Protein AF-A0A7S3P8P6-F1 (afdb_monomer_lite)

Sequence (634 aa):
MILGRGELHWRYAKAGVTRMATVAAAVAKTALTPPAPPPSLSSVPKMMMVPTPLFTRVQTGLGHLVAQASKDTSKITRLVNVSHQAPFRWIPLRSSAAAKAGAAVVYGSNYGGGLLPGDSYETTIHVKPHARLGLLTQGSNRVYKQMRRTDYNYDSVTSSSPDRPSCITANYTVDADGLLVVAPDPMTPFGDSALKQKQSITLHPDGNLCFIDWVAAGRLAQAERWQQKSLSSRTEFKFTDQEQPILIDAIQLRDHQSTGMNWSNTQFNAYATLVLHGERLEQVKENCLALQTILASQFTSTRSMLDKDTHTLSADLDEIPSRMAGPVVMGVTPDAGREGTMVVRLAATANEDLYRVFHTCLAPLTGVFGHQFYHERIRAVHSAAVPFATVKASEGENNIEKPSVSPDCAPMRTTTSPTAHWLAHVLTDSSLPTGGFAHSAGLEAAAQLKIVQNVDDIEAYVHATVQSTLQLVTPTLASVHEAVKCNQLDVRWKDIHEELQAMLVANGPACRASLDQGTSLLRLARQWPDISLDRSIFATTPQAHYAPVFGVVTATSGLSLDETRHLLAYTTARDVVSTAVRLNLLGPLASVPLLARAHNAILHNDTTSASSCAPVLEALHPLHDVLAVRLFRT

InterPro domains:
  IPR002639 Urease accessory protein UreF [PF01730] (452-599)
  IPR002669 Urease accessory protein UreD [MF_01384] (59-366)
  IPR002669 Urease accessory protein UreD [PF01774] (109-352)
  IPR002669 Urease accessory protein UreD [PTHR33643] (60-376)
  IPR038277 UreF domain superfamily [G3DSA:1.10.4190.10] (416-611)

pLDDT: mean 82.26, std 21.87, range [23.19, 98.75]

Secondary structure (DSSP, 8-state):
----------------------SS---------PPPPPP--------------TT----EEEEEEEEEE-SS-TT-EEEEEEEEETTEEEEE---HHHHHHT-EEEEEEETTSSBPTT-EEEEEEEE-TT-EEEEEESS-EEEPBPPPGGGS--------PPP--EEEEEEEEE-TT-EEEEEPPPEEEPTTBEEEEEEEEEE-TT-EEEEEEEEE-S-GGGT--S--SEEEEEEEEEETT-SS-SEEEEEEEETT--TTTEETTEE--EEEEEEEESGGGHHHHHHHHHHHHHHHHTTS-B---S-TTS----HHHHHTGGG-SS-EEEEEETTSSSTTEEEEEEEESSHHHHHHHHHHHTGGGHHHHTS-TTGGG--SSSPPPPPP------------------S----------HHHHHHHHHHH-TTSTT-GGG--TTHHHHHHTTS--SHHHHHHHHHHHHHHHHHHHHHHHHHHHHHHHTT-HHHHHHHHHHHHHHHHTTSHHHHHHHHHHHHHHHHHHTT-TT----GGGGTT-SS--HHHHHHHHHHHTT--HHHHHHHHHHHHHHHHHHHHHHTTSS-TTTHHHHHHHGGGGGTT---SS--BS-HHHHHHGGGGGGBSS-SS--

Radius of gyration: 29.58 Å; chains: 1; bounding box: 112×62×82 Å

Organism: NCBI:txid265554

Structure (mmCIF, N/CA/C/O backbone):
data_AF-A0A7S3P8P6-F1
#
_entry.id   AF-A0A7S3P8P6-F1
#
loop_
_atom_site.group_PDB
_atom_site.id
_atom_site.type_symbol
_atom_site.label_atom_id
_atom_site.label_alt_id
_atom_site.label_comp_id
_atom_site.label_asym_id
_atom_site.label_entity_id
_atom_site.label_seq_id
_atom_site.pdbx_PDB_ins_code
_atom_site.Cartn_x
_atom_site.Cartn_y
_atom_site.Cartn_z
_atom_site.occupancy
_atom_site.B_iso_or_equiv
_atom_site.auth_seq_id
_atom_site.auth_comp_id
_atom_site.auth_asym_id
_atom_site.auth_atom_id
_atom_site.pdbx_PDB_model_num
ATOM 1 N N . MET A 1 1 ? -38.451 -17.794 48.484 1.00 29.23 1 MET A N 1
ATOM 2 C CA . MET A 1 1 ? -39.701 -17.929 49.260 1.00 29.23 1 MET A CA 1
ATOM 3 C C . MET A 1 1 ? -40.381 -16.560 49.243 1.00 29.23 1 MET A C 1
ATOM 5 O O . MET A 1 1 ? -39.735 -15.619 49.671 1.00 29.23 1 MET A O 1
ATOM 9 N N . ILE A 1 2 ? -41.605 -16.485 48.683 1.00 28.03 2 ILE A N 1
ATOM 10 C CA . ILE A 1 2 ? -42.535 -15.324 48.544 1.00 28.03 2 ILE A CA 1
ATOM 11 C C . ILE A 1 2 ? -42.023 -14.184 47.617 1.00 28.03 2 ILE A C 1
ATOM 13 O O . ILE A 1 2 ? -41.061 -13.519 47.963 1.00 28.03 2 ILE A O 1
ATOM 17 N N . LEU A 1 3 ? -42.426 -14.023 46.340 1.00 28.52 3 LEU A N 1
ATOM 18 C CA . LEU A 1 3 ? -43.716 -13.753 45.641 1.00 28.52 3 LEU A CA 1
ATOM 19 C C . LEU A 1 3 ? -44.189 -12.282 45.618 1.00 28.52 3 LEU A C 1
ATOM 21 O O . LEU A 1 3 ? -44.380 -11.674 46.662 1.00 28.52 3 LEU A O 1
ATOM 25 N N . GLY A 1 4 ? -44.498 -11.800 44.398 1.00 25.56 4 GLY A N 1
ATOM 26 C CA . GLY A 1 4 ? -45.293 -10.593 44.091 1.00 25.56 4 GLY A CA 1
ATOM 27 C C . GLY A 1 4 ? -44.887 -9.912 42.767 1.00 25.56 4 GLY A C 1
ATOM 28 O O . GLY A 1 4 ? -44.166 -8.928 42.799 1.00 25.56 4 GLY A O 1
ATOM 29 N N . ARG A 1 5 ? -45.050 -10.558 41.600 1.00 27.55 5 ARG A N 1
ATOM 30 C CA . ARG A 1 5 ? -46.149 -10.418 40.603 1.00 27.55 5 ARG A CA 1
ATOM 31 C C . ARG A 1 5 ? -46.311 -9.035 39.941 1.00 27.55 5 ARG A C 1
ATOM 33 O O . ARG A 1 5 ? -46.762 -8.086 40.567 1.00 27.55 5 ARG A O 1
ATOM 40 N N . GLY A 1 6 ? -46.093 -9.025 38.623 1.00 25.38 6 GLY A N 1
ATOM 41 C CA . GLY A 1 6 ? -46.495 -7.989 37.670 1.00 25.38 6 GLY A CA 1
ATOM 42 C C . GLY A 1 6 ? -46.232 -8.451 36.230 1.00 25.38 6 GLY A C 1
ATOM 43 O O . GLY A 1 6 ? -45.296 -7.978 35.600 1.00 25.38 6 GLY A O 1
ATOM 44 N N . GLU A 1 7 ? -47.012 -9.421 35.740 1.00 25.11 7 GLU A N 1
ATOM 45 C CA . GLU A 1 7 ? -47.064 -9.806 34.320 1.00 25.11 7 GLU A CA 1
ATOM 46 C C . GLU A 1 7 ? -48.124 -8.976 33.587 1.00 25.11 7 GLU A C 1
ATOM 48 O O . GLU A 1 7 ? -49.238 -8.824 34.086 1.00 25.11 7 GLU A O 1
ATOM 53 N N . LEU A 1 8 ? -47.822 -8.552 32.358 1.00 24.53 8 LEU A N 1
ATOM 54 C CA . LEU A 1 8 ? -48.825 -8.355 31.311 1.00 24.53 8 LEU A CA 1
ATOM 55 C C . LEU A 1 8 ? -48.260 -8.891 29.991 1.00 24.53 8 LEU A C 1
ATOM 57 O O . LEU A 1 8 ? -47.434 -8.267 29.328 1.00 24.53 8 LEU A O 1
ATOM 61 N N . HIS A 1 9 ? -48.708 -10.101 29.664 1.00 23.73 9 HIS A N 1
ATOM 62 C CA . HIS A 1 9 ? -48.506 -10.787 28.397 1.00 23.73 9 HIS A CA 1
ATOM 63 C C . HIS A 1 9 ? -49.595 -10.409 27.378 1.00 23.73 9 HIS A C 1
ATOM 65 O O . HIS A 1 9 ? -50.767 -10.226 27.701 1.00 23.73 9 HIS A O 1
ATOM 71 N N . TRP A 1 10 ? -49.156 -10.364 26.125 1.00 25.05 10 TRP A N 1
ATOM 72 C CA . TRP A 1 10 ? -49.884 -10.331 24.857 1.00 25.05 10 TRP A CA 1
ATOM 73 C C . TRP A 1 10 ? -50.991 -11.396 24.731 1.00 25.05 10 TRP A C 1
ATOM 75 O O . TRP A 1 10 ? -50.796 -12.540 25.135 1.00 25.05 10 TRP A O 1
ATOM 85 N N . ARG A 1 11 ? -52.104 -11.072 24.049 1.00 23.19 11 ARG A N 1
ATOM 86 C CA . ARG A 1 11 ? -52.987 -12.062 23.397 1.00 23.19 11 ARG A CA 1
ATOM 87 C C . ARG A 1 11 ? -53.630 -11.528 22.110 1.00 23.19 11 ARG A C 1
ATOM 89 O O . ARG A 1 11 ? -54.301 -10.504 22.108 1.00 23.19 11 ARG A O 1
ATOM 96 N N . TYR A 1 12 ? -53.432 -12.300 21.043 1.00 26.73 12 TYR A N 1
ATOM 97 C CA . TYR A 1 12 ? -54.159 -12.318 19.769 1.00 26.73 12 TYR A CA 1
ATOM 98 C C . TYR A 1 12 ? -55.471 -13.122 19.894 1.00 26.73 12 TYR A C 1
ATOM 100 O O . TYR A 1 12 ? -55.462 -14.157 20.557 1.00 26.73 12 TYR A O 1
ATOM 108 N N . ALA A 1 13 ? -56.528 -12.735 19.162 1.00 26.39 13 ALA A N 1
ATOM 109 C CA . ALA A 1 13 ? -57.508 -13.624 18.492 1.00 26.39 13 ALA A CA 1
ATOM 110 C C . ALA A 1 13 ? -58.435 -12.770 17.580 1.00 26.39 13 ALA A C 1
ATOM 112 O O . ALA A 1 13 ? -58.968 -11.776 18.054 1.00 26.39 13 ALA A O 1
ATOM 113 N N . LYS A 1 14 ? -58.483 -12.915 16.243 1.00 25.83 14 LYS A N 1
ATOM 114 C CA . LYS A 1 14 ? -59.075 -13.947 15.343 1.00 25.83 14 LYS A CA 1
ATOM 115 C C . LYS A 1 14 ? -60.602 -13.826 15.119 1.00 25.83 14 LYS A C 1
ATOM 117 O O . LYS A 1 14 ? -61.368 -14.233 15.979 1.00 25.83 14 LYS A O 1
ATOM 122 N N . ALA A 1 15 ? -60.987 -13.358 13.922 1.00 25.62 15 ALA A N 1
ATOM 123 C CA . ALA A 1 15 ? -62.159 -13.699 13.076 1.00 25.62 15 ALA A CA 1
ATOM 124 C C . ALA A 1 15 ? -62.352 -12.531 12.079 1.00 25.62 15 ALA A C 1
ATOM 126 O O . ALA A 1 15 ? -62.219 -11.386 12.478 1.00 25.62 15 ALA A O 1
ATOM 127 N N . GLY A 1 16 ? -62.633 -12.647 10.787 1.00 25.44 16 GLY A N 1
ATOM 128 C CA . GLY A 1 16 ? -62.992 -13.741 9.900 1.00 25.44 16 GLY A CA 1
ATOM 129 C C . GLY A 1 16 ? -63.501 -13.078 8.609 1.00 25.44 16 GLY A C 1
ATOM 130 O O . GLY A 1 16 ? -64.349 -12.197 8.651 1.00 25.44 16 GLY A O 1
ATOM 131 N N . VAL A 1 17 ? -62.891 -13.460 7.491 1.00 27.45 17 VAL A N 1
ATOM 132 C CA . VAL A 1 17 ? -63.249 -13.261 6.076 1.00 27.45 17 VAL A CA 1
ATOM 133 C C . VAL A 1 17 ? -64.705 -12.847 5.798 1.00 27.45 17 VAL A C 1
ATOM 135 O O . VAL A 1 17 ? -65.590 -13.660 6.029 1.00 27.45 17 VAL A O 1
ATOM 138 N N . THR A 1 18 ? -64.956 -11.682 5.175 1.00 25.56 18 THR A N 1
ATOM 139 C CA . THR A 1 18 ? -65.706 -11.549 3.895 1.00 25.56 18 THR A CA 1
ATOM 140 C C . THR A 1 18 ? -65.745 -10.099 3.373 1.00 25.56 18 THR A C 1
ATOM 142 O O . THR A 1 18 ? -65.933 -9.164 4.139 1.00 25.56 18 THR A O 1
ATOM 145 N N . ARG A 1 19 ? -65.696 -9.969 2.036 1.00 28.31 19 ARG A N 1
ATOM 146 C CA . ARG A 1 19 ? -66.125 -8.830 1.187 1.00 28.31 19 ARG A CA 1
ATOM 147 C C . ARG A 1 19 ? -65.140 -7.680 0.927 1.00 28.31 19 ARG A C 1
ATOM 149 O O . ARG A 1 19 ? -65.273 -6.560 1.404 1.00 28.31 19 ARG A O 1
ATOM 156 N N . MET A 1 20 ? -64.231 -7.979 -0.005 1.00 26.09 20 MET A N 1
ATOM 157 C CA . MET A 1 20 ? -63.843 -7.076 -1.097 1.00 26.09 20 MET A CA 1
ATOM 158 C C . MET A 1 20 ? -65.069 -6.515 -1.852 1.00 26.09 20 MET A C 1
ATOM 160 O O . MET A 1 20 ? -66.093 -7.190 -1.941 1.00 26.09 20 MET A O 1
ATOM 164 N N . ALA A 1 21 ? -64.852 -5.359 -2.497 1.00 28.73 21 ALA A N 1
ATOM 165 C CA . ALA A 1 21 ? -65.618 -4.764 -3.606 1.00 28.73 21 ALA A CA 1
ATOM 166 C C . ALA A 1 21 ? -66.763 -3.790 -3.263 1.00 28.73 21 ALA A C 1
ATOM 168 O O . ALA A 1 21 ? -67.924 -4.132 -3.446 1.00 28.73 21 ALA A O 1
ATOM 169 N N . THR A 1 22 ? -66.439 -2.533 -2.903 1.00 28.94 22 THR A N 1
ATOM 170 C CA . THR A 1 22 ? -67.393 -1.409 -3.080 1.00 28.94 22 THR A CA 1
ATOM 171 C C . THR A 1 22 ? -66.754 -0.004 -3.156 1.00 28.94 22 THR A C 1
ATOM 173 O O . THR A 1 22 ? -67.099 0.853 -2.361 1.00 28.94 22 THR A O 1
ATOM 176 N N . VAL A 1 23 ? -65.839 0.293 -4.096 1.00 28.61 23 VAL A N 1
ATOM 177 C CA . VAL A 1 23 ? -65.552 1.711 -4.484 1.00 28.61 23 VAL A CA 1
ATOM 178 C C . VAL A 1 23 ? -65.167 1.849 -5.972 1.00 28.61 23 VAL A C 1
ATOM 180 O O . VAL A 1 23 ? -64.343 2.672 -6.352 1.00 28.61 23 VAL A O 1
ATOM 183 N N . ALA A 1 24 ? -65.742 1.029 -6.852 1.00 30.28 24 ALA A N 1
ATOM 184 C CA . ALA A 1 24 ? -65.487 1.121 -8.292 1.00 30.28 24 ALA A CA 1
ATOM 185 C C . ALA A 1 24 ? -66.766 0.851 -9.094 1.00 30.28 24 ALA A C 1
ATOM 187 O O . ALA A 1 24 ? -66.856 -0.181 -9.742 1.00 30.28 24 ALA A O 1
ATOM 188 N N . ALA A 1 25 ? -67.773 1.733 -8.986 1.00 29.19 25 ALA A N 1
ATOM 189 C CA . ALA A 1 25 ? -68.887 1.867 -9.948 1.00 29.19 25 ALA A CA 1
ATOM 190 C C . ALA A 1 25 ? -69.925 2.917 -9.488 1.00 29.19 25 ALA A C 1
ATOM 192 O O . ALA A 1 25 ? -71.080 2.587 -9.238 1.00 29.19 25 ALA A O 1
ATOM 193 N N . ALA A 1 26 ? -69.538 4.189 -9.362 1.00 29.78 26 ALA A N 1
ATOM 194 C CA . ALA A 1 26 ? -70.507 5.268 -9.117 1.00 29.78 26 ALA A CA 1
ATOM 195 C C . ALA A 1 26 ? -70.196 6.543 -9.915 1.00 29.78 26 ALA A C 1
ATOM 197 O O . ALA A 1 26 ? -70.413 7.648 -9.435 1.00 29.78 26 ALA A O 1
ATOM 198 N N . VAL A 1 27 ? -69.688 6.390 -11.143 1.00 29.67 27 VAL A N 1
ATOM 199 C CA . VAL A 1 27 ? -69.633 7.475 -12.134 1.00 29.67 27 VAL A CA 1
ATOM 200 C C . VAL A 1 27 ? -69.920 6.890 -13.518 1.00 29.67 27 VAL A C 1
ATOM 202 O O . VAL A 1 27 ? -69.014 6.605 -14.293 1.00 29.67 27 VAL A O 1
ATOM 205 N N . ALA A 1 28 ? -71.197 6.663 -13.819 1.00 28.55 28 ALA A N 1
ATOM 206 C CA . ALA A 1 28 ? -71.674 6.527 -15.192 1.00 28.55 28 ALA A CA 1
ATOM 207 C C . ALA A 1 28 ? -73.173 6.853 -15.249 1.00 28.55 28 ALA A C 1
ATOM 209 O O . ALA A 1 28 ? -73.967 6.205 -14.576 1.00 28.55 28 ALA A O 1
ATOM 210 N N . LYS A 1 29 ? -73.523 7.797 -16.133 1.00 29.30 29 LYS A N 1
ATOM 211 C CA . LYS A 1 29 ? -74.868 8.260 -16.537 1.00 29.30 29 LYS A CA 1
ATOM 212 C C . LYS A 1 29 ? -75.465 9.439 -15.762 1.00 29.30 29 LYS A C 1
ATOM 214 O O . LYS A 1 29 ? -76.408 9.275 -15.003 1.00 29.30 29 LYS A O 1
ATOM 219 N N . THR A 1 30 ? -75.042 10.634 -16.163 1.00 30.62 30 THR A N 1
ATOM 220 C CA . THR A 1 30 ? -75.963 11.741 -16.481 1.00 30.62 30 THR A CA 1
ATOM 221 C C . THR A 1 30 ? -75.254 12.696 -17.442 1.00 30.62 30 THR A C 1
ATOM 223 O O . THR A 1 30 ? -74.356 13.434 -17.058 1.00 30.62 30 THR A O 1
ATOM 226 N N . ALA A 1 31 ? -75.629 12.641 -18.720 1.00 30.08 31 ALA A N 1
ATOM 227 C CA . ALA A 1 31 ? -75.226 13.597 -19.744 1.00 30.08 31 ALA A CA 1
ATOM 228 C C . ALA A 1 31 ? -76.488 14.313 -20.226 1.00 30.08 31 ALA A C 1
ATOM 230 O O . ALA A 1 31 ? -77.401 13.633 -20.683 1.00 30.08 31 ALA A O 1
ATOM 231 N N . LEU A 1 32 ? -76.529 15.646 -20.118 1.00 32.84 32 LEU A N 1
ATOM 232 C CA . LEU A 1 32 ? -77.449 16.538 -20.835 1.00 32.84 32 LEU A CA 1
ATOM 233 C C . LEU A 1 32 ? -76.840 17.961 -20.895 1.00 32.84 32 LEU A C 1
ATOM 235 O O . LEU A 1 32 ? -76.884 18.705 -19.923 1.00 32.84 32 LEU A O 1
ATOM 239 N N . THR A 1 33 ? -76.283 18.275 -22.075 1.00 34.22 33 THR A N 1
ATOM 240 C CA . THR A 1 33 ? -76.040 19.583 -22.747 1.00 34.22 33 THR A CA 1
ATOM 241 C C . THR A 1 33 ? -75.147 20.688 -22.126 1.00 34.22 33 THR A C 1
ATOM 243 O O . THR A 1 33 ? -75.176 20.902 -20.919 1.00 34.22 33 THR A O 1
ATOM 246 N N . PRO A 1 34 ? -74.358 21.428 -22.951 1.00 37.53 34 PRO A N 1
ATOM 247 C CA . PRO A 1 34 ? -73.227 22.244 -22.489 1.00 37.53 34 PRO A CA 1
ATOM 248 C C . PRO A 1 34 ? -73.535 23.754 -22.391 1.00 37.53 34 PRO A C 1
ATOM 250 O O . PRO A 1 34 ? -74.293 24.270 -23.214 1.00 37.53 34 PRO A O 1
ATOM 253 N N . PRO A 1 35 ? -72.872 24.503 -21.487 1.00 33.00 35 PRO A N 1
ATOM 254 C CA . PRO A 1 35 ? -72.735 25.950 -21.606 1.00 33.00 35 PRO A CA 1
ATOM 255 C C . PRO A 1 35 ? -71.336 26.378 -22.105 1.00 33.00 35 PRO A C 1
ATOM 257 O O . PRO A 1 35 ? -70.363 25.631 -22.035 1.00 33.00 35 PRO A O 1
ATOM 260 N N . ALA A 1 36 ? -71.296 27.595 -22.653 1.00 33.84 36 ALA A N 1
ATOM 261 C CA . ALA A 1 36 ? -70.277 28.221 -23.506 1.00 33.84 36 ALA A CA 1
ATOM 262 C C . ALA A 1 36 ? -68.824 28.287 -22.963 1.00 33.84 36 ALA A C 1
ATOM 264 O O . ALA A 1 36 ? -68.616 28.265 -21.748 1.00 33.84 36 ALA A O 1
ATOM 265 N N . PRO A 1 37 ? -67.808 28.426 -23.848 1.00 38.50 37 PRO A N 1
ATOM 266 C CA . PRO A 1 37 ? -66.404 28.440 -23.441 1.00 38.50 37 PRO A CA 1
ATOM 267 C C . PRO A 1 37 ? -65.998 29.776 -22.788 1.00 38.50 37 PRO A C 1
ATOM 269 O O . PRO A 1 37 ? -66.318 30.839 -23.327 1.00 38.50 37 PRO A O 1
ATOM 272 N N . PRO A 1 38 ? -65.248 29.757 -21.670 1.00 35.88 38 PRO A N 1
ATOM 273 C CA . PRO A 1 38 ? -64.565 30.938 -21.151 1.00 35.88 38 PRO A CA 1
ATOM 274 C C . PRO A 1 38 ? -63.239 31.209 -21.902 1.00 35.88 38 PRO A C 1
ATOM 276 O O . PRO A 1 38 ? -62.690 30.311 -22.545 1.00 35.88 38 PRO A O 1
ATOM 279 N N . PRO A 1 39 ? -62.735 32.457 -21.859 1.00 32.72 39 PRO A N 1
ATOM 280 C CA . PRO A 1 39 ? -61.776 32.990 -22.825 1.00 32.72 39 PRO A CA 1
ATOM 281 C C . PRO A 1 39 ? -60.337 32.503 -22.607 1.00 32.72 39 PRO A C 1
ATOM 283 O O . PRO A 1 39 ? -59.933 32.116 -21.511 1.00 32.72 39 PRO A O 1
ATOM 286 N N . SER A 1 40 ? -59.543 32.578 -23.676 1.00 36.00 40 SER A N 1
ATOM 287 C CA . SER A 1 40 ? -58.114 32.264 -23.703 1.00 36.00 40 SER A CA 1
ATOM 288 C C . SER A 1 40 ? -57.311 33.154 -22.746 1.00 36.00 40 SER A C 1
ATOM 290 O O . SER A 1 40 ? -57.074 34.329 -23.025 1.00 36.00 40 SER A O 1
ATOM 292 N N . LEU A 1 41 ? -56.833 32.575 -21.644 1.00 33.91 41 LEU A N 1
ATOM 293 C CA . LEU A 1 41 ? -55.838 33.179 -20.754 1.00 33.91 41 LEU A CA 1
ATOM 294 C C . LEU A 1 41 ? -54.430 33.001 -21.339 1.00 33.91 41 LEU A C 1
ATOM 296 O O . LEU A 1 41 ? -53.626 32.192 -20.882 1.00 33.91 41 LEU A O 1
ATOM 300 N N . SER A 1 42 ? -54.129 33.782 -22.373 1.00 39.31 42 SER A N 1
ATOM 301 C CA . SER A 1 42 ? -52.770 34.047 -22.838 1.00 39.31 42 SER A CA 1
ATOM 302 C C . SER A 1 42 ? -52.222 35.291 -22.132 1.00 39.31 42 SER A C 1
ATOM 304 O O . SER A 1 42 ? -52.194 36.353 -22.744 1.00 39.31 42 SER A O 1
ATOM 306 N N . SER A 1 43 ? -51.837 35.178 -20.854 1.00 36.75 43 SER A N 1
ATOM 307 C CA . SER A 1 43 ? -50.947 36.131 -20.145 1.00 36.75 43 SER A CA 1
ATOM 308 C C . SER A 1 43 ? -50.937 35.904 -18.626 1.00 36.75 43 SER A C 1
ATOM 310 O O . SER A 1 43 ? -51.312 36.770 -17.841 1.00 36.75 43 SER A O 1
ATOM 312 N N . VAL A 1 44 ? -50.446 34.750 -18.171 1.00 31.62 44 VAL A N 1
ATOM 313 C CA . VAL A 1 44 ? -49.893 34.672 -16.809 1.00 31.62 44 VAL A CA 1
ATOM 314 C C . VAL A 1 44 ? -48.375 34.684 -16.969 1.00 31.62 44 VAL A C 1
ATOM 316 O O . VAL A 1 44 ? -47.850 33.775 -17.620 1.00 31.62 44 VAL A O 1
ATOM 319 N N . PRO A 1 45 ? -47.644 35.694 -16.460 1.00 31.02 45 PRO A N 1
ATOM 320 C CA . PRO A 1 45 ? -46.193 35.632 -16.474 1.00 31.02 45 PRO A CA 1
ATOM 321 C C . PRO A 1 45 ? -45.799 34.383 -15.688 1.00 31.02 45 PRO A C 1
ATOM 323 O O . PRO A 1 45 ? -46.200 34.227 -14.534 1.00 31.02 45 PRO A O 1
ATOM 326 N N . LYS A 1 46 ? -45.051 33.470 -16.325 1.00 31.47 46 LYS A N 1
ATOM 327 C CA . LYS A 1 46 ? -44.333 32.411 -15.611 1.00 31.47 46 LYS A CA 1
ATOM 328 C C . LYS A 1 46 ? -43.565 33.120 -14.507 1.00 31.47 46 LYS A C 1
ATOM 330 O O . LYS A 1 46 ? -42.591 33.813 -14.789 1.00 31.47 46 LYS A O 1
ATOM 335 N N . MET A 1 47 ? -44.030 32.979 -13.272 1.00 25.78 47 MET A N 1
ATOM 336 C CA . MET A 1 47 ? -43.237 33.304 -12.106 1.00 25.78 47 MET A CA 1
ATOM 337 C C . MET A 1 47 ? -41.977 32.463 -12.282 1.00 25.78 47 MET A C 1
ATOM 339 O O . MET A 1 47 ? -42.042 31.234 -12.229 1.00 25.78 47 MET A O 1
ATOM 343 N N . MET A 1 48 ? -40.873 33.114 -12.659 1.00 27.67 48 MET A N 1
ATOM 344 C CA . MET A 1 48 ? -39.563 32.491 -12.681 1.00 27.67 48 MET A CA 1
ATOM 345 C C . MET A 1 48 ? -39.380 31.945 -11.271 1.00 27.67 48 MET A C 1
ATOM 347 O O . MET A 1 48 ? -39.091 32.692 -10.338 1.00 27.67 48 MET A O 1
ATOM 351 N N . MET A 1 49 ? -39.585 30.639 -11.102 1.00 27.59 49 MET A N 1
ATOM 352 C CA . MET A 1 49 ? -38.856 29.916 -10.085 1.00 27.59 49 MET A CA 1
ATOM 353 C C . MET A 1 49 ? -37.402 30.149 -10.453 1.00 27.59 49 MET A C 1
ATOM 355 O O . MET A 1 49 ? -36.866 29.485 -11.335 1.00 27.59 49 MET A O 1
ATOM 359 N N . VAL A 1 50 ? -36.788 31.149 -9.825 1.00 29.86 50 VAL A N 1
ATOM 360 C CA . VAL A 1 50 ? -35.346 31.152 -9.652 1.00 29.86 50 VAL A CA 1
ATOM 361 C C . VAL A 1 50 ? -35.073 29.797 -9.006 1.00 29.86 50 VAL A C 1
ATOM 363 O O . VAL A 1 50 ? -35.592 29.558 -7.911 1.00 29.86 50 VAL A O 1
ATOM 366 N N . PRO A 1 51 ? -34.391 28.856 -9.680 1.00 34.66 51 PRO A N 1
ATOM 367 C CA . PRO A 1 51 ? -34.022 27.625 -9.022 1.00 34.66 51 PRO A CA 1
ATOM 368 C C . PRO A 1 51 ? -33.076 28.055 -7.910 1.00 34.66 51 PRO A C 1
ATOM 370 O O . PRO A 1 51 ? -31.941 28.452 -8.166 1.00 34.66 51 PRO A O 1
ATOM 373 N N . THR A 1 52 ? -33.555 28.062 -6.668 1.00 33.84 52 THR A N 1
ATOM 374 C CA . THR A 1 52 ? -32.667 28.159 -5.519 1.00 33.84 52 THR A CA 1
ATOM 375 C C . THR A 1 52 ? -31.676 27.015 -5.702 1.00 33.84 52 THR A C 1
ATOM 377 O O . THR A 1 52 ? -32.126 25.870 -5.815 1.00 33.84 52 THR A O 1
ATOM 380 N N . PRO A 1 53 ? -30.364 27.269 -5.824 1.00 39.88 53 PRO A N 1
ATOM 381 C CA . PRO A 1 53 ? -29.419 26.211 -6.124 1.00 39.88 53 PRO A CA 1
ATOM 382 C C . PRO A 1 53 ? -29.344 25.308 -4.891 1.00 39.88 53 PRO A C 1
ATOM 384 O O . PRO A 1 53 ? -28.633 25.586 -3.932 1.00 39.88 53 PRO A O 1
ATOM 387 N N . LEU A 1 54 ? -30.138 24.238 -4.885 1.00 40.88 54 LEU A N 1
ATOM 388 C CA . LEU A 1 54 ? -30.338 23.357 -3.732 1.00 40.88 54 LEU A CA 1
ATOM 389 C C . LEU A 1 54 ? -29.094 22.518 -3.379 1.00 40.88 54 LEU A C 1
ATOM 391 O O . LEU A 1 54 ? -29.130 21.774 -2.407 1.00 40.88 54 LEU A O 1
ATOM 395 N N . PHE A 1 55 ? -27.983 22.659 -4.112 1.00 47.41 55 PHE A N 1
ATOM 396 C CA . PHE A 1 55 ? -26.780 21.833 -3.943 1.00 47.41 55 PHE A CA 1
ATOM 397 C C . PHE A 1 55 ? -25.444 22.594 -4.025 1.00 47.41 55 PHE A C 1
ATOM 399 O O . PHE A 1 55 ? -24.393 21.976 -4.143 1.00 47.41 55 PHE A O 1
ATOM 406 N N . THR A 1 56 ? -25.428 23.928 -3.927 1.00 46.47 56 THR A N 1
ATOM 407 C CA . THR A 1 56 ? -24.174 24.719 -3.969 1.00 46.47 56 THR A CA 1
ATOM 408 C C . THR A 1 56 ? -23.465 24.869 -2.625 1.00 46.47 56 THR A C 1
ATOM 410 O O . THR A 1 56 ? -22.391 25.476 -2.563 1.00 46.47 56 THR A O 1
ATOM 413 N N . ARG A 1 57 ? -24.026 24.342 -1.532 1.00 57.00 57 ARG A N 1
ATOM 414 C CA . ARG A 1 57 ? -23.432 24.506 -0.205 1.00 57.00 57 ARG A CA 1
ATOM 415 C C . ARG A 1 57 ? -22.351 23.452 0.012 1.00 57.00 57 ARG A C 1
ATOM 417 O O . ARG A 1 57 ? -22.651 22.380 0.518 1.00 57.00 57 ARG A O 1
ATOM 424 N N . VAL A 1 58 ? -21.114 23.791 -0.353 1.00 64.44 58 VAL A N 1
ATOM 425 C CA . VAL A 1 58 ? -19.922 23.096 0.154 1.00 64.44 58 VAL A CA 1
ATOM 426 C C . VAL A 1 58 ? -20.000 23.064 1.669 1.00 64.44 58 VAL A C 1
ATOM 428 O O . VAL A 1 58 ? -20.196 24.110 2.298 1.00 64.44 58 VAL A O 1
ATOM 431 N N . GLN A 1 59 ? -19.888 21.872 2.244 1.00 74.62 59 GLN A N 1
ATOM 432 C CA . GLN A 1 59 ? -19.948 21.708 3.685 1.00 74.62 59 GLN A CA 1
ATOM 433 C C . GLN A 1 59 ? -18.598 21.282 4.242 1.00 74.62 59 GLN A C 1
ATOM 435 O O . GLN A 1 59 ? -17.956 20.365 3.731 1.00 74.62 59 GLN A O 1
ATOM 440 N N . THR A 1 60 ? -18.209 21.928 5.338 1.00 81.56 60 THR A N 1
ATOM 441 C CA . THR A 1 60 ? -17.056 21.517 6.131 1.00 81.56 60 THR A CA 1
ATOM 442 C C . THR A 1 60 ? -17.554 20.819 7.385 1.00 81.56 60 THR A C 1
ATOM 444 O O . THR A 1 60 ? -18.144 21.452 8.263 1.00 81.56 60 THR A O 1
ATOM 447 N N . GLY A 1 61 ? -17.348 19.507 7.445 1.00 85.19 61 GLY A N 1
ATOM 448 C CA . GLY A 1 61 ? -17.605 18.705 8.633 1.00 85.19 61 GLY A CA 1
ATOM 449 C C . GLY A 1 61 ? -16.359 18.657 9.505 1.00 85.19 61 GLY A C 1
ATOM 450 O O . GLY A 1 61 ? -15.272 18.392 9.002 1.00 85.19 61 GLY A O 1
ATOM 451 N N . LEU A 1 62 ? -16.518 18.885 10.805 1.00 90.88 62 LEU A N 1
ATOM 452 C CA . LEU A 1 62 ? -15.441 18.732 11.783 1.00 90.88 62 LEU A CA 1
ATOM 453 C C . LEU A 1 62 ? -15.804 17.617 12.758 1.00 90.88 62 LEU A C 1
ATOM 455 O O . LEU A 1 62 ? -16.968 17.471 13.126 1.00 90.88 62 LEU A O 1
ATOM 459 N N . GLY A 1 63 ? -14.824 16.844 13.204 1.00 93.25 63 GLY A N 1
ATOM 460 C CA . GLY A 1 63 ? -14.998 15.821 14.226 1.00 93.25 63 GLY A CA 1
ATOM 461 C C . GLY A 1 63 ? -13.813 15.797 15.174 1.00 93.25 63 GLY A C 1
ATOM 462 O O . GLY A 1 63 ? -12.672 15.730 14.745 1.00 93.25 63 GLY A O 1
ATOM 463 N N . HIS A 1 64 ? -14.064 15.798 16.475 1.00 96.19 64 HIS A N 1
ATOM 464 C CA . HIS A 1 64 ? -13.021 15.641 17.478 1.00 96.19 64 HIS A CA 1
ATOM 465 C C . HIS A 1 64 ? -13.455 14.623 18.526 1.00 96.19 64 HIS A C 1
ATOM 467 O O . HIS A 1 64 ? -14.572 14.683 19.051 1.00 96.19 64 HIS A O 1
ATOM 473 N N . LEU A 1 65 ? -12.581 13.657 18.793 1.00 96.94 65 LEU A N 1
ATOM 474 C CA . LEU A 1 65 ? -12.869 12.521 19.654 1.00 96.94 65 LEU A CA 1
ATOM 475 C C . LEU A 1 65 ? -11.663 12.197 20.532 1.00 96.94 65 LEU A C 1
ATOM 477 O O . LEU A 1 65 ? -10.588 11.897 20.025 1.00 96.94 65 LEU A O 1
ATOM 481 N N . VAL A 1 66 ? -11.850 12.203 21.851 1.00 97.88 66 VAL A N 1
ATOM 482 C CA . VAL A 1 66 ? -10.815 11.821 22.819 1.00 97.88 66 VAL A CA 1
ATOM 483 C C . VAL A 1 66 ? -11.328 10.693 23.701 1.00 97.88 66 VAL A C 1
ATOM 485 O O . VAL A 1 66 ? -12.326 10.852 24.414 1.00 97.88 66 VAL A O 1
ATOM 488 N N . ALA A 1 67 ? -10.626 9.565 23.670 1.00 97.25 67 ALA A N 1
ATOM 489 C CA . ALA A 1 67 ? -10.869 8.412 24.526 1.00 97.25 67 ALA A CA 1
ATOM 490 C C . ALA A 1 67 ? -9.812 8.353 25.633 1.00 97.25 67 ALA A C 1
ATOM 492 O O . ALA A 1 67 ? -8.617 8.449 25.362 1.00 97.25 67 ALA A O 1
ATOM 493 N N . GLN A 1 68 ? -10.249 8.185 26.881 1.00 96.62 68 GLN A N 1
ATOM 494 C CA . GLN A 1 68 ? -9.378 8.150 28.052 1.00 96.62 68 GLN A CA 1
ATOM 495 C C . GLN A 1 68 ? -9.759 7.012 28.997 1.00 96.62 68 GLN A C 1
ATOM 497 O O . GLN A 1 68 ? -10.937 6.820 29.304 1.00 96.62 68 GLN A O 1
ATOM 502 N N . ALA A 1 69 ? -8.763 6.273 29.487 1.00 93.06 69 ALA A N 1
ATOM 503 C CA . ALA A 1 69 ? -8.962 5.299 30.551 1.00 93.06 69 ALA A CA 1
ATOM 504 C C . ALA A 1 69 ? -9.377 5.997 31.861 1.00 93.06 69 ALA A C 1
ATOM 506 O O . ALA A 1 69 ? -8.914 7.090 32.195 1.00 93.06 69 ALA A O 1
ATOM 507 N N . SER A 1 70 ? -10.289 5.385 32.609 1.00 87.81 70 SER A N 1
ATOM 508 C CA . SER A 1 70 ? -10.773 5.904 33.882 1.00 87.81 70 SER A CA 1
ATOM 509 C C . SER A 1 70 ? -9.634 5.928 34.900 1.00 87.81 70 SER A C 1
ATOM 511 O O . SER A 1 70 ? -8.905 4.951 35.044 1.00 87.81 70 SER A O 1
ATOM 513 N N . LYS A 1 71 ? -9.512 7.045 35.628 1.00 75.75 71 LYS A N 1
ATOM 514 C CA . LYS A 1 71 ? -8.486 7.228 36.666 1.00 75.75 71 LYS A CA 1
ATOM 515 C C . LYS A 1 71 ? -8.585 6.187 37.789 1.00 75.75 71 LYS A C 1
ATOM 517 O O . LYS A 1 71 ? -7.560 5.798 38.331 1.00 75.75 71 LYS A O 1
ATOM 522 N N . ASP A 1 72 ? -9.799 5.724 38.092 1.00 70.50 72 ASP A N 1
ATOM 523 C CA . ASP A 1 72 ? -10.067 4.822 39.222 1.00 70.50 72 ASP A CA 1
ATOM 524 C C . ASP A 1 72 ? -9.852 3.348 38.854 1.00 70.50 72 ASP A C 1
ATOM 526 O O . ASP A 1 72 ? -9.461 2.530 39.680 1.00 70.50 72 ASP A O 1
ATOM 530 N N . THR A 1 73 ? -10.109 2.997 37.592 1.00 65.75 73 THR A N 1
ATOM 531 C CA . THR A 1 73 ? -9.859 1.666 37.037 1.00 65.75 73 THR A CA 1
ATOM 532 C C . THR A 1 73 ? -9.407 1.842 35.592 1.00 65.75 73 THR A C 1
ATOM 534 O O . THR A 1 73 ? -10.231 2.051 34.700 1.00 65.75 73 THR A O 1
ATOM 537 N N . SER A 1 74 ? -8.102 1.708 35.328 1.00 66.75 74 SER A N 1
ATOM 538 C CA . SER A 1 74 ? -7.517 1.743 33.968 1.00 66.75 74 SER A CA 1
ATOM 539 C C . SER A 1 74 ? -8.188 0.767 32.984 1.00 66.75 74 SER A C 1
ATOM 541 O O . SER A 1 74 ? -8.019 0.858 31.774 1.00 66.75 74 SER A O 1
ATOM 543 N N . LYS A 1 75 ? -9.018 -0.141 33.508 1.00 79.81 75 LYS A N 1
ATOM 544 C CA . LYS A 1 75 ? -9.864 -1.093 32.796 1.00 79.81 75 LYS A CA 1
ATOM 545 C C . LYS A 1 75 ? -11.047 -0.475 32.042 1.00 79.81 75 LYS A C 1
ATOM 547 O O . LYS A 1 75 ? -11.582 -1.160 31.183 1.00 79.81 75 LYS A O 1
ATOM 552 N N . ILE A 1 76 ? -11.497 0.752 32.315 1.00 90.44 76 ILE A N 1
ATOM 553 C CA . ILE A 1 76 ? -12.680 1.326 31.635 1.00 90.44 76 ILE A CA 1
ATOM 554 C C . ILE A 1 76 ? -12.288 2.538 30.798 1.00 90.44 76 ILE A C 1
ATOM 556 O O . ILE A 1 76 ? -11.796 3.522 31.332 1.00 90.44 76 ILE A O 1
ATOM 560 N N . THR A 1 77 ? -12.590 2.517 29.504 1.00 93.94 77 THR A N 1
ATOM 561 C CA . THR A 1 77 ? -12.424 3.665 28.606 1.00 93.94 77 THR A CA 1
ATOM 562 C C . THR A 1 77 ? -13.675 4.537 28.606 1.00 93.94 77 THR A C 1
ATOM 564 O O . THR A 1 77 ? -14.791 4.043 28.458 1.00 93.94 77 THR A O 1
ATOM 567 N N . ARG A 1 78 ? -13.497 5.852 28.747 1.00 93.62 78 ARG A N 1
ATOM 568 C CA . ARG A 1 78 ? -14.547 6.870 28.638 1.00 93.62 78 ARG A CA 1
ATOM 569 C C . ARG A 1 78 ? -14.223 7.826 27.497 1.00 93.62 78 ARG A C 1
ATOM 571 O O . ARG A 1 78 ? -13.065 8.167 27.271 1.00 93.62 78 ARG A O 1
ATOM 578 N N . LEU A 1 79 ? -15.255 8.292 26.804 1.00 94.88 79 LEU A N 1
ATOM 579 C CA . LEU A 1 79 ? -15.124 9.384 25.844 1.00 94.88 79 LEU A CA 1
ATOM 580 C C . LEU A 1 79 ? -15.189 10.704 26.618 1.00 94.88 79 LEU A C 1
ATOM 582 O O . LEU A 1 79 ? -16.230 11.022 27.190 1.00 94.88 79 LEU A O 1
ATOM 586 N N . VAL A 1 80 ? -14.074 11.432 26.686 1.00 94.50 80 VAL A N 1
ATOM 587 C CA . VAL A 1 80 ? -13.950 12.662 27.494 1.00 94.50 80 VAL A CA 1
ATOM 588 C C . VAL A 1 80 ? -14.181 13.928 26.682 1.00 94.50 80 VAL A C 1
ATOM 590 O O . VAL A 1 80 ? -14.586 14.946 27.233 1.00 94.50 80 VAL A O 1
ATOM 593 N N . ASN A 1 81 ? -13.967 13.861 25.370 1.00 92.62 81 ASN A N 1
ATOM 594 C CA . ASN A 1 81 ? -14.297 14.942 24.458 1.00 92.62 81 ASN A CA 1
ATOM 595 C C . ASN A 1 81 ? -14.898 14.344 23.185 1.00 92.62 81 ASN A C 1
ATOM 597 O O . ASN A 1 81 ? -14.261 13.527 22.526 1.00 92.62 81 ASN A O 1
ATOM 601 N N . VAL A 1 82 ? -16.139 14.718 22.882 1.00 95.06 82 VAL A N 1
ATOM 602 C CA . VAL A 1 82 ? -16.843 14.333 21.658 1.00 95.06 82 VAL A CA 1
ATOM 603 C C . VAL A 1 82 ? -17.479 15.597 21.108 1.00 95.06 82 VAL A C 1
ATOM 605 O O . VAL A 1 82 ? -18.515 16.038 21.604 1.00 95.06 82 VAL A O 1
ATOM 608 N N . SER A 1 83 ? -16.873 16.182 20.084 1.00 94.38 83 SER A N 1
ATOM 609 C CA . SER A 1 83 ? -17.461 17.300 19.354 1.00 94.38 83 SER A CA 1
ATOM 610 C C . SER A 1 83 ? -17.497 16.983 17.869 1.00 94.38 83 SER A C 1
ATOM 612 O O . SER A 1 83 ? -16.693 16.214 17.345 1.00 94.38 83 SER A O 1
ATOM 614 N N . HIS A 1 84 ? -18.511 17.496 17.192 1.00 93.56 84 HIS A N 1
ATOM 615 C CA . HIS A 1 84 ? -18.654 17.340 15.757 1.00 93.56 84 HIS A CA 1
ATOM 616 C C . HIS A 1 84 ? -19.498 18.477 15.196 1.00 93.56 84 HIS A C 1
ATOM 618 O O . HIS A 1 84 ? -20.316 19.067 15.904 1.00 93.56 84 HIS A O 1
ATOM 624 N N . GLN A 1 85 ? -19.312 18.748 13.914 1.00 90.38 85 GLN A N 1
ATOM 625 C CA . GLN A 1 85 ? -20.063 19.722 13.150 1.00 90.38 85 GLN A CA 1
ATOM 626 C C . GLN A 1 85 ? -20.625 19.047 11.902 1.00 90.38 85 GLN A C 1
ATOM 628 O O . GLN A 1 85 ? -19.917 18.328 11.192 1.00 90.38 85 GLN A O 1
ATOM 633 N N . ALA A 1 86 ? -21.905 19.315 11.634 1.00 82.06 86 ALA A N 1
ATOM 634 C CA . ALA A 1 86 ? -22.587 18.813 10.453 1.00 82.06 86 ALA A CA 1
ATOM 635 C C . ALA A 1 86 ? -21.809 19.170 9.167 1.00 82.06 86 ALA A C 1
ATOM 637 O O . ALA A 1 86 ? -21.272 20.275 9.073 1.00 82.06 86 ALA A O 1
ATOM 638 N N . PRO A 1 87 ? -21.769 18.258 8.181 1.00 78.56 87 PRO A N 1
ATOM 639 C CA . PRO A 1 87 ? -22.585 17.044 8.077 1.00 78.56 87 PRO A CA 1
ATOM 640 C C . PRO A 1 87 ? -22.006 15.821 8.796 1.00 78.56 87 PRO A C 1
ATOM 642 O O . PRO A 1 87 ? -22.637 14.766 8.759 1.00 78.56 87 PRO A O 1
ATOM 645 N N . PHE A 1 88 ? -20.852 15.939 9.454 1.00 86.62 88 PHE A N 1
ATOM 646 C CA . PHE A 1 88 ? -20.213 14.838 10.168 1.00 86.62 88 PHE A CA 1
ATOM 647 C C . PHE A 1 88 ? -20.757 14.678 11.600 1.00 86.62 88 PHE A C 1
ATOM 649 O O . PHE A 1 88 ? -21.098 15.658 12.271 1.00 86.62 88 PHE A O 1
ATOM 656 N N . ARG A 1 89 ? -20.848 13.435 12.089 1.00 90.38 89 ARG A N 1
ATOM 657 C CA . ARG A 1 89 ? -21.317 13.116 13.443 1.00 90.38 89 ARG A CA 1
ATOM 658 C C . ARG A 1 89 ? -20.624 11.899 14.042 1.00 90.38 89 ARG A C 1
ATOM 660 O O . ARG A 1 89 ? -20.526 10.852 13.409 1.00 90.38 89 ARG A O 1
ATOM 667 N N . TRP A 1 90 ? -20.273 12.018 15.322 1.00 93.88 90 TRP A N 1
ATOM 668 C CA . TRP A 1 90 ? -19.884 10.892 16.169 1.00 93.88 90 TRP A CA 1
ATOM 669 C C . TRP A 1 90 ? -21.094 10.318 16.910 1.00 93.88 90 TRP A C 1
ATOM 671 O O . TRP A 1 90 ? -21.838 11.051 17.569 1.00 93.88 90 TRP A O 1
ATOM 681 N N . ILE A 1 91 ? -21.275 9.001 16.833 1.00 94.19 91 ILE A N 1
ATOM 682 C CA . ILE A 1 91 ? -22.366 8.264 17.476 1.00 94.19 91 ILE A CA 1
ATOM 683 C C . ILE A 1 91 ? -21.756 7.161 18.353 1.00 94.19 91 ILE A C 1
ATOM 685 O O . ILE A 1 91 ? -21.428 6.083 17.854 1.00 94.19 91 ILE A O 1
ATOM 689 N N . PRO A 1 92 ? -21.579 7.403 19.664 1.00 94.44 92 PRO A N 1
ATOM 690 C CA . PRO A 1 92 ? -21.099 6.380 20.586 1.00 94.44 92 PRO A CA 1
ATOM 691 C C . PRO A 1 92 ? -22.074 5.201 20.674 1.00 94.44 92 PRO A C 1
ATOM 693 O O . PRO A 1 92 ? -23.268 5.391 20.922 1.00 94.44 92 PRO A O 1
ATOM 696 N N . LEU A 1 93 ? -21.562 3.982 20.520 1.00 92.38 93 LEU A N 1
ATOM 697 C CA . LEU A 1 93 ? -22.337 2.759 20.680 1.00 92.38 93 LEU A CA 1
ATOM 698 C C . LEU A 1 93 ? -22.614 2.512 22.166 1.00 92.38 93 LEU A C 1
ATOM 700 O O . LEU A 1 93 ? -21.704 2.314 22.970 1.00 92.38 93 LEU A O 1
ATOM 704 N N . ARG A 1 94 ? -23.896 2.471 22.531 1.00 88.00 94 ARG A N 1
ATOM 705 C CA . ARG A 1 94 ? -24.341 2.110 23.882 1.00 88.00 94 ARG A CA 1
ATOM 706 C C . ARG A 1 94 ? -24.686 0.623 23.928 1.00 88.00 94 ARG A C 1
ATOM 708 O O . ARG A 1 94 ? -25.847 0.253 23.808 1.00 88.00 94 ARG A O 1
ATOM 715 N N . SER A 1 95 ? -23.665 -0.219 24.077 1.00 88.19 95 SER A N 1
ATOM 716 C CA . SER A 1 95 ? -23.809 -1.673 24.238 1.00 88.19 95 SER A CA 1
ATOM 717 C C . SER A 1 95 ? -23.398 -2.104 25.646 1.00 88.19 95 SER A C 1
ATOM 719 O O . SER A 1 95 ? -22.347 -1.694 26.140 1.00 88.19 95 SER A O 1
ATOM 721 N N . SER A 1 96 ? -24.203 -2.959 26.284 1.00 88.25 96 SER A N 1
ATOM 722 C CA . SER A 1 96 ? -23.868 -3.554 27.585 1.00 88.25 96 SER A CA 1
ATOM 723 C C . SER A 1 96 ? -22.621 -4.439 27.505 1.00 88.25 96 SER A C 1
ATOM 725 O O . SER A 1 96 ? -21.824 -4.450 28.442 1.00 88.25 96 SER A O 1
ATOM 727 N N . ALA A 1 97 ? -22.410 -5.128 26.379 1.00 91.12 97 ALA A N 1
ATOM 728 C CA . ALA A 1 97 ? -21.225 -5.946 26.142 1.00 91.12 97 ALA A CA 1
ATOM 729 C C . ALA A 1 97 ? -19.958 -5.083 26.042 1.00 91.12 97 ALA A C 1
ATOM 731 O O . ALA A 1 97 ? -18.976 -5.370 26.725 1.00 91.12 97 ALA A O 1
ATOM 732 N N . ALA A 1 98 ? -20.006 -3.981 25.286 1.00 88.56 98 ALA A N 1
ATOM 733 C CA . ALA A 1 98 ? -18.884 -3.045 25.184 1.00 88.56 98 ALA A CA 1
ATOM 734 C C . ALA A 1 98 ? -18.583 -2.353 26.524 1.00 88.56 98 ALA A C 1
ATOM 736 O O . ALA A 1 98 ? -17.425 -2.246 26.931 1.00 88.56 98 ALA A O 1
ATOM 737 N N . ALA A 1 99 ? -19.630 -1.970 27.265 1.00 87.19 99 ALA A N 1
ATOM 738 C CA . ALA A 1 99 ? -19.490 -1.415 28.60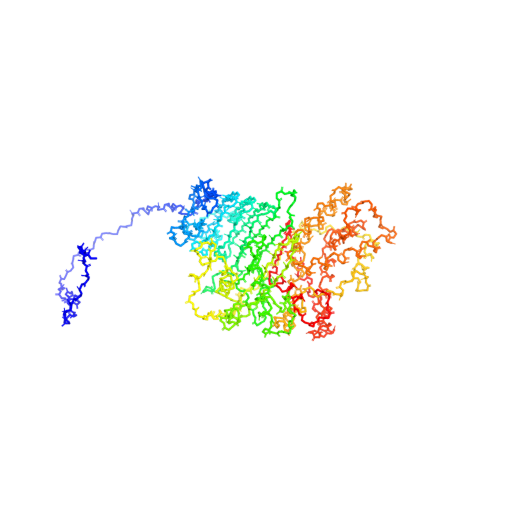8 1.00 87.19 99 ALA A CA 1
ATOM 739 C C . ALA A 1 99 ? -18.843 -2.413 29.585 1.00 87.19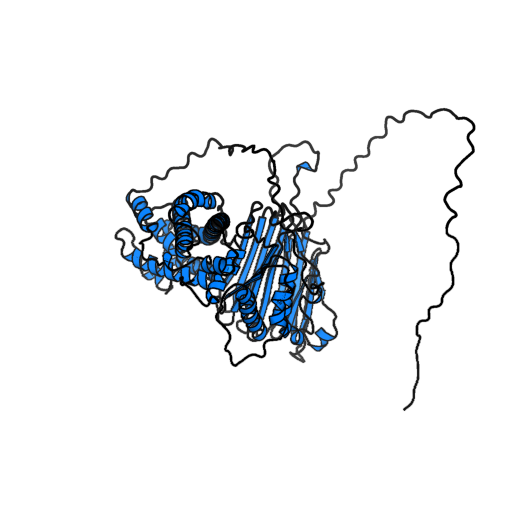 99 ALA A C 1
ATOM 741 O O . ALA A 1 99 ? -17.953 -2.031 30.341 1.00 87.19 99 ALA A O 1
ATOM 742 N N . LYS A 1 100 ? -19.236 -3.696 29.537 1.00 90.50 100 LYS A N 1
ATOM 743 C CA . LYS A 1 100 ? -18.638 -4.771 30.347 1.00 90.50 100 LYS A CA 1
ATOM 744 C C . LYS A 1 100 ? -17.181 -5.038 29.964 1.00 90.50 100 LYS A C 1
ATOM 746 O O . LYS A 1 100 ? -16.362 -5.279 30.845 1.00 90.50 100 LYS A O 1
ATOM 751 N N . ALA A 1 101 ? -16.859 -4.974 28.672 1.00 91.31 101 ALA A N 1
ATOM 752 C CA . ALA A 1 101 ? -15.489 -5.094 28.183 1.00 91.31 101 ALA A CA 1
ATOM 753 C C . ALA A 1 101 ? -14.622 -3.885 28.574 1.00 91.31 101 ALA A C 1
ATOM 755 O O . ALA A 1 101 ? -13.400 -4.007 28.625 1.00 91.31 101 ALA A O 1
ATOM 756 N N . GLY A 1 102 ? -15.231 -2.733 28.882 1.00 91.06 102 GLY A N 1
ATOM 757 C CA . GLY A 1 102 ? -14.545 -1.502 29.276 1.00 91.06 102 GLY A CA 1
ATOM 758 C C . GLY A 1 102 ? -13.921 -0.739 28.102 1.00 91.06 102 GLY A C 1
ATOM 759 O O . GLY A 1 102 ? -12.975 0.026 28.304 1.00 91.06 102 GLY A O 1
ATOM 760 N N . ALA A 1 103 ? -14.420 -0.947 26.883 1.00 93.94 103 ALA A N 1
ATOM 761 C CA . ALA A 1 103 ? -13.964 -0.266 25.674 1.00 93.94 103 ALA A CA 1
ATOM 762 C C . ALA A 1 103 ? -15.002 0.750 25.176 1.00 93.94 103 ALA A C 1
ATOM 764 O O . ALA A 1 103 ? -16.197 0.627 25.451 1.00 93.94 103 ALA A O 1
ATOM 765 N N . ALA A 1 104 ? -14.548 1.747 24.417 1.00 95.94 104 ALA A N 1
ATOM 766 C CA . ALA A 1 104 ? -15.427 2.675 23.719 1.00 95.94 104 ALA A CA 1
ATOM 767 C C . ALA A 1 104 ? -15.515 2.291 22.238 1.00 95.94 104 ALA A C 1
ATOM 769 O O . ALA A 1 104 ? -14.492 2.145 21.577 1.00 95.94 104 ALA A O 1
ATOM 770 N N . VAL A 1 105 ? -16.732 2.160 21.712 1.00 96.56 105 VAL A N 1
ATOM 771 C CA . VAL A 1 105 ? -16.984 1.942 20.280 1.00 96.56 105 VAL A CA 1
ATOM 772 C C . VAL A 1 105 ? -17.810 3.111 19.758 1.00 96.56 105 VAL A C 1
ATOM 774 O O . VAL A 1 105 ? -18.796 3.501 20.388 1.00 96.56 105 VAL A O 1
ATOM 777 N N . VAL A 1 106 ? -17.403 3.710 18.642 1.00 96.69 106 VAL A N 1
ATOM 778 C CA . VAL A 1 106 ? -18.019 4.923 18.087 1.00 96.69 106 VAL A CA 1
ATOM 779 C C . VAL A 1 106 ? -18.204 4.774 16.583 1.00 96.69 106 VAL A C 1
ATOM 781 O O . VAL A 1 106 ? -17.273 4.413 15.869 1.00 96.69 106 VAL A O 1
ATOM 784 N N . TYR A 1 107 ? -19.399 5.102 16.099 1.00 94.44 107 TYR A N 1
ATOM 785 C CA . TYR A 1 107 ? -19.681 5.215 14.674 1.00 94.44 107 TYR A CA 1
ATOM 786 C C . TYR A 1 107 ? -19.454 6.652 14.197 1.00 94.44 107 TYR A C 1
ATOM 788 O O . TYR A 1 107 ? -20.037 7.591 14.745 1.00 94.44 107 TYR A O 1
ATOM 796 N N . GLY A 1 108 ? -18.635 6.825 13.164 1.00 91.62 108 GLY A N 1
ATOM 797 C CA . GLY A 1 108 ? -18.621 8.020 12.327 1.00 91.62 108 GLY A CA 1
ATOM 798 C C . GLY A 1 108 ? -19.741 7.938 11.288 1.00 91.62 108 GLY A C 1
ATOM 799 O O . GLY A 1 108 ? -19.922 6.910 10.633 1.00 91.62 108 GLY A O 1
ATOM 800 N N . SER A 1 109 ? -20.523 9.003 11.145 1.00 85.12 109 SER A N 1
ATOM 801 C CA . SER A 1 109 ? -21.611 9.070 10.166 1.00 85.12 109 SER A CA 1
ATOM 802 C C . SER A 1 109 ? -21.649 10.434 9.480 1.00 85.12 109 SER A C 1
ATOM 804 O O . SER A 1 109 ? -21.297 11.451 10.084 1.00 85.12 109 SER A O 1
ATOM 806 N N . ASN A 1 110 ? -22.087 10.448 8.220 1.00 79.56 110 ASN A N 1
ATOM 807 C CA . ASN A 1 110 ? -22.446 11.659 7.493 1.00 79.56 110 ASN A CA 1
ATOM 808 C C . ASN A 1 110 ? -23.975 11.730 7.337 1.00 79.56 110 ASN A C 1
ATOM 810 O O . ASN A 1 110 ? -24.640 10.738 7.052 1.00 79.56 110 ASN A O 1
ATOM 814 N N . TYR A 1 111 ? -24.567 12.909 7.525 1.00 65.62 111 TYR A N 1
ATOM 815 C CA . TYR A 1 111 ? -26.020 13.071 7.370 1.00 65.62 111 TYR A CA 1
ATOM 816 C C . TYR A 1 111 ? -26.495 12.977 5.906 1.00 65.62 111 TYR A C 1
ATOM 818 O O . TYR A 1 111 ? -27.676 12.744 5.664 1.00 65.62 111 TYR A O 1
ATOM 826 N N . GLY A 1 112 ? -25.592 13.163 4.935 1.00 65.94 112 GLY A N 1
ATOM 827 C CA . GLY A 1 112 ? -25.907 13.264 3.503 1.00 65.94 112 GLY A CA 1
ATOM 828 C C . GLY A 1 112 ? -25.876 11.951 2.714 1.00 65.94 112 GLY A C 1
ATOM 829 O O . GLY A 1 112 ? -26.084 11.970 1.503 1.00 65.94 112 GLY A O 1
ATOM 830 N N . GLY A 1 113 ? -25.595 10.812 3.356 1.00 74.81 113 GLY A N 1
ATOM 831 C CA . GLY A 1 113 ? -25.444 9.529 2.660 1.00 74.81 113 GLY A CA 1
ATOM 832 C C . GLY A 1 113 ? -24.247 9.484 1.700 1.00 74.81 113 GLY A C 1
ATOM 833 O O . GLY A 1 113 ? -24.258 8.691 0.757 1.00 74.81 113 GLY A O 1
ATOM 834 N N . GLY A 1 114 ? -23.252 10.353 1.903 1.00 85.88 114 GLY A N 1
ATOM 835 C CA . GLY A 1 114 ? -22.042 10.495 1.093 1.00 85.88 114 GLY A CA 1
ATOM 836 C C . GLY A 1 114 ? -21.506 11.931 1.035 1.00 85.88 114 GLY A C 1
ATOM 837 O O . GLY A 1 114 ? -22.032 12.828 1.691 1.00 85.88 114 GLY A O 1
ATOM 838 N N . LEU A 1 115 ? -20.458 12.116 0.235 1.00 88.88 115 LEU A N 1
ATOM 839 C CA . LEU A 1 115 ? -19.725 13.355 -0.023 1.00 88.88 115 LEU A CA 1
ATOM 840 C C . LEU A 1 115 ? -20.139 13.974 -1.359 1.00 88.88 115 LEU A C 1
ATOM 842 O O . LEU A 1 115 ? -20.053 13.312 -2.396 1.00 88.88 115 LEU A O 1
ATOM 846 N N . LEU A 1 116 ? -20.547 15.243 -1.347 1.00 89.31 116 LEU A N 1
ATOM 847 C CA . LEU A 1 116 ? -20.816 16.020 -2.557 1.00 89.31 116 LEU A CA 1
ATOM 848 C C . LEU A 1 116 ? -19.545 16.736 -3.052 1.00 89.31 116 LEU A C 1
ATOM 850 O O . LEU A 1 116 ? -18.597 16.924 -2.279 1.00 89.31 116 LEU A O 1
ATOM 854 N N . PRO A 1 117 ? -19.496 17.158 -4.331 1.00 88.88 117 PRO A N 1
ATOM 855 C CA . PRO A 1 117 ? -18.362 17.905 -4.871 1.00 88.88 117 PRO A CA 1
ATOM 856 C C . PRO A 1 117 ? -17.999 19.133 -4.027 1.00 88.88 117 PRO A C 1
ATOM 858 O O . PRO A 1 117 ? -18.814 20.032 -3.814 1.00 88.88 117 PRO A O 1
ATOM 861 N N . GLY A 1 118 ? -16.747 19.176 -3.576 1.00 87.12 118 GLY A N 1
ATOM 862 C CA . GLY A 1 118 ? -16.195 20.238 -2.740 1.00 87.12 118 GLY A CA 1
ATOM 863 C C . GLY A 1 118 ? -16.425 20.086 -1.234 1.00 87.12 118 GLY A C 1
ATOM 864 O O . GLY A 1 118 ? -15.846 20.875 -0.493 1.00 87.12 118 GLY A O 1
ATOM 865 N N . ASP A 1 119 ? -17.211 19.109 -0.767 1.00 89.44 119 ASP A N 1
ATOM 866 C CA . ASP A 1 119 ? -17.341 18.826 0.670 1.00 89.44 119 ASP A CA 1
ATOM 867 C C . ASP A 1 119 ? -15.992 18.445 1.282 1.00 89.44 119 ASP A C 1
ATOM 869 O O . ASP A 1 119 ? -15.201 17.736 0.659 1.00 89.44 119 ASP A O 1
ATOM 873 N N . SER A 1 120 ? -15.744 18.876 2.518 1.00 90.19 120 SER A N 1
ATOM 874 C CA . SER A 1 120 ? -14.502 18.589 3.235 1.00 90.19 120 SER A CA 1
ATOM 875 C C . SER A 1 120 ? -14.776 18.103 4.651 1.00 90.19 120 SER A C 1
ATOM 877 O O . SER A 1 120 ? -15.471 18.784 5.402 1.00 90.19 120 SER A O 1
ATOM 879 N N . TYR A 1 121 ? -14.204 16.969 5.053 1.00 89.38 121 TYR A N 1
ATOM 880 C CA . TYR A 1 121 ? -14.269 16.471 6.431 1.00 89.38 121 TYR A CA 1
ATOM 881 C C . TYR A 1 121 ? -12.900 16.517 7.084 1.00 89.38 121 TYR A C 1
ATOM 883 O O . TYR A 1 121 ? -11.929 16.051 6.501 1.00 89.38 121 TYR A O 1
ATOM 891 N N . GLU A 1 122 ? -12.836 17.036 8.303 1.00 94.75 122 GLU A N 1
ATOM 892 C CA . GLU A 1 122 ? -11.634 16.996 9.124 1.00 94.75 122 GLU A CA 1
ATOM 893 C C . GLU A 1 122 ? -11.943 16.343 10.468 1.00 94.75 122 GLU A C 1
ATOM 895 O O . GLU A 1 122 ? -12.821 16.791 11.209 1.00 94.75 122 GLU A O 1
ATOM 900 N N . THR A 1 123 ? -11.232 15.263 10.782 1.00 95.56 123 THR A N 1
ATOM 901 C CA . THR A 1 123 ? -11.409 14.540 12.040 1.00 95.56 123 THR A CA 1
ATOM 902 C C . THR A 1 123 ? -10.107 14.411 12.807 1.00 95.56 123 THR A C 1
ATOM 904 O O . THR A 1 123 ? -9.103 14.000 12.239 1.00 95.56 123 THR A O 1
ATOM 907 N N . THR A 1 124 ? -10.148 14.663 14.111 1.00 97.56 124 THR A N 1
ATOM 908 C CA . THR A 1 124 ? -9.018 14.469 15.023 1.00 97.56 124 THR A CA 1
ATOM 909 C C . THR A 1 124 ? -9.415 13.508 16.136 1.00 97.56 124 THR A C 1
ATOM 911 O O . THR A 1 124 ? -10.392 13.728 16.856 1.00 97.56 124 THR A O 1
ATOM 914 N N . ILE A 1 125 ? -8.669 12.416 16.262 1.00 98.44 125 ILE A N 1
ATOM 915 C CA . ILE A 1 125 ? -8.923 11.325 17.195 1.00 98.44 125 ILE A CA 1
ATOM 916 C C . ILE A 1 125 ? -7.702 11.169 18.101 1.00 98.44 125 ILE A C 1
ATOM 918 O O . ILE A 1 125 ? -6.598 10.962 17.610 1.00 98.44 125 ILE A O 1
ATOM 922 N N . HIS A 1 126 ? -7.895 11.200 19.422 1.00 98.56 126 HIS A N 1
ATOM 923 C CA . HIS A 1 126 ? -6.834 10.948 20.403 1.00 98.56 126 HIS A CA 1
ATOM 924 C C . HIS A 1 126 ? -7.217 9.814 21.355 1.00 98.56 126 HIS A C 1
ATOM 926 O O . HIS A 1 126 ? -8.174 9.918 22.127 1.00 98.56 126 HIS A O 1
ATOM 932 N N . VAL A 1 127 ? -6.444 8.734 21.331 1.00 98.50 127 VAL A N 1
ATOM 933 C CA . VAL A 1 127 ? -6.493 7.648 22.311 1.00 98.50 127 VAL A CA 1
ATOM 934 C C . VAL A 1 127 ? -5.408 7.894 23.357 1.00 98.50 127 VAL A C 1
ATOM 936 O O . VAL A 1 127 ? -4.222 7.775 23.069 1.00 98.50 127 VAL A O 1
ATOM 939 N N . LYS A 1 128 ? -5.822 8.276 24.568 1.00 97.94 128 LYS A N 1
ATOM 940 C CA . LYS A 1 128 ? -4.935 8.505 25.722 1.00 97.94 128 LYS A CA 1
ATOM 941 C C . LYS A 1 128 ? -4.369 7.183 26.268 1.00 97.94 128 LYS A C 1
ATOM 943 O O . LYS A 1 128 ? -4.882 6.123 25.898 1.00 97.94 128 LYS A O 1
ATOM 948 N N . PRO A 1 129 ? -3.380 7.216 27.186 1.00 96.56 129 PRO A N 1
ATOM 949 C CA . PRO A 1 129 ? -2.744 5.998 27.668 1.00 96.56 129 PRO A CA 1
ATOM 950 C C . PRO A 1 129 ? -3.745 4.979 28.213 1.00 96.56 129 PRO A C 1
ATOM 952 O O . PRO A 1 129 ? -4.725 5.354 28.871 1.00 96.56 129 PRO A O 1
ATOM 955 N N . HIS A 1 130 ? -3.500 3.701 27.922 1.00 95.19 130 HIS A N 1
ATOM 956 C CA . HIS A 1 130 ? -4.332 2.548 28.304 1.00 95.19 130 HIS A CA 1
ATOM 957 C C . HIS A 1 130 ? -5.777 2.533 27.752 1.00 95.19 130 HIS A C 1
ATOM 959 O O . HIS A 1 130 ? -6.527 1.585 28.009 1.00 95.19 130 HIS A O 1
ATOM 965 N N . ALA A 1 131 ? -6.215 3.560 27.013 1.00 96.81 131 ALA A N 1
ATOM 966 C CA . ALA A 1 131 ? -7.573 3.637 26.480 1.00 96.81 131 ALA A CA 1
ATOM 967 C C . ALA A 1 131 ? -7.774 2.691 25.285 1.00 96.81 131 ALA A C 1
ATOM 969 O O . ALA A 1 131 ? -6.846 2.399 24.536 1.00 96.81 131 ALA A O 1
ATOM 970 N N . ARG A 1 132 ? -9.010 2.219 25.089 1.00 96.75 132 ARG A N 1
ATOM 971 C CA . ARG A 1 132 ? -9.398 1.291 24.014 1.00 96.75 132 ARG A CA 1
ATOM 972 C C . ARG A 1 132 ? -10.554 1.872 23.208 1.00 96.75 132 ARG A C 1
ATOM 974 O O . ARG A 1 132 ? -11.670 1.977 23.725 1.00 96.75 132 ARG A O 1
ATOM 981 N N . LEU A 1 133 ? -10.283 2.251 21.960 1.00 98.06 133 LEU A N 1
ATOM 982 C CA . LEU A 1 133 ? -11.233 2.914 21.067 1.00 98.06 133 LEU A CA 1
ATOM 983 C C . LEU A 1 133 ? -11.409 2.138 19.757 1.00 98.06 133 LEU A C 1
ATOM 985 O O . LEU A 1 133 ? -10.447 1.909 19.033 1.00 98.06 133 LEU A O 1
ATOM 989 N N . GLY A 1 134 ? -12.650 1.763 19.453 1.00 97.88 134 GLY A N 1
ATOM 990 C CA . GLY A 1 134 ? -13.058 1.188 18.176 1.00 97.88 134 GLY A CA 1
ATOM 991 C C . GLY A 1 134 ? -13.857 2.210 17.374 1.00 97.88 134 GLY A C 1
ATOM 992 O O . GLY A 1 134 ? -14.837 2.760 17.878 1.00 97.88 134 GLY A O 1
ATOM 993 N N . LEU A 1 135 ? -13.445 2.465 16.139 1.00 97.38 135 LEU A N 1
ATOM 994 C CA . LEU A 1 135 ? -14.085 3.377 15.202 1.00 97.38 135 LEU A CA 1
ATOM 995 C C . LEU A 1 135 ? -14.645 2.599 14.024 1.00 97.38 135 LEU A C 1
ATOM 997 O O . LEU A 1 135 ? -13.924 1.876 13.343 1.00 97.38 135 LEU A O 1
ATOM 1001 N N . LEU A 1 136 ? -15.934 2.786 13.788 1.00 95.62 136 LEU A N 1
ATOM 1002 C CA . LEU A 1 136 ? -16.692 2.173 12.706 1.00 95.62 136 LEU A CA 1
ATOM 1003 C C . LEU A 1 136 ? -17.361 3.280 11.893 1.00 95.62 136 LEU A C 1
ATOM 1005 O O . LEU A 1 136 ? -17.470 4.421 12.348 1.00 95.62 136 LEU A O 1
ATOM 1009 N N . THR A 1 137 ? -17.891 2.948 10.724 1.00 92.69 137 THR A N 1
ATOM 1010 C CA . THR A 1 137 ? -18.827 3.824 10.008 1.00 92.69 137 THR A CA 1
ATOM 1011 C C . THR A 1 137 ? -20.208 3.200 9.965 1.00 92.69 137 THR A C 1
ATOM 1013 O O . THR A 1 137 ? -20.366 1.990 10.095 1.00 92.69 137 THR A O 1
ATOM 1016 N N . GLN A 1 138 ? -21.238 4.025 9.796 1.00 87.56 138 GLN A N 1
ATOM 1017 C CA . GLN A 1 138 ? -22.607 3.511 9.715 1.00 87.56 138 GLN A CA 1
ATOM 1018 C C . GLN A 1 138 ? -22.908 2.790 8.384 1.00 87.56 138 GLN A C 1
ATOM 1020 O O . GLN A 1 138 ? -23.889 2.056 8.279 1.00 87.56 138 GLN A O 1
ATOM 1025 N N . GLY A 1 139 ? -22.085 3.020 7.365 1.00 85.25 139 GLY A N 1
ATOM 1026 C CA . GLY A 1 139 ? -22.187 2.410 6.049 1.00 85.25 139 GLY A CA 1
ATOM 1027 C C . GLY A 1 139 ? -21.128 2.975 5.108 1.00 85.25 139 GLY A C 1
ATOM 1028 O O . GLY A 1 139 ? -20.367 3.868 5.484 1.00 85.25 139 GLY A O 1
ATOM 1029 N N . SER A 1 140 ? -21.109 2.470 3.874 1.00 84.81 140 SER A N 1
ATOM 1030 C CA . SER A 1 140 ? -20.179 2.904 2.825 1.00 84.81 140 SER A CA 1
ATOM 1031 C C . SER A 1 140 ? -20.216 4.418 2.625 1.00 84.81 140 SER A C 1
ATOM 1033 O O . SER A 1 140 ? -21.299 4.983 2.416 1.00 84.81 140 SER A O 1
ATOM 1035 N N . ASN A 1 141 ? -19.052 5.061 2.594 1.00 88.00 141 ASN A N 1
ATOM 1036 C CA . ASN A 1 141 ? -18.974 6.486 2.310 1.00 88.00 141 ASN A CA 1
ATOM 1037 C C . ASN A 1 141 ? -18.990 6.706 0.790 1.00 88.00 141 ASN A C 1
ATOM 1039 O O . ASN A 1 141 ? -18.020 6.414 0.091 1.00 88.00 141 ASN A O 1
ATOM 1043 N N . ARG A 1 142 ? -20.131 7.146 0.257 1.00 92.75 142 ARG A N 1
ATOM 1044 C CA . ARG A 1 142 ? -20.327 7.348 -1.187 1.00 92.75 142 ARG A CA 1
ATOM 1045 C C . ARG A 1 142 ? -19.726 8.682 -1.607 1.00 92.75 142 ARG A C 1
ATOM 1047 O O . ARG A 1 142 ? -19.997 9.677 -0.950 1.00 92.75 142 ARG A O 1
ATOM 1054 N N . VAL A 1 143 ? -18.986 8.733 -2.710 1.00 93.12 143 VAL A N 1
ATOM 1055 C CA . VAL A 1 143 ? -18.494 10.004 -3.271 1.00 93.12 143 VAL A CA 1
ATOM 1056 C C . VAL A 1 143 ? -19.256 10.299 -4.549 1.00 93.12 143 VAL A C 1
ATOM 1058 O O . VAL A 1 143 ? -19.184 9.532 -5.507 1.00 93.12 143 VAL A O 1
ATOM 1061 N N . TYR A 1 144 ? -20.019 11.386 -4.557 1.00 91.69 144 TYR A N 1
ATOM 1062 C CA . TYR A 1 144 ? -20.888 11.733 -5.674 1.00 91.69 144 TYR A CA 1
ATOM 1063 C C . TYR A 1 144 ? -20.110 12.352 -6.845 1.00 91.69 144 TYR A C 1
ATOM 1065 O O . TYR A 1 144 ? -18.992 12.852 -6.706 1.00 91.69 144 TYR A O 1
ATOM 1073 N N . LYS A 1 145 ? -20.726 12.280 -8.030 1.00 89.75 145 LYS A N 1
ATOM 1074 C CA . LYS A 1 145 ? -20.154 12.739 -9.302 1.00 89.75 145 LYS A CA 1
ATOM 1075 C C . LYS A 1 145 ? -19.893 14.243 -9.285 1.00 89.75 145 LYS A C 1
ATOM 1077 O O . LYS A 1 145 ? -20.690 14.995 -8.723 1.00 89.75 145 LYS A O 1
ATOM 1082 N N . GLN A 1 146 ? -18.839 14.685 -9.965 1.00 82.94 146 GLN A N 1
ATOM 1083 C CA . GLN A 1 146 ? -18.666 16.102 -10.281 1.00 82.94 146 GLN A CA 1
ATOM 1084 C C . GLN A 1 146 ? -19.823 16.562 -11.192 1.00 82.94 146 GLN A C 1
ATOM 1086 O O . GLN A 1 146 ? -20.181 15.870 -12.144 1.00 82.94 146 GLN A O 1
ATOM 1091 N N . MET A 1 147 ? -20.442 17.712 -10.902 1.00 68.62 147 MET A N 1
ATOM 1092 C CA . MET A 1 147 ? -21.493 18.260 -11.770 1.00 68.62 147 MET A CA 1
ATOM 1093 C C . MET A 1 147 ? -20.874 18.787 -13.071 1.00 68.62 147 MET A C 1
ATOM 1095 O O . MET A 1 147 ? -20.022 19.676 -13.034 1.00 68.62 147 MET A O 1
ATOM 1099 N N . ARG A 1 148 ? -21.331 18.285 -14.226 1.00 55.97 148 ARG A N 1
ATOM 1100 C CA . ARG A 1 148 ? -21.018 18.882 -15.533 1.00 55.97 148 ARG A CA 1
ATOM 1101 C C . ARG A 1 148 ? -21.948 20.079 -15.752 1.00 55.97 148 ARG A C 1
ATOM 1103 O O . ARG A 1 148 ? -23.154 19.992 -15.553 1.00 55.97 148 ARG A O 1
ATOM 1110 N N . ARG A 1 149 ? -21.386 21.228 -16.137 1.00 46.62 149 ARG A N 1
ATOM 1111 C CA . ARG A 1 149 ? -22.103 22.519 -16.206 1.00 46.62 149 ARG A CA 1
ATOM 1112 C C . ARG A 1 149 ? -23.236 22.556 -17.253 1.00 46.62 149 ARG A C 1
ATOM 1114 O O . ARG A 1 149 ? -24.035 23.482 -17.225 1.00 46.62 149 ARG A O 1
ATOM 1121 N N . THR A 1 150 ? -23.325 21.560 -18.137 1.00 48.12 150 THR A N 1
ATOM 1122 C CA . THR A 1 150 ? -24.337 21.455 -19.205 1.00 48.12 150 THR A CA 1
ATOM 1123 C C . THR A 1 150 ? -25.752 21.148 -18.712 1.00 48.12 150 THR A C 1
ATOM 1125 O O . THR A 1 150 ? -26.695 21.327 -19.472 1.00 48.12 150 THR A O 1
ATOM 1128 N N . ASP A 1 151 ? -25.930 20.740 -17.451 1.00 48.12 151 ASP A N 1
ATOM 1129 C CA . ASP A 1 151 ? -27.261 20.461 -16.886 1.00 48.12 151 ASP A CA 1
ATOM 1130 C C . ASP A 1 151 ? -28.051 21.738 -16.523 1.00 48.12 151 ASP A C 1
ATOM 1132 O O . ASP A 1 151 ? -29.219 21.667 -16.139 1.00 48.12 151 ASP A O 1
ATOM 1136 N N . TYR A 1 152 ? -27.443 22.922 -16.682 1.00 47.44 152 TYR A N 1
ATOM 1137 C CA . TYR A 1 152 ? -28.116 24.214 -16.571 1.00 47.44 152 TYR A CA 1
ATOM 1138 C C . TYR A 1 152 ? -28.097 24.938 -17.917 1.00 47.44 152 TYR A C 1
ATOM 1140 O O . TYR A 1 152 ? -27.049 25.336 -18.416 1.00 47.44 152 TYR A O 1
ATOM 1148 N N . ASN A 1 153 ? -29.288 25.143 -18.476 1.00 42.84 153 ASN A N 1
ATOM 1149 C CA . ASN A 1 153 ? -29.532 25.871 -19.718 1.00 42.84 153 ASN A CA 1
ATOM 1150 C C . ASN A 1 153 ? -29.354 27.392 -19.498 1.00 42.84 153 ASN A C 1
ATOM 1152 O O . ASN A 1 153 ? -30.325 28.147 -19.511 1.00 42.84 153 ASN A O 1
ATOM 1156 N N . TYR A 1 154 ? -28.132 27.831 -19.178 1.00 45.16 154 TYR A N 1
ATOM 1157 C CA . TYR A 1 154 ? -27.784 29.245 -19.043 1.00 45.16 154 TYR A CA 1
ATOM 1158 C C . TYR A 1 154 ? -26.698 29.599 -20.055 1.00 45.16 154 TYR A C 1
ATOM 1160 O O . TYR A 1 154 ? -25.539 29.208 -19.904 1.00 45.16 154 TYR A O 1
ATOM 1168 N N . ASP A 1 155 ? -27.102 30.345 -21.082 1.00 39.50 155 ASP A N 1
ATOM 1169 C CA . ASP A 1 155 ? -26.247 30.909 -22.123 1.00 39.50 155 ASP A CA 1
ATOM 1170 C C . ASP A 1 155 ? -25.112 31.745 -21.515 1.00 39.50 155 ASP A C 1
ATOM 1172 O O . ASP A 1 155 ? -25.248 32.929 -21.220 1.00 39.50 155 ASP A O 1
ATOM 1176 N N . SER A 1 156 ? -23.963 31.114 -21.293 1.00 45.12 156 SER A N 1
ATOM 1177 C CA . SER A 1 156 ? -22.658 31.778 -21.246 1.00 45.12 156 SER A CA 1
ATOM 1178 C C . SER A 1 156 ? -21.568 30.724 -21.382 1.00 45.12 156 SER A C 1
ATOM 1180 O O . SER A 1 156 ? -21.139 30.078 -20.427 1.00 45.12 156 SER A O 1
ATOM 1182 N N . VAL A 1 157 ? -21.133 30.548 -22.623 1.00 43.38 157 VAL A N 1
ATOM 1183 C CA . VAL A 1 157 ? -19.937 29.798 -22.975 1.00 43.38 157 VAL A CA 1
ATOM 1184 C C . VAL A 1 157 ? -18.729 30.628 -22.543 1.00 43.38 157 VAL A C 1
ATOM 1186 O O . VAL A 1 157 ? -18.292 31.524 -23.257 1.00 43.38 157 VAL A O 1
ATOM 1189 N N . THR A 1 158 ? -18.194 30.328 -21.361 1.00 40.44 158 THR A N 1
ATOM 1190 C CA . THR A 1 158 ? -16.772 30.505 -21.051 1.00 40.44 158 THR A CA 1
ATOM 1191 C C . THR A 1 158 ? -16.253 29.261 -20.321 1.00 40.44 158 THR A C 1
ATOM 1193 O O . THR A 1 158 ? -16.900 28.691 -19.443 1.00 40.44 158 THR A O 1
ATOM 1196 N N . SER A 1 159 ? -15.095 28.814 -20.796 1.00 41.88 159 SER A N 1
ATOM 1197 C CA . SER A 1 159 ? -14.279 27.647 -20.446 1.00 41.88 159 SER A CA 1
ATOM 1198 C C . SER A 1 159 ? -14.290 27.169 -18.981 1.00 41.88 159 SER A C 1
ATOM 1200 O O . SER A 1 159 ? -14.149 27.962 -18.054 1.00 41.88 159 SER A O 1
ATOM 1202 N N . SER A 1 160 ? -14.357 25.836 -18.824 1.00 46.34 160 SER A N 1
ATOM 1203 C CA . SER A 1 160 ? -13.850 25.008 -17.708 1.00 46.34 160 SER A CA 1
ATOM 1204 C C . SER A 1 160 ? -13.985 25.575 -16.285 1.00 46.34 160 SER A C 1
ATOM 1206 O O . SER A 1 160 ? -13.073 26.217 -15.763 1.00 46.34 160 SER A O 1
ATOM 1208 N N . SER A 1 161 ? -15.080 25.246 -15.592 1.00 51.81 161 SER A N 1
ATOM 1209 C CA . SER A 1 161 ? -15.087 25.316 -14.124 1.00 51.81 161 SER A CA 1
ATOM 1210 C C . SER A 1 161 ? -14.023 24.356 -13.565 1.00 51.81 161 SER A C 1
ATOM 1212 O O . SER A 1 161 ? -13.999 23.207 -14.009 1.00 51.81 161 SER A O 1
ATOM 1214 N N . PRO A 1 162 ? -13.180 24.764 -12.601 1.00 64.25 162 PRO A N 1
ATOM 1215 C CA . PRO A 1 162 ? -12.215 23.859 -11.984 1.00 64.25 162 PRO A CA 1
ATOM 1216 C C . PRO A 1 162 ? -12.936 22.734 -11.228 1.00 64.25 162 PRO A C 1
ATOM 1218 O O . PRO A 1 162 ? -13.963 22.975 -10.583 1.00 64.25 162 PRO A O 1
ATOM 1221 N N . ASP A 1 163 ? -12.395 21.515 -11.302 1.00 71.12 163 ASP A N 1
ATOM 1222 C CA . ASP A 1 163 ? -12.876 20.381 -10.509 1.00 71.12 163 ASP A CA 1
ATOM 1223 C C . ASP A 1 163 ? -12.891 20.735 -9.020 1.00 71.12 163 ASP A C 1
ATOM 1225 O O . ASP A 1 163 ? -11.972 21.380 -8.506 1.00 71.12 163 ASP A O 1
ATOM 1229 N N . ARG A 1 164 ? -13.926 20.284 -8.305 1.00 84.62 164 ARG A N 1
ATOM 1230 C CA . ARG A 1 164 ? -14.060 20.492 -6.859 1.00 84.62 164 ARG A CA 1
ATOM 1231 C C . ARG A 1 164 ? -13.976 19.133 -6.169 1.00 84.62 164 ARG A C 1
ATOM 1233 O O . ARG A 1 164 ? -15.020 18.537 -5.880 1.00 84.62 164 ARG A O 1
ATOM 1240 N N . PRO A 1 165 ? -12.761 18.596 -5.950 1.00 89.69 165 PRO A N 1
ATOM 1241 C CA . PRO A 1 165 ? -12.619 17.322 -5.266 1.00 89.69 165 PRO A CA 1
ATOM 1242 C C . PRO A 1 165 ? -13.206 17.426 -3.859 1.00 89.69 165 PRO A C 1
ATOM 1244 O O . PRO A 1 165 ? -13.041 18.443 -3.183 1.00 89.69 165 PRO A O 1
ATOM 1247 N N . SER A 1 166 ? -13.901 16.378 -3.429 1.00 92.81 166 SER A N 1
ATOM 1248 C CA . SER A 1 166 ? -14.243 16.222 -2.019 1.00 92.81 166 SER A CA 1
ATOM 1249 C C . SER A 1 166 ? -12.970 15.889 -1.239 1.00 92.81 166 SER A C 1
ATOM 1251 O O . SER A 1 166 ? -12.102 15.173 -1.746 1.00 92.81 166 SER A O 1
ATOM 1253 N N . CYS A 1 167 ? -12.853 16.392 -0.016 1.00 94.56 167 CYS A N 1
ATOM 1254 C CA . CYS A 1 167 ? -11.659 16.264 0.808 1.00 94.56 167 CYS A CA 1
ATOM 1255 C C . CYS A 1 167 ? -11.961 15.521 2.113 1.00 94.56 167 CYS A C 1
ATOM 1257 O O . CYS A 1 167 ? -12.957 15.787 2.780 1.00 94.56 167 CYS A O 1
ATOM 1259 N N . ILE A 1 168 ? -11.086 14.603 2.512 1.00 94.50 168 ILE A N 1
ATOM 1260 C CA . ILE A 1 168 ? -11.136 13.956 3.826 1.00 94.50 168 ILE A CA 1
ATOM 1261 C C . ILE A 1 168 ? -9.757 14.084 4.459 1.00 94.50 168 ILE A C 1
ATOM 1263 O O . ILE A 1 168 ? -8.774 13.627 3.883 1.00 94.50 168 ILE A O 1
ATOM 1267 N N . THR A 1 169 ? -9.693 14.672 5.646 1.00 96.69 169 THR A N 1
ATOM 1268 C CA . THR A 1 169 ? -8.488 14.772 6.465 1.00 96.69 169 THR A CA 1
ATOM 1269 C C . THR A 1 169 ? -8.745 14.091 7.801 1.00 96.69 169 THR A C 1
ATOM 1271 O O . THR A 1 169 ? -9.699 14.439 8.498 1.00 96.69 169 THR A O 1
ATOM 1274 N N . ALA A 1 170 ? -7.910 13.132 8.191 1.00 97.12 170 ALA A N 1
ATOM 1275 C CA . ALA A 1 170 ? -8.037 12.482 9.492 1.00 97.12 170 ALA A CA 1
ATOM 1276 C C . ALA A 1 170 ? -6.698 12.382 10.223 1.00 97.12 170 ALA A C 1
ATOM 1278 O O . ALA A 1 170 ? -5.731 11.849 9.689 1.00 97.12 170 ALA A O 1
ATOM 1279 N N . ASN A 1 171 ? -6.665 12.861 11.463 1.00 98.38 171 ASN A N 1
ATOM 1280 C CA . ASN A 1 171 ? -5.503 12.819 12.339 1.00 98.38 171 ASN A CA 1
ATOM 1281 C C . ASN A 1 171 ? -5.785 11.871 13.503 1.00 98.38 171 ASN A C 1
ATOM 1283 O O . ASN A 1 171 ? -6.770 12.045 14.224 1.00 98.38 171 ASN A O 1
ATOM 1287 N N . TYR A 1 172 ? -4.917 10.887 13.702 1.00 98.62 172 TYR A N 1
ATOM 1288 C CA . TYR A 1 172 ? -5.026 9.904 14.773 1.00 98.62 172 TYR A CA 1
ATOM 1289 C C . TYR A 1 172 ? -3.783 9.980 15.656 1.00 98.62 172 TYR A C 1
ATOM 1291 O O . TYR A 1 172 ? -2.665 9.864 15.161 1.00 98.62 172 TYR A O 1
ATOM 1299 N N . THR A 1 173 ? -3.976 10.124 16.962 1.00 98.69 173 THR A N 1
ATOM 1300 C CA . THR A 1 173 ? -2.907 10.047 17.961 1.00 98.69 173 THR A CA 1
ATOM 1301 C C . THR A 1 173 ? -3.217 8.918 18.932 1.00 98.69 173 THR A C 1
ATOM 1303 O O . THR A 1 173 ? -4.321 8.861 19.480 1.00 98.69 173 THR A O 1
ATOM 1306 N N . VAL A 1 174 ? -2.258 8.026 19.161 1.00 98.62 174 VAL A N 1
ATOM 1307 C CA . VAL A 1 174 ? -2.383 6.921 20.118 1.00 98.62 174 VAL A CA 1
ATOM 1308 C C . VAL A 1 174 ? -1.203 6.969 21.081 1.00 98.62 174 VAL A C 1
ATOM 1310 O O . VAL A 1 174 ? -0.060 6.787 20.670 1.00 98.62 174 VAL A O 1
ATOM 1313 N N . ASP A 1 175 ? -1.489 7.225 22.355 1.00 98.19 175 ASP A N 1
ATOM 1314 C CA . ASP A 1 175 ? -0.488 7.280 23.422 1.00 98.19 175 ASP A CA 1
ATOM 1315 C C . ASP A 1 175 ? -0.133 5.861 23.934 1.00 98.19 175 ASP A C 1
ATOM 1317 O O . ASP A 1 175 ? -0.738 4.863 23.531 1.00 98.19 175 ASP A O 1
ATOM 1321 N N . ALA A 1 176 ? 0.843 5.773 24.844 1.00 96.81 176 ALA A N 1
ATOM 1322 C CA . ALA A 1 176 ? 1.383 4.521 25.385 1.00 96.81 176 ALA A CA 1
ATOM 1323 C C . ALA A 1 176 ? 0.305 3.531 25.865 1.00 96.81 176 ALA A C 1
ATOM 1325 O O . ALA A 1 176 ? -0.611 3.903 26.606 1.00 96.81 176 ALA A O 1
ATOM 1326 N N . ASP A 1 177 ? 0.413 2.264 25.449 1.00 95.81 177 ASP A N 1
ATOM 1327 C CA . ASP A 1 177 ? -0.518 1.172 25.780 1.00 95.81 177 ASP A CA 1
ATOM 1328 C C . ASP A 1 177 ? -1.995 1.438 25.386 1.00 95.81 177 ASP A C 1
ATOM 1330 O O . ASP A 1 177 ? -2.922 0.702 25.749 1.00 95.81 177 ASP A O 1
ATOM 1334 N N . GLY A 1 178 ? -2.246 2.500 24.615 1.00 97.25 178 GLY A N 1
ATOM 1335 C CA . GLY A 1 178 ? -3.522 2.751 23.961 1.00 97.25 178 GLY A CA 1
ATOM 1336 C C . GLY A 1 178 ? -3.769 1.734 22.847 1.00 97.25 178 GLY A C 1
ATOM 1337 O O . GLY A 1 178 ? -2.832 1.233 22.228 1.00 97.25 178 GLY A O 1
ATOM 1338 N N . LEU A 1 179 ? -5.037 1.418 22.585 1.00 98.31 179 LEU A N 1
ATOM 1339 C CA . LEU A 1 179 ? -5.459 0.575 21.467 1.00 98.31 179 LEU A CA 1
ATOM 1340 C C . LEU A 1 179 ? -6.512 1.299 20.631 1.00 98.31 179 LEU A C 1
ATOM 1342 O O . LEU A 1 179 ? -7.606 1.595 21.121 1.00 98.31 179 LEU A O 1
ATOM 1346 N N . LEU A 1 180 ? -6.188 1.529 19.361 1.00 98.75 180 LEU A N 1
ATOM 1347 C CA . LEU A 1 180 ? -7.093 2.081 18.361 1.00 98.75 180 LEU A CA 1
ATOM 1348 C C . LEU A 1 180 ? -7.405 1.032 17.289 1.00 98.75 180 LEU A C 1
ATOM 1350 O O . LEU A 1 180 ? -6.495 0.493 16.667 1.00 98.75 180 LEU A O 1
ATOM 1354 N N . VAL A 1 181 ? -8.691 0.788 17.039 1.00 98.69 181 VAL A N 1
ATOM 1355 C CA . VAL A 1 181 ? -9.173 -0.002 15.896 1.00 98.69 181 VAL A CA 1
ATOM 1356 C C . VAL A 1 181 ? -9.990 0.910 14.988 1.00 98.69 181 VAL A C 1
ATOM 1358 O O . VAL A 1 181 ? -11.031 1.404 15.408 1.00 98.69 181 VAL A O 1
ATOM 1361 N N . VAL A 1 182 ? -9.540 1.140 13.758 1.00 98.50 182 VAL A N 1
ATOM 1362 C CA . VAL A 1 182 ? -10.254 1.887 12.714 1.00 98.50 182 VAL A CA 1
ATOM 1363 C C . VAL A 1 182 ? -10.731 0.886 11.668 1.00 98.50 182 VAL A C 1
ATOM 1365 O O . VAL A 1 182 ? -9.926 0.321 10.935 1.00 98.50 182 VAL A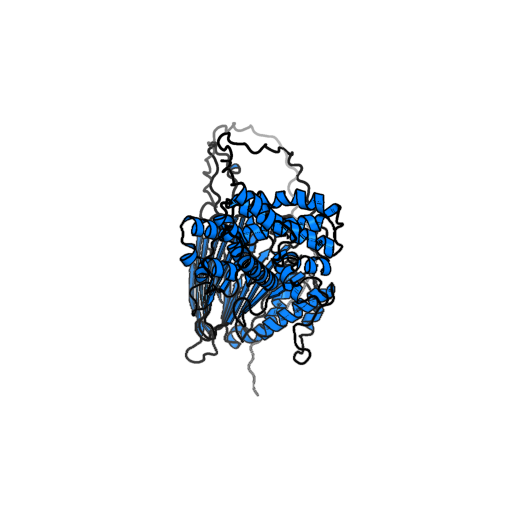 O 1
ATOM 1368 N N . ALA A 1 183 ? -12.039 0.640 11.639 1.00 97.69 183 ALA A N 1
ATOM 1369 C CA . ALA A 1 183 ? -12.693 -0.376 10.820 1.00 97.69 183 ALA A CA 1
ATOM 1370 C C . ALA A 1 183 ? -13.907 0.221 10.071 1.00 97.69 183 ALA A C 1
ATOM 1372 O O . ALA A 1 183 ? -15.059 -0.062 10.418 1.00 97.69 183 ALA A O 1
ATOM 1373 N N . PRO A 1 184 ? -13.680 1.119 9.093 1.00 96.00 184 PRO A N 1
ATOM 1374 C CA . PRO A 1 184 ? -14.750 1.740 8.327 1.00 96.00 184 PRO A CA 1
ATOM 1375 C C . PRO A 1 184 ? -15.321 0.773 7.278 1.00 96.00 184 PRO A C 1
ATOM 1377 O O . PRO A 1 184 ? -14.693 -0.193 6.869 1.00 96.00 184 PRO A O 1
ATOM 1380 N N . ASP A 1 185 ? -16.511 1.065 6.780 1.00 95.00 185 ASP A N 1
ATOM 1381 C CA . ASP A 1 185 ? -17.043 0.542 5.522 1.00 95.00 185 ASP A CA 1
ATOM 1382 C C . ASP A 1 185 ? -16.294 1.160 4.326 1.00 95.00 185 ASP A C 1
ATOM 1384 O O . ASP A 1 185 ? -15.654 2.204 4.485 1.00 95.00 185 ASP A O 1
ATOM 1388 N N . PRO A 1 186 ? -16.378 0.574 3.115 1.00 95.06 186 PRO A N 1
ATOM 1389 C CA . PRO A 1 186 ? -15.531 1.010 2.022 1.00 95.06 186 PRO A CA 1
ATOM 1390 C C . PRO A 1 186 ? -15.953 2.382 1.519 1.00 95.06 186 PRO A C 1
ATOM 1392 O O . PRO A 1 186 ? -17.143 2.726 1.439 1.00 95.06 186 PRO A O 1
ATOM 1395 N N . MET A 1 187 ? -14.961 3.130 1.063 1.00 94.06 187 MET A N 1
ATOM 1396 C CA . MET A 1 187 ? -15.188 4.297 0.228 1.00 94.06 187 MET A CA 1
ATOM 1397 C C . MET A 1 187 ? -15.714 3.845 -1.132 1.00 94.06 187 MET A C 1
ATOM 1399 O O . MET A 1 187 ? -15.156 2.954 -1.763 1.00 94.06 187 MET A O 1
ATOM 1403 N N . THR A 1 188 ? -16.832 4.416 -1.576 1.00 94.38 188 THR A N 1
ATOM 1404 C CA . THR A 1 188 ? -17.499 4.028 -2.829 1.00 94.38 188 THR A CA 1
ATOM 1405 C C . THR A 1 188 ? -17.557 5.231 -3.772 1.00 94.38 188 THR A C 1
ATOM 1407 O O . THR A 1 188 ? -18.544 5.977 -3.747 1.00 94.38 188 THR A O 1
ATOM 1410 N N . PRO A 1 189 ? -16.507 5.466 -4.576 1.00 93.75 189 PRO A N 1
ATOM 1411 C CA . PRO A 1 189 ? -16.493 6.541 -5.550 1.00 93.75 189 PRO A CA 1
ATOM 1412 C C . PRO A 1 189 ? -17.485 6.264 -6.678 1.00 93.75 189 PRO A C 1
ATOM 1414 O O . PRO A 1 189 ? -17.530 5.165 -7.231 1.00 93.75 189 PRO A O 1
ATOM 1417 N N . PHE A 1 190 ? -18.309 7.256 -7.015 1.00 93.56 190 PHE A N 1
ATOM 1418 C CA . PHE A 1 190 ? -19.174 7.163 -8.186 1.00 93.56 190 PHE A CA 1
ATOM 1419 C C . PHE A 1 190 ? -18.408 7.542 -9.459 1.00 93.56 190 PHE A C 1
ATOM 1421 O O . PHE A 1 190 ? -17.323 8.126 -9.413 1.00 93.56 190 PHE A O 1
ATOM 1428 N N . GLY A 1 191 ? -18.990 7.243 -10.614 1.00 90.75 191 GLY A N 1
ATOM 1429 C CA . GLY A 1 191 ? -18.436 7.600 -11.915 1.00 90.75 191 GLY A CA 1
ATOM 1430 C C . GLY A 1 191 ? -18.256 9.113 -12.013 1.00 90.75 191 GLY A C 1
ATOM 1431 O O . GLY A 1 191 ? -19.124 9.843 -11.547 1.00 90.75 191 GLY A O 1
ATOM 1432 N N . ASP A 1 192 ? -17.143 9.594 -12.561 1.00 90.69 192 ASP A N 1
ATOM 1433 C CA . ASP A 1 192 ? -16.793 11.024 -12.608 1.00 90.69 192 ASP A CA 1
ATOM 1434 C C . ASP A 1 192 ? -16.676 11.714 -11.228 1.00 90.69 192 ASP A C 1
ATOM 1436 O O . ASP A 1 192 ? -16.719 12.942 -11.139 1.00 90.69 192 ASP A O 1
ATOM 1440 N N . SER A 1 193 ? -16.558 10.970 -10.124 1.00 93.00 193 SER A N 1
ATOM 1441 C CA . SER A 1 193 ? -16.262 11.563 -8.811 1.00 93.00 193 SER A CA 1
ATOM 1442 C C . SER A 1 193 ? -14.782 11.945 -8.685 1.00 93.00 193 SER A C 1
ATOM 1444 O O . SER A 1 193 ? -13.923 11.389 -9.373 1.00 93.00 193 SER A O 1
ATOM 1446 N N . ALA A 1 194 ? -14.493 12.911 -7.811 1.00 93.69 194 ALA A N 1
ATOM 1447 C CA . ALA A 1 194 ? -13.136 13.358 -7.507 1.00 93.69 194 ALA A CA 1
ATOM 1448 C C . ALA A 1 194 ? -12.956 13.434 -5.987 1.00 93.69 194 ALA A C 1
ATOM 1450 O O . ALA A 1 194 ? -13.724 14.125 -5.313 1.00 93.69 194 ALA A O 1
ATOM 1451 N N . LEU A 1 195 ? -11.958 12.727 -5.458 1.00 94.19 195 LEU A N 1
ATOM 1452 C CA . LEU A 1 195 ? -11.724 12.587 -4.022 1.00 94.19 195 LEU A CA 1
ATOM 1453 C C . LEU A 1 195 ? -10.245 12.738 -3.673 1.00 94.19 195 LEU A C 1
ATOM 1455 O O . LEU A 1 195 ? -9.380 12.120 -4.297 1.00 94.19 195 LEU A O 1
ATOM 1459 N N . LYS A 1 196 ? -9.976 13.500 -2.612 1.00 95.69 196 LYS A N 1
ATOM 1460 C CA . LYS A 1 196 ? -8.665 13.622 -1.981 1.00 95.69 196 LYS A CA 1
ATOM 1461 C C . LYS A 1 196 ? -8.764 13.292 -0.493 1.00 95.69 196 LYS A C 1
ATOM 1463 O O . LYS A 1 196 ? -9.327 14.054 0.285 1.00 95.69 196 LYS A O 1
ATOM 1468 N N . GLN A 1 197 ? -8.190 12.170 -0.100 1.00 96.25 197 GLN A N 1
ATOM 1469 C CA . GLN A 1 197 ? -8.083 11.712 1.276 1.00 96.25 197 GLN A CA 1
ATOM 1470 C C . GLN A 1 197 ? -6.632 11.835 1.753 1.00 96.25 197 GLN A C 1
ATOM 1472 O O . GLN A 1 197 ? -5.708 11.381 1.078 1.00 96.25 197 GLN A O 1
ATOM 1477 N N . LYS A 1 198 ? -6.439 12.454 2.921 1.00 97.56 198 LYS A N 1
ATOM 1478 C CA . LYS A 1 198 ? -5.178 12.488 3.662 1.00 97.56 198 LYS A CA 1
ATOM 1479 C C . LYS A 1 198 ? -5.413 12.004 5.089 1.00 97.56 198 LYS A C 1
ATOM 1481 O O . LYS A 1 198 ? -6.275 12.524 5.793 1.00 97.56 198 LYS A O 1
ATOM 1486 N N . GLN A 1 199 ? -4.631 11.038 5.537 1.00 98.06 199 GLN A N 1
ATOM 1487 C CA . GLN A 1 199 ? -4.704 10.508 6.891 1.00 98.06 199 GLN A CA 1
ATOM 1488 C C . GLN A 1 199 ? -3.307 10.515 7.511 1.00 98.06 199 GLN A C 1
ATOM 1490 O O . GLN A 1 199 ? -2.327 10.173 6.856 1.00 98.06 199 GLN A O 1
ATOM 1495 N N . SER A 1 200 ? -3.204 10.934 8.767 1.00 98.25 200 SER A N 1
ATOM 1496 C CA . SER A 1 200 ? -1.937 11.021 9.491 1.00 98.25 200 SER A CA 1
ATOM 1497 C C . SER A 1 200 ? -2.085 10.334 10.842 1.00 98.25 200 SER A C 1
ATOM 1499 O O . SER A 1 200 ? -2.934 10.709 11.653 1.00 98.25 200 SER A O 1
ATOM 1501 N N . ILE A 1 201 ? -1.270 9.310 11.079 1.00 98.56 201 ILE A N 1
ATOM 1502 C CA . ILE A 1 201 ? -1.271 8.516 12.302 1.00 98.56 201 ILE A CA 1
ATOM 1503 C C . ILE A 1 201 ? 0.034 8.772 13.051 1.00 98.56 201 ILE A C 1
ATOM 1505 O O . ILE A 1 201 ? 1.119 8.534 12.525 1.00 98.56 201 ILE A O 1
ATOM 1509 N N . THR A 1 202 ? -0.081 9.230 14.295 1.00 98.50 202 THR A N 1
ATOM 1510 C CA . THR A 1 202 ? 1.024 9.356 15.249 1.00 98.50 202 THR A CA 1
ATOM 1511 C C . THR A 1 202 ? 0.842 8.342 16.375 1.00 98.50 202 THR A C 1
ATOM 1513 O O . THR A 1 202 ? -0.116 8.423 17.146 1.00 98.50 202 THR A O 1
ATOM 1516 N N . LEU A 1 203 ? 1.757 7.382 16.464 1.00 98.25 203 LEU A N 1
ATOM 1517 C CA . LEU A 1 203 ? 1.676 6.237 17.368 1.00 98.25 203 LEU A CA 1
ATOM 1518 C C . LEU A 1 203 ? 2.821 6.273 18.387 1.00 98.25 203 LEU A C 1
ATOM 1520 O O . LEU A 1 203 ? 3.980 6.446 18.024 1.00 98.25 203 LEU A O 1
ATOM 1524 N N . HIS A 1 204 ? 2.523 6.119 19.672 1.00 98.25 204 HIS A N 1
ATOM 1525 C CA . HIS A 1 204 ? 3.559 5.860 20.672 1.00 98.25 204 HIS A CA 1
ATOM 1526 C C . HIS A 1 204 ? 4.208 4.482 20.417 1.00 98.25 204 HIS A C 1
ATOM 1528 O O . HIS A 1 204 ? 3.475 3.578 20.021 1.00 98.25 204 HIS A O 1
ATOM 1534 N N . PRO A 1 205 ? 5.519 4.270 20.663 1.00 96.19 205 PRO A N 1
ATOM 1535 C CA . PRO A 1 205 ? 6.172 2.964 20.489 1.00 96.19 205 PRO A CA 1
ATOM 1536 C C . PRO A 1 205 ? 5.443 1.790 21.161 1.00 96.19 205 PRO A C 1
ATOM 1538 O O . PRO A 1 205 ? 5.261 0.754 20.541 1.00 96.19 205 PRO A O 1
ATOM 1541 N N . ASP A 1 206 ? 4.943 1.990 22.383 1.00 96.62 206 ASP A N 1
ATOM 1542 C CA . ASP A 1 206 ? 4.149 0.981 23.115 1.00 96.62 206 ASP A CA 1
ATOM 1543 C C . ASP A 1 206 ? 2.636 1.016 22.792 1.00 96.62 206 ASP A C 1
ATOM 1545 O O . ASP A 1 206 ? 1.805 0.471 23.523 1.00 96.62 206 ASP A O 1
ATOM 1549 N N . GLY A 1 207 ? 2.230 1.771 21.772 1.00 97.31 207 GLY A N 1
ATOM 1550 C CA . GLY A 1 207 ? 0.840 1.898 21.344 1.00 97.31 207 GLY A CA 1
ATOM 1551 C C . GLY A 1 207 ? 0.397 0.727 20.466 1.00 97.31 207 GLY A C 1
ATOM 1552 O O . GLY A 1 207 ? 1.204 -0.016 19.921 1.00 97.31 207 GLY A O 1
ATOM 1553 N N . ASN A 1 208 ? -0.915 0.564 20.294 1.00 98.50 208 ASN A N 1
ATOM 1554 C CA . ASN A 1 208 ? -1.491 -0.513 19.492 1.00 98.50 208 ASN A CA 1
ATOM 1555 C C . ASN A 1 208 ? -2.475 0.052 18.463 1.00 98.50 208 ASN A C 1
ATOM 1557 O O . ASN A 1 208 ? -3.364 0.842 18.801 1.00 98.50 208 ASN A O 1
ATOM 1561 N N . LEU A 1 209 ? -2.344 -0.375 17.209 1.00 98.62 209 LEU A N 1
ATOM 1562 C CA . LEU A 1 209 ? -3.100 0.164 16.082 1.00 98.62 209 LEU A CA 1
ATOM 1563 C C . LEU A 1 209 ? -3.557 -0.949 15.143 1.00 98.62 209 LEU A C 1
ATOM 1565 O O . LEU A 1 209 ? -2.732 -1.666 14.596 1.00 98.62 209 LEU A O 1
ATOM 1569 N N . CYS A 1 210 ? -4.861 -1.033 14.905 1.00 98.69 210 CYS A N 1
ATOM 1570 C CA . CYS A 1 210 ? -5.446 -1.760 13.787 1.00 98.69 210 CYS A CA 1
ATOM 1571 C C . CYS A 1 210 ? -6.145 -0.744 12.888 1.00 98.69 210 CYS A C 1
ATOM 1573 O O . CYS A 1 210 ? -7.152 -0.165 13.288 1.00 98.69 210 CYS A O 1
ATOM 1575 N N . PHE A 1 211 ? -5.628 -0.510 11.691 1.00 98.75 211 PHE A N 1
ATOM 1576 C CA . PHE A 1 211 ? -6.117 0.530 10.794 1.00 98.75 211 PHE A CA 1
ATOM 1577 C C . PHE A 1 211 ? -6.488 -0.056 9.436 1.00 98.75 211 PHE A C 1
ATOM 1579 O O . PHE A 1 211 ? -5.636 -0.650 8.785 1.00 98.75 211 PHE A O 1
ATOM 1586 N N . ILE A 1 212 ? -7.741 0.119 9.014 1.00 98.56 212 ILE A N 1
ATOM 1587 C CA . ILE A 1 212 ? -8.247 -0.333 7.715 1.00 98.56 212 ILE A CA 1
ATOM 1588 C C . ILE A 1 212 ? -8.627 0.887 6.871 1.00 98.56 212 ILE A C 1
ATOM 1590 O O . ILE A 1 212 ? -9.476 1.679 7.284 1.00 98.56 212 ILE A O 1
ATOM 1594 N N . ASP A 1 213 ? -8.045 0.995 5.677 1.00 96.81 213 ASP A N 1
ATOM 1595 C CA . ASP A 1 213 ? -8.483 1.903 4.609 1.00 96.81 213 ASP A CA 1
ATOM 1596 C C . ASP A 1 213 ? -8.795 1.074 3.364 1.00 96.81 213 ASP A C 1
ATOM 1598 O O . ASP A 1 213 ? -7.996 0.233 2.950 1.00 96.81 213 ASP A O 1
ATOM 1602 N N . TRP A 1 214 ? -9.982 1.252 2.790 1.00 95.81 214 TRP A N 1
ATOM 1603 C CA . TRP A 1 214 ? -10.393 0.449 1.646 1.00 95.81 214 TRP A CA 1
ATOM 1604 C C . TRP A 1 214 ? -11.430 1.124 0.765 1.00 95.81 214 TRP A C 1
ATOM 1606 O O . TRP A 1 214 ? -12.277 1.909 1.204 1.00 95.81 214 TRP A O 1
ATOM 1616 N N . VAL A 1 215 ? -11.358 0.779 -0.516 1.00 95.19 215 VAL A N 1
ATOM 1617 C CA . VAL A 1 215 ? -12.151 1.355 -1.594 1.00 95.19 215 VAL A CA 1
ATOM 1618 C C . VAL A 1 215 ? -12.855 0.254 -2.380 1.00 95.19 215 VAL A C 1
ATOM 1620 O O . VAL A 1 215 ? -12.278 -0.786 -2.695 1.00 95.19 215 VAL A O 1
ATOM 1623 N N . ALA A 1 216 ? -14.119 0.493 -2.707 1.00 94.81 216 ALA A N 1
ATOM 1624 C CA . ALA A 1 216 ? -14.897 -0.312 -3.636 1.00 94.81 216 ALA A CA 1
ATOM 1625 C C . ALA A 1 216 ? -14.839 0.291 -5.046 1.00 94.81 216 ALA A C 1
ATOM 1627 O O . ALA A 1 216 ? -14.705 1.499 -5.209 1.00 94.81 216 ALA A O 1
ATOM 1628 N N . ALA A 1 217 ? -15.054 -0.523 -6.075 1.00 92.50 217 ALA A N 1
ATOM 1629 C CA . ALA A 1 217 ? -14.992 -0.098 -7.473 1.00 92.50 217 ALA A CA 1
ATOM 1630 C C . ALA A 1 217 ? -16.084 0.905 -7.881 1.00 92.50 217 ALA A C 1
ATOM 1632 O O . ALA A 1 217 ? -16.028 1.461 -8.972 1.00 92.50 217 ALA A O 1
ATOM 1633 N N . GLY A 1 218 ? -17.095 1.123 -7.040 1.00 92.00 218 GLY A N 1
ATOM 1634 C CA . GLY A 1 218 ? -18.208 2.026 -7.311 1.00 92.00 218 GLY A CA 1
ATOM 1635 C C . GLY A 1 218 ? -19.551 1.308 -7.270 1.00 92.00 218 GLY A C 1
ATOM 1636 O O . GLY A 1 218 ? -19.787 0.422 -6.443 1.00 92.00 218 GLY A O 1
ATOM 1637 N N . ARG A 1 219 ? -20.481 1.714 -8.137 1.00 90.38 219 ARG A N 1
ATOM 1638 C CA . ARG A 1 219 ? -21.853 1.188 -8.157 1.00 90.38 219 ARG A CA 1
ATOM 1639 C C . ARG A 1 219 ? -21.972 -0.009 -9.095 1.00 90.38 219 ARG A C 1
ATOM 1641 O O . ARG A 1 219 ? -22.456 0.111 -10.219 1.00 90.38 219 ARG A O 1
ATOM 1648 N N . LEU A 1 220 ? -21.623 -1.189 -8.583 1.00 87.81 220 LEU A N 1
ATOM 1649 C CA . LEU A 1 220 ? -21.648 -2.450 -9.339 1.00 87.81 220 LEU A CA 1
ATOM 1650 C C . LEU A 1 220 ? -23.006 -2.742 -10.002 1.00 87.81 220 LEU A C 1
ATOM 1652 O O . LEU A 1 220 ? -23.043 -3.179 -11.148 1.00 87.81 220 LEU A O 1
ATOM 1656 N N . ALA A 1 221 ? -24.117 -2.437 -9.319 1.00 85.25 221 ALA A N 1
ATOM 1657 C CA . ALA A 1 221 ? -25.477 -2.613 -9.846 1.00 85.25 221 ALA A CA 1
ATOM 1658 C C . ALA A 1 221 ? -25.823 -1.673 -11.021 1.00 85.25 221 ALA A C 1
ATOM 1660 O O . ALA A 1 221 ? -26.783 -1.923 -11.739 1.00 85.25 221 ALA A O 1
ATOM 1661 N N . GLN A 1 222 ? -25.055 -0.597 -11.213 1.00 85.06 222 GLN A N 1
ATOM 1662 C CA . GLN A 1 222 ? -25.176 0.354 -12.325 1.00 85.06 222 GLN A CA 1
ATOM 1663 C C . GLN A 1 222 ? -24.052 0.166 -13.359 1.00 85.06 222 GLN A C 1
ATOM 1665 O O . GLN A 1 222 ? -23.794 1.068 -14.149 1.00 85.06 222 GLN A O 1
ATOM 1670 N N . ALA A 1 223 ? -23.357 -0.981 -13.325 1.00 84.00 223 ALA A N 1
ATOM 1671 C CA . ALA A 1 223 ? -22.189 -1.277 -14.160 1.00 84.00 223 ALA A CA 1
ATOM 1672 C C . ALA A 1 223 ? -21.066 -0.223 -14.061 1.00 84.00 223 ALA A C 1
ATOM 1674 O O . ALA A 1 223 ? -20.286 -0.031 -14.991 1.00 84.00 223 ALA A O 1
ATOM 1675 N N . GLU A 1 224 ? -20.968 0.451 -12.916 1.00 87.44 224 GLU A N 1
ATOM 1676 C CA . GLU A 1 224 ? -19.962 1.472 -12.652 1.00 87.44 224 GLU A CA 1
ATOM 1677 C C . GLU A 1 224 ? -18.805 0.847 -11.864 1.00 87.44 224 GLU A C 1
ATOM 1679 O O . GLU A 1 224 ? -18.977 0.479 -10.698 1.00 87.44 224 GLU A O 1
ATOM 1684 N N . ARG A 1 225 ? -17.652 0.680 -12.525 1.00 90.12 225 ARG A N 1
ATOM 1685 C CA . ARG A 1 225 ? -16.443 0.043 -11.973 1.00 90.12 225 ARG A CA 1
ATOM 1686 C C . ARG A 1 225 ? -15.211 0.855 -12.302 1.00 90.12 225 ARG A C 1
ATOM 1688 O O . ARG A 1 225 ? -14.883 0.999 -13.474 1.00 90.12 225 ARG A O 1
ATOM 1695 N N . TRP A 1 226 ? -14.547 1.365 -11.275 1.00 91.81 226 TRP A N 1
ATOM 1696 C CA . TRP A 1 226 ? -13.332 2.165 -11.380 1.00 91.81 226 TRP A CA 1
ATOM 1697 C C . TRP A 1 226 ? -13.489 3.378 -12.316 1.00 91.81 226 TRP A C 1
ATOM 1699 O O . TRP A 1 226 ? -12.536 3.831 -12.937 1.00 91.81 226 TRP A O 1
ATOM 1709 N N . GLN A 1 227 ? -14.712 3.911 -12.419 1.00 91.25 227 GLN A N 1
ATOM 1710 C CA . GLN A 1 227 ? -15.065 5.022 -13.310 1.00 91.25 227 GLN A CA 1
ATOM 1711 C C . GLN A 1 227 ? -14.922 6.393 -12.634 1.00 91.25 227 GLN A C 1
ATOM 1713 O O . GLN A 1 227 ? -15.447 7.382 -13.143 1.00 91.25 227 GLN A O 1
ATOM 1718 N N . GLN A 1 228 ? -14.257 6.494 -11.485 1.00 91.44 228 GLN A N 1
ATOM 1719 C CA . GLN A 1 228 ? -13.931 7.789 -10.883 1.00 91.44 228 GLN A CA 1
ATOM 1720 C C . GLN A 1 228 ? -13.076 8.650 -11.823 1.00 91.44 228 GLN A C 1
ATOM 1722 O O . GLN A 1 228 ? -12.251 8.132 -12.576 1.00 91.44 228 GLN A O 1
ATOM 1727 N N . LYS A 1 229 ? -13.238 9.973 -11.737 1.00 91.12 229 LYS A N 1
ATOM 1728 C CA . LYS A 1 229 ? -12.347 10.923 -12.413 1.00 91.12 229 LYS A CA 1
ATOM 1729 C C . LYS A 1 229 ? -11.002 10.992 -11.696 1.00 91.12 229 LYS A C 1
ATOM 1731 O O . LYS A 1 229 ? -9.955 10.934 -12.329 1.00 91.12 229 LYS A O 1
ATOM 1736 N N . SER A 1 230 ? -11.024 11.096 -10.369 1.00 91.69 230 SER A N 1
ATOM 1737 C CA . SER A 1 230 ? -9.813 11.002 -9.559 1.00 91.69 230 SER A CA 1
ATOM 1738 C C . SER A 1 230 ? -10.096 10.469 -8.160 1.00 91.69 230 SER A C 1
ATOM 1740 O O . SER A 1 230 ? -11.084 10.808 -7.511 1.00 91.69 230 SER A O 1
ATOM 1742 N N . LEU A 1 231 ? -9.195 9.630 -7.677 1.00 93.44 231 LEU A N 1
ATOM 1743 C CA . LEU A 1 231 ? -9.151 9.161 -6.304 1.00 93.44 231 LEU A CA 1
ATOM 1744 C C . LEU A 1 231 ? -7.708 9.278 -5.850 1.00 93.44 231 LEU A C 1
ATOM 1746 O O . LEU A 1 231 ? -6.836 8.684 -6.467 1.00 93.44 231 LEU A O 1
ATOM 1750 N N . SER A 1 232 ? -7.458 10.035 -4.792 1.00 94.50 232 SER A N 1
ATOM 1751 C CA . SER A 1 232 ? -6.157 10.123 -4.138 1.00 94.50 232 SER A CA 1
ATOM 1752 C C . SER A 1 232 ? -6.356 9.786 -2.668 1.00 94.50 232 SER A C 1
ATOM 1754 O O . SER A 1 232 ? -7.027 10.548 -1.981 1.00 94.50 232 SER A O 1
ATOM 1756 N N . SER A 1 233 ? -5.785 8.685 -2.187 1.00 95.25 233 SER A N 1
ATOM 1757 C CA . SER A 1 233 ? -5.674 8.379 -0.755 1.00 95.25 233 SER A CA 1
ATOM 1758 C C . SER A 1 233 ? -4.204 8.400 -0.368 1.00 95.25 233 SER A C 1
ATOM 1760 O O . SER A 1 233 ? -3.380 7.841 -1.089 1.00 95.25 233 SER A O 1
ATOM 1762 N N . ARG A 1 234 ? -3.861 9.084 0.723 1.00 97.19 234 ARG A N 1
ATOM 1763 C CA . ARG A 1 234 ? -2.513 9.088 1.294 1.00 97.19 234 ARG A CA 1
ATOM 1764 C C . ARG A 1 234 ? -2.600 8.987 2.806 1.00 97.19 234 ARG A C 1
ATOM 1766 O O . ARG A 1 234 ? -3.167 9.872 3.445 1.00 97.19 234 ARG A O 1
ATOM 1773 N N . THR A 1 235 ? -1.980 7.960 3.354 1.00 97.94 235 THR A N 1
ATOM 1774 C CA . THR A 1 235 ? -1.983 7.630 4.772 1.00 97.94 235 THR A CA 1
ATOM 1775 C C . THR A 1 235 ? -0.543 7.540 5.258 1.00 97.94 235 THR A C 1
ATOM 1777 O O . THR A 1 235 ? 0.228 6.702 4.803 1.00 97.94 235 THR A O 1
ATOM 1780 N N . GLU A 1 236 ? -0.171 8.432 6.170 1.00 97.94 236 GLU A N 1
ATOM 1781 C CA . GLU A 1 236 ? 1.182 8.558 6.714 1.00 97.94 236 GLU A CA 1
ATOM 1782 C C . GLU A 1 236 ? 1.209 8.020 8.147 1.00 97.94 236 GLU A C 1
ATOM 1784 O O . GLU A 1 236 ? 0.447 8.480 9.001 1.00 97.94 236 GLU A O 1
ATOM 1789 N N . PHE A 1 237 ? 2.097 7.066 8.420 1.00 97.75 237 PHE A N 1
ATOM 1790 C CA . PHE A 1 237 ? 2.285 6.461 9.735 1.00 97.75 237 PHE A CA 1
ATOM 1791 C C . PHE A 1 237 ? 3.629 6.883 10.313 1.00 97.75 237 PHE A C 1
ATOM 1793 O O . PHE A 1 237 ? 4.685 6.690 9.706 1.00 97.75 237 PHE A O 1
ATOM 1800 N N . LYS A 1 238 ? 3.590 7.443 11.516 1.00 97.19 238 LYS A N 1
ATOM 1801 C CA . LYS A 1 238 ? 4.749 7.978 12.218 1.00 97.19 238 LYS A CA 1
ATOM 1802 C C . LYS A 1 238 ? 4.711 7.548 13.679 1.00 97.19 238 LYS A C 1
ATOM 1804 O O . LYS A 1 238 ? 3.648 7.548 14.300 1.00 97.19 238 LYS A O 1
ATOM 1809 N N . PHE A 1 239 ? 5.875 7.246 14.243 1.00 97.12 239 PHE A N 1
ATOM 1810 C CA . PHE A 1 239 ? 6.004 7.072 15.686 1.00 97.12 239 PHE A CA 1
ATOM 1811 C C . PHE A 1 239 ? 6.362 8.382 16.387 1.00 97.12 239 PHE A C 1
ATOM 1813 O O . PHE A 1 239 ? 6.995 9.257 15.800 1.00 97.12 239 PHE A O 1
ATOM 1820 N N . THR A 1 240 ? 5.975 8.529 17.655 1.00 96.31 240 THR A N 1
ATOM 1821 C CA . THR A 1 240 ? 6.279 9.734 18.449 1.00 96.31 240 THR A CA 1
ATOM 1822 C C . THR A 1 240 ? 7.777 9.953 18.679 1.00 96.31 240 THR A C 1
ATOM 1824 O O . THR A 1 240 ? 8.169 11.069 19.002 1.00 96.31 240 THR A O 1
ATOM 1827 N N . ASP A 1 241 ? 8.599 8.908 18.537 1.00 94.69 241 ASP A N 1
ATOM 1828 C CA . ASP A 1 241 ? 10.064 8.934 18.660 1.00 94.69 241 ASP A CA 1
ATOM 1829 C C . ASP A 1 241 ? 10.791 9.238 17.335 1.00 94.69 241 ASP A C 1
ATOM 1831 O O . ASP A 1 241 ? 12.018 9.298 17.311 1.00 94.69 241 ASP A O 1
ATOM 1835 N N . GLN A 1 242 ? 10.054 9.441 16.240 1.00 90.62 242 GLN A N 1
ATOM 1836 C CA . GLN A 1 242 ? 10.591 9.770 14.918 1.00 90.62 242 GLN A CA 1
ATOM 1837 C C . GLN A 1 242 ? 10.127 11.161 14.481 1.00 90.62 242 GLN A C 1
ATOM 1839 O O . GLN A 1 242 ? 9.117 11.668 14.967 1.00 90.62 242 GLN A O 1
ATOM 1844 N N . GLU A 1 243 ? 10.827 11.789 13.534 1.00 88.38 243 GLU A N 1
ATOM 1845 C CA . GLU A 1 243 ? 10.361 13.029 12.893 1.00 88.38 243 GLU A CA 1
ATOM 1846 C C . GLU A 1 243 ? 9.634 12.766 11.572 1.00 88.38 243 GLU A C 1
ATOM 1848 O O . GLU A 1 243 ? 8.596 13.384 11.318 1.00 88.38 243 GLU A O 1
ATOM 1853 N N . GLN A 1 244 ? 10.126 11.807 10.789 1.00 90.81 244 GLN A N 1
ATOM 1854 C CA . GLN A 1 244 ? 9.562 11.421 9.500 1.00 90.81 244 GLN A CA 1
ATOM 1855 C C . GLN A 1 244 ? 8.597 10.230 9.626 1.00 90.81 244 GLN A C 1
ATOM 1857 O O . GLN A 1 244 ? 8.681 9.458 10.590 1.00 90.81 244 GLN A O 1
ATOM 1862 N N . PRO A 1 245 ? 7.656 10.065 8.679 1.00 95.00 245 PRO A N 1
ATOM 1863 C CA . PRO A 1 245 ? 6.862 8.848 8.570 1.00 95.00 245 PRO A CA 1
ATOM 1864 C C . PRO A 1 245 ? 7.755 7.630 8.315 1.00 95.00 245 PRO A C 1
ATOM 1866 O O . PRO A 1 245 ? 8.666 7.682 7.496 1.00 95.00 245 PRO A O 1
ATOM 1869 N N . ILE A 1 246 ? 7.457 6.518 8.983 1.00 95.25 246 ILE A N 1
ATOM 1870 C CA . ILE A 1 246 ? 8.153 5.239 8.766 1.00 95.25 246 ILE A CA 1
ATOM 1871 C C . ILE A 1 246 ? 7.496 4.397 7.669 1.00 95.25 246 ILE A C 1
ATOM 1873 O O . ILE A 1 246 ? 8.117 3.493 7.122 1.00 95.25 246 ILE A O 1
ATOM 1877 N N . LEU A 1 247 ? 6.226 4.679 7.380 1.00 96.75 247 LEU A N 1
ATOM 1878 C CA . LEU A 1 247 ? 5.388 3.972 6.426 1.00 96.75 247 LEU A CA 1
ATOM 1879 C C . LEU A 1 247 ? 4.417 4.986 5.819 1.00 96.75 247 LEU A C 1
ATOM 1881 O O . LEU A 1 247 ? 3.767 5.749 6.538 1.00 96.75 247 LEU A O 1
ATOM 1885 N N . ILE A 1 248 ? 4.301 4.977 4.498 1.00 97.12 248 ILE A N 1
ATOM 1886 C CA . ILE A 1 248 ? 3.352 5.790 3.750 1.00 97.12 248 ILE A CA 1
ATOM 1887 C C . ILE A 1 248 ? 2.623 4.865 2.784 1.00 97.12 248 ILE A C 1
ATOM 1889 O O . ILE A 1 248 ? 3.231 4.246 1.916 1.00 97.12 248 ILE A O 1
ATOM 1893 N N . ASP A 1 249 ? 1.306 4.789 2.931 1.00 96.25 249 ASP A N 1
ATOM 1894 C CA . ASP A 1 249 ? 0.438 4.178 1.936 1.00 96.25 249 ASP A CA 1
ATOM 1895 C C . ASP A 1 249 ? -0.163 5.284 1.069 1.00 96.25 249 ASP A C 1
ATOM 1897 O O . ASP A 1 249 ? -0.827 6.177 1.594 1.00 96.25 249 ASP A O 1
ATOM 1901 N N . ALA A 1 250 ? 0.065 5.264 -0.245 1.00 95.50 250 ALA A N 1
ATOM 1902 C CA . ALA A 1 250 ? -0.575 6.226 -1.133 1.00 95.50 250 ALA A CA 1
ATOM 1903 C C . ALA A 1 250 ? -1.020 5.593 -2.446 1.00 95.50 250 ALA A C 1
ATOM 1905 O O . ALA A 1 250 ? -0.227 5.000 -3.176 1.00 95.50 250 ALA A O 1
ATOM 1906 N N . ILE A 1 251 ? -2.288 5.811 -2.779 1.00 92.94 251 ILE A N 1
ATOM 1907 C CA . ILE A 1 251 ? -2.931 5.311 -3.989 1.00 92.94 251 ILE A CA 1
ATOM 1908 C C . ILE A 1 251 ? -3.516 6.493 -4.731 1.00 92.94 251 ILE A C 1
ATOM 1910 O O . ILE A 1 251 ? -4.203 7.338 -4.149 1.00 92.94 251 ILE A O 1
ATOM 1914 N N . GLN A 1 252 ? -3.277 6.536 -6.033 1.00 92.25 252 GLN A N 1
ATOM 1915 C CA . GLN A 1 252 ? -3.898 7.507 -6.902 1.00 92.25 252 GLN A CA 1
ATOM 1916 C C . GLN A 1 252 ? -4.364 6.856 -8.200 1.00 92.25 252 GLN A C 1
ATOM 1918 O O . GLN A 1 252 ? -3.564 6.361 -8.987 1.00 92.25 252 GLN A O 1
ATOM 1923 N N . LEU A 1 253 ? -5.677 6.907 -8.417 1.00 90.31 253 LEU A N 1
ATOM 1924 C CA . LEU A 1 253 ? -6.352 6.461 -9.632 1.00 90.31 253 LEU A CA 1
ATOM 1925 C C . LEU A 1 253 ? -6.909 7.696 -10.347 1.00 90.31 253 LEU A C 1
ATOM 1927 O O . LEU A 1 253 ? -7.520 8.552 -9.700 1.00 90.31 253 LEU A O 1
ATOM 1931 N N . ARG A 1 254 ? -6.711 7.809 -11.661 1.00 85.62 254 ARG A N 1
ATOM 1932 C CA . ARG A 1 254 ? -7.175 8.949 -12.472 1.00 85.62 254 ARG A CA 1
ATOM 1933 C C . ARG A 1 254 ? -7.880 8.477 -13.738 1.00 85.62 254 ARG A C 1
ATOM 1935 O O . ARG A 1 254 ? -7.705 7.336 -14.143 1.00 85.62 254 ARG A O 1
ATOM 1942 N N . ASP A 1 255 ? -8.676 9.358 -14.333 1.00 79.38 255 ASP A N 1
ATOM 1943 C CA . ASP A 1 255 ? -9.167 9.272 -15.714 1.00 79.38 255 ASP A CA 1
ATOM 1944 C C . ASP A 1 255 ? -9.845 7.945 -16.065 1.00 79.38 255 ASP A C 1
ATOM 1946 O O . ASP A 1 255 ? -9.592 7.351 -17.111 1.00 79.38 255 ASP A O 1
ATOM 1950 N N . HIS A 1 256 ? -10.715 7.466 -15.169 1.00 75.81 256 HIS A N 1
ATOM 1951 C CA . HIS A 1 256 ? -11.451 6.209 -15.341 1.00 75.81 256 HIS A CA 1
ATOM 1952 C C . HIS A 1 256 ? -10.540 4.985 -15.540 1.00 75.81 256 HIS A C 1
ATOM 1954 O O . HIS A 1 256 ? -10.963 3.960 -16.080 1.00 75.81 256 HIS A O 1
ATOM 1960 N N . GLN A 1 257 ? -9.278 5.083 -15.116 1.00 68.50 257 GLN A N 1
ATOM 1961 C CA . GLN A 1 257 ? -8.328 3.994 -15.233 1.00 68.50 257 GLN A CA 1
ATOM 1962 C C . GLN A 1 257 ? -8.638 2.911 -14.203 1.00 68.50 257 GLN A C 1
ATOM 1964 O O . GLN A 1 257 ? -8.871 3.162 -13.018 1.00 68.50 257 GLN A O 1
ATOM 1969 N N . SER A 1 258 ? -8.590 1.676 -14.691 1.00 67.81 258 SER A N 1
ATOM 1970 C CA . SER A 1 258 ? -8.697 0.446 -13.906 1.00 67.81 258 SER A CA 1
ATOM 1971 C C . SER A 1 258 ? -7.395 -0.357 -13.973 1.00 67.81 258 SER A C 1
ATOM 1973 O O . SER A 1 258 ? -7.410 -1.586 -13.914 1.00 67.81 258 SER A O 1
ATOM 1975 N N . THR A 1 259 ? -6.269 0.343 -14.141 1.00 78.38 259 THR A N 1
ATOM 1976 C CA . THR A 1 259 ? -4.938 -0.241 -14.308 1.00 78.38 259 THR A CA 1
ATOM 1977 C C . THR A 1 259 ? -4.661 -1.284 -13.221 1.00 78.38 259 THR A C 1
ATOM 1979 O O . THR A 1 259 ? -4.775 -1.014 -12.028 1.00 78.38 259 THR A O 1
ATOM 1982 N N . GLY A 1 260 ? -4.354 -2.514 -13.640 1.00 78.12 260 GLY A N 1
ATOM 1983 C CA . GLY A 1 260 ? -4.082 -3.635 -12.738 1.00 78.12 260 GLY A CA 1
ATOM 1984 C C . GLY A 1 260 ? -5.293 -4.210 -11.987 1.00 78.12 260 GLY A C 1
ATOM 1985 O O . GLY A 1 260 ? -5.108 -5.139 -11.213 1.00 78.12 260 GLY A O 1
ATOM 1986 N N . MET A 1 261 ? -6.521 -3.715 -12.188 1.00 84.00 261 MET A N 1
ATOM 1987 C CA . MET A 1 261 ? -7.728 -4.215 -11.498 1.00 84.00 261 MET A CA 1
ATOM 1988 C C . MET A 1 261 ? -8.488 -5.294 -12.277 1.00 84.00 261 MET A C 1
ATOM 1990 O O . MET A 1 261 ? -9.259 -6.057 -11.690 1.00 84.00 261 MET A O 1
ATOM 1994 N N . ASN A 1 262 ? -8.305 -5.335 -13.597 1.00 85.06 262 ASN A N 1
ATOM 1995 C CA . ASN A 1 262 ? -9.045 -6.203 -14.504 1.00 85.06 262 ASN A CA 1
ATOM 1996 C C . ASN A 1 262 ? -8.086 -7.104 -15.282 1.00 85.06 262 ASN A C 1
ATOM 1998 O O . ASN A 1 262 ? -7.156 -6.622 -15.920 1.00 85.06 262 ASN A O 1
ATOM 2002 N N . TRP A 1 263 ? -8.388 -8.395 -15.266 1.00 87.00 263 TRP A N 1
ATOM 2003 C CA . TRP A 1 263 ? -7.715 -9.455 -16.008 1.00 87.00 263 TRP A CA 1
ATOM 2004 C C . TRP A 1 263 ? -8.763 -10.246 -16.785 1.00 87.00 263 TRP A C 1
ATOM 2006 O O . TRP A 1 263 ? -9.955 -10.188 -16.460 1.00 87.00 263 TRP A O 1
ATOM 2016 N N . SER A 1 264 ? -8.334 -11.016 -17.781 1.00 82.44 264 SER A N 1
ATOM 2017 C CA . SER A 1 264 ? -9.225 -11.728 -18.708 1.00 82.44 264 SER A CA 1
ATOM 2018 C C . SER A 1 264 ? -10.317 -12.534 -18.000 1.00 82.44 264 SER A C 1
ATOM 2020 O O . SER A 1 264 ? -11.470 -12.529 -18.425 1.00 82.44 264 SER A O 1
ATOM 2022 N N . ASN A 1 265 ? -9.970 -13.167 -16.874 1.00 81.62 265 ASN A N 1
ATOM 2023 C CA . ASN A 1 265 ? -10.861 -14.038 -16.108 1.00 81.62 265 ASN A CA 1
ATOM 2024 C C . ASN A 1 265 ? -11.165 -13.523 -14.695 1.00 81.62 265 ASN A C 1
ATOM 2026 O O . ASN A 1 265 ? -11.714 -14.266 -13.882 1.00 81.62 265 ASN A O 1
ATOM 2030 N N . THR A 1 266 ? -10.771 -12.300 -14.327 1.00 87.19 266 THR A N 1
ATOM 2031 C CA . THR A 1 266 ? -10.962 -11.791 -12.956 1.00 87.19 266 THR A CA 1
ATOM 2032 C C . THR A 1 266 ? -11.058 -10.269 -12.933 1.00 87.19 266 THR A C 1
ATOM 2034 O O . THR A 1 266 ? -10.171 -9.576 -13.418 1.00 87.19 266 THR A O 1
ATOM 2037 N N . GLN A 1 267 ? -12.122 -9.741 -12.324 1.00 90.31 267 GLN A N 1
ATOM 2038 C CA . GLN A 1 267 ? -12.310 -8.305 -12.097 1.00 90.31 267 GLN A CA 1
ATOM 2039 C C . GLN A 1 267 ? -12.385 -8.036 -10.596 1.00 90.31 267 GLN A C 1
ATOM 2041 O O . GLN A 1 267 ? -13.327 -8.468 -9.925 1.00 90.31 267 GLN A O 1
ATOM 2046 N N . PHE A 1 268 ? -11.392 -7.328 -10.067 1.00 93.50 268 PHE A N 1
ATOM 2047 C CA . PHE A 1 268 ? -11.363 -6.945 -8.663 1.00 93.50 268 PHE A CA 1
ATOM 2048 C C . PHE A 1 268 ? -12.265 -5.730 -8.443 1.00 93.50 268 PHE A C 1
ATOM 2050 O O . PHE A 1 268 ? -12.168 -4.726 -9.147 1.00 93.50 268 PHE A O 1
ATOM 2057 N N . ASN A 1 269 ? -13.167 -5.834 -7.468 1.00 94.12 269 ASN A N 1
ATOM 2058 C CA . ASN A 1 269 ? -14.175 -4.818 -7.164 1.00 94.12 269 ASN A CA 1
ATOM 2059 C C . ASN A 1 269 ? -13.940 -4.122 -5.821 1.00 94.12 269 ASN A C 1
ATOM 2061 O O . ASN A 1 269 ? -14.672 -3.194 -5.485 1.00 94.12 269 ASN A O 1
ATOM 2065 N N . ALA A 1 270 ? -12.936 -4.549 -5.061 1.00 94.62 270 ALA A N 1
ATOM 2066 C CA . ALA A 1 270 ? -12.520 -3.879 -3.844 1.00 94.62 270 ALA A CA 1
ATOM 2067 C C . ALA A 1 270 ? -11.021 -4.051 -3.612 1.00 94.62 270 ALA A C 1
ATOM 2069 O O . ALA A 1 270 ? -10.460 -5.102 -3.931 1.00 94.62 270 ALA A O 1
ATOM 2070 N N . TYR A 1 271 ? -10.410 -3.026 -3.024 1.00 96.00 271 TYR A N 1
ATOM 2071 C CA . TYR A 1 271 ? -9.024 -3.029 -2.575 1.00 96.00 271 TYR A CA 1
ATOM 2072 C C . TYR A 1 271 ? -8.923 -2.454 -1.165 1.00 96.00 271 TYR A C 1
ATOM 2074 O O . TYR A 1 271 ? -9.602 -1.472 -0.862 1.00 96.00 271 TYR A O 1
ATOM 2082 N N . ALA A 1 272 ? -8.064 -3.033 -0.330 1.00 97.44 272 ALA A N 1
ATOM 2083 C CA . ALA A 1 272 ? -7.855 -2.595 1.039 1.00 97.44 272 ALA A CA 1
ATOM 2084 C C . ALA A 1 272 ? -6.398 -2.650 1.491 1.00 97.44 272 ALA A C 1
ATOM 2086 O O . ALA A 1 272 ? -5.651 -3.565 1.140 1.00 97.44 272 ALA A O 1
ATOM 2087 N N . THR A 1 273 ? -6.069 -1.731 2.390 1.00 98.00 273 THR A N 1
ATOM 2088 C CA . THR A 1 273 ? -4.877 -1.743 3.229 1.00 98.00 273 THR A CA 1
ATOM 2089 C C . THR A 1 273 ? -5.299 -1.946 4.676 1.00 98.00 273 THR A C 1
ATOM 2091 O O . THR A 1 273 ? -6.123 -1.198 5.201 1.00 98.00 273 THR A O 1
ATOM 2094 N N . LEU A 1 274 ? -4.707 -2.934 5.338 1.00 98.44 274 LEU A N 1
ATOM 2095 C CA . LEU A 1 274 ? -4.792 -3.136 6.778 1.00 98.44 274 LEU A CA 1
ATOM 2096 C C . LEU A 1 274 ? -3.391 -2.978 7.380 1.00 98.44 274 LEU A C 1
ATOM 2098 O O . LEU A 1 274 ? -2.463 -3.673 6.980 1.00 98.44 274 LEU A O 1
ATOM 2102 N N . VAL A 1 275 ? -3.239 -2.078 8.349 1.00 98.44 275 VAL A N 1
ATOM 2103 C CA . VAL A 1 275 ? -1.998 -1.878 9.109 1.00 98.44 275 VAL A CA 1
ATOM 2104 C C . VAL A 1 275 ? -2.227 -2.292 10.558 1.00 98.44 275 VAL A C 1
ATOM 2106 O O . VAL A 1 275 ? -3.168 -1.824 11.202 1.00 98.44 275 VAL A O 1
ATOM 2109 N N . LEU A 1 276 ? -1.371 -3.175 11.064 1.00 98.56 276 LEU A N 1
ATOM 2110 C CA . LEU A 1 276 ? -1.405 -3.713 12.421 1.00 98.56 276 LEU A CA 1
ATOM 2111 C C . LEU A 1 276 ? -0.093 -3.370 13.133 1.00 98.56 276 LEU A C 1
ATOM 2113 O O . LEU A 1 276 ? 0.976 -3.644 12.601 1.00 98.56 276 LEU A O 1
ATOM 2117 N N . HIS A 1 277 ? -0.153 -2.820 14.341 1.00 98.31 277 HIS A N 1
ATOM 2118 C CA . HIS A 1 277 ? 1.024 -2.583 15.181 1.00 98.31 277 HIS A CA 1
ATOM 2119 C C . HIS A 1 277 ? 0.722 -2.827 16.663 1.00 98.31 277 HIS A C 1
ATOM 2121 O O . HIS A 1 277 ? -0.377 -2.515 17.129 1.00 98.31 277 HIS A O 1
ATOM 2127 N N . GLY A 1 278 ? 1.716 -3.328 17.398 1.00 96.88 278 GLY A N 1
ATOM 2128 C CA . GLY A 1 278 ? 1.663 -3.534 18.847 1.00 96.88 278 GLY A CA 1
ATOM 2129 C C . GLY A 1 278 ? 1.335 -4.972 19.258 1.00 96.88 278 GLY A C 1
ATOM 2130 O O . GLY A 1 278 ? 0.816 -5.768 18.467 1.00 96.88 278 GLY A O 1
ATOM 2131 N N . GLU A 1 279 ? 1.665 -5.308 20.504 1.00 95.69 279 GLU A N 1
ATOM 2132 C CA . GLU A 1 279 ? 1.568 -6.663 21.071 1.00 95.69 279 GLU A CA 1
ATOM 2133 C C . GLU A 1 279 ? 0.117 -7.115 21.294 1.00 95.69 279 GLU A C 1
ATOM 2135 O O . GLU A 1 279 ? -0.204 -8.297 21.189 1.00 95.69 279 GLU A O 1
ATOM 2140 N N . ARG A 1 280 ? -0.818 -6.181 21.533 1.00 95.88 280 ARG A N 1
ATOM 2141 C CA . ARG A 1 280 ? -2.243 -6.517 21.748 1.00 95.88 280 ARG A CA 1
ATOM 2142 C C . ARG A 1 280 ? -2.940 -7.060 20.499 1.00 95.88 280 ARG A C 1
ATOM 2144 O O . ARG A 1 280 ? -4.105 -7.453 20.578 1.00 95.88 280 ARG A O 1
ATOM 2151 N N . LEU A 1 281 ? -2.267 -7.032 19.350 1.00 97.38 281 LEU A N 1
ATOM 2152 C CA . LEU A 1 281 ? -2.787 -7.464 18.056 1.00 97.38 281 LEU A CA 1
ATOM 2153 C C . LEU A 1 281 ? -2.114 -8.738 17.534 1.00 97.38 281 LEU A C 1
ATOM 2155 O O . LEU A 1 281 ? -2.361 -9.100 16.389 1.00 97.38 281 LEU A O 1
ATOM 2159 N N . GLU A 1 282 ? -1.310 -9.436 18.338 1.00 95.50 282 GLU A N 1
ATOM 2160 C CA . GLU A 1 282 ? -0.525 -10.578 17.849 1.00 95.50 282 GLU A CA 1
ATOM 2161 C C . GLU A 1 282 ? -1.399 -11.702 17.282 1.00 95.50 282 GLU A C 1
ATOM 2163 O O . GLU A 1 282 ? -1.218 -12.118 16.142 1.00 95.50 282 GLU A O 1
ATOM 2168 N N . GLN A 1 283 ? -2.483 -12.061 17.975 1.00 93.88 283 GLN A N 1
ATOM 2169 C CA . GLN A 1 283 ? -3.432 -13.052 17.457 1.00 93.88 283 GLN A CA 1
ATOM 2170 C C . GLN A 1 283 ? -4.101 -12.615 16.136 1.00 93.88 283 GLN A C 1
ATOM 2172 O O . GLN A 1 283 ? -4.456 -13.449 15.306 1.00 93.88 283 GLN A O 1
ATOM 2177 N N . VAL A 1 284 ? -4.294 -11.306 15.923 1.00 96.44 284 VAL A N 1
ATOM 2178 C CA . VAL A 1 284 ? -4.852 -10.766 14.667 1.00 96.44 284 VAL A CA 1
ATOM 2179 C C . VAL A 1 284 ? -3.825 -10.879 13.536 1.00 96.44 284 VAL A C 1
ATOM 2181 O O . VAL A 1 284 ? -4.191 -11.231 12.413 1.00 96.44 284 VAL A O 1
ATOM 2184 N N . LYS A 1 285 ? -2.545 -10.612 13.829 1.00 96.56 285 LYS A N 1
ATOM 2185 C CA . LYS A 1 285 ? -1.423 -10.785 12.896 1.00 96.56 285 LYS A CA 1
ATOM 2186 C C . LYS A 1 285 ? -1.258 -12.252 12.493 1.00 96.56 285 LYS A C 1
ATOM 2188 O O . LYS A 1 285 ? -1.175 -12.546 11.302 1.00 96.56 285 LYS A O 1
ATOM 2193 N N . GLU A 1 286 ? -1.309 -13.170 13.457 1.00 94.25 286 GLU A N 1
ATOM 2194 C CA . GLU A 1 286 ? -1.288 -14.618 13.216 1.00 94.25 286 GLU A CA 1
ATOM 2195 C C . GLU A 1 286 ? -2.449 -15.060 12.316 1.00 94.25 286 GLU A C 1
ATOM 2197 O O . GLU A 1 286 ? -2.229 -15.755 11.324 1.00 94.25 286 GLU A O 1
ATOM 2202 N N . ASN A 1 287 ? -3.674 -14.591 12.594 1.00 94.50 287 ASN A N 1
ATOM 2203 C CA . ASN A 1 287 ? -4.833 -14.873 11.744 1.00 94.50 287 ASN A CA 1
ATOM 2204 C C . ASN A 1 287 ? -4.619 -14.375 10.305 1.00 94.50 287 ASN A C 1
ATOM 2206 O O . ASN A 1 287 ? -5.017 -15.052 9.358 1.00 94.50 287 ASN A O 1
ATOM 2210 N N . CYS A 1 288 ? -3.979 -13.214 10.124 1.00 95.94 288 CYS A N 1
ATOM 2211 C CA . CYS A 1 288 ? -3.680 -12.669 8.800 1.00 95.94 288 CYS A CA 1
ATOM 2212 C C . CYS A 1 288 ? -2.648 -13.516 8.034 1.00 95.94 288 CYS A C 1
ATOM 2214 O O . CYS A 1 288 ? -2.853 -13.792 6.851 1.00 95.94 288 CYS A O 1
ATOM 2216 N N . LEU A 1 289 ? -1.575 -13.963 8.695 1.00 94.50 289 LEU A N 1
ATOM 2217 C CA . LEU A 1 289 ? -0.556 -14.845 8.105 1.00 94.50 289 LEU A CA 1
ATOM 2218 C C . LEU A 1 289 ? -1.128 -16.223 7.738 1.00 94.50 289 LEU A C 1
ATOM 2220 O O . LEU A 1 289 ? -0.865 -16.748 6.649 1.00 94.50 289 LEU A O 1
ATOM 2224 N N . ALA A 1 290 ? -1.949 -16.794 8.623 1.00 92.88 290 ALA A N 1
ATOM 2225 C CA . ALA A 1 290 ? -2.638 -18.053 8.369 1.00 92.88 290 ALA A CA 1
ATOM 2226 C C . ALA A 1 290 ? -3.575 -17.923 7.163 1.00 92.88 290 ALA A C 1
ATOM 2228 O O . ALA A 1 290 ? -3.498 -18.717 6.224 1.00 9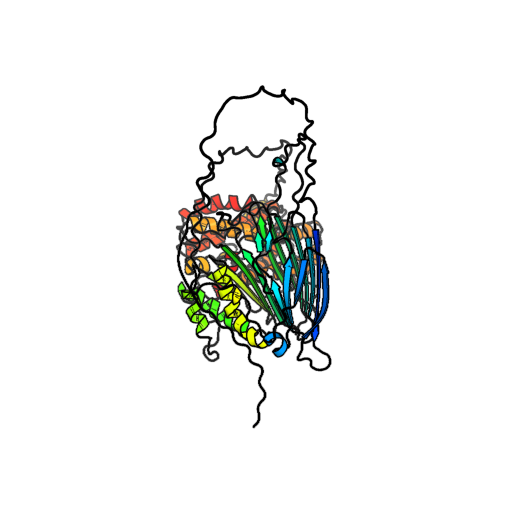2.88 290 ALA A O 1
ATOM 2229 N N . LEU A 1 291 ? -4.411 -16.880 7.143 1.00 94.00 291 LEU A N 1
ATOM 2230 C CA . LEU A 1 291 ? -5.392 -16.688 6.084 1.00 94.00 291 LEU A CA 1
ATOM 2231 C C . LEU A 1 291 ? -4.750 -16.407 4.722 1.00 94.00 291 LEU A C 1
ATOM 2233 O O . LEU A 1 291 ? -5.209 -16.947 3.720 1.00 94.00 291 LEU A O 1
ATOM 2237 N N . GLN A 1 292 ? -3.657 -15.641 4.674 1.00 94.94 292 GLN A N 1
ATOM 2238 C CA . GLN A 1 292 ? -2.862 -15.478 3.454 1.00 94.94 292 GLN A CA 1
ATOM 2239 C C . GLN A 1 292 ? -2.441 -16.839 2.880 1.00 94.94 292 GLN A C 1
ATOM 2241 O O . GLN A 1 292 ? -2.594 -17.091 1.683 1.00 94.94 292 GLN A O 1
ATOM 2246 N N . THR A 1 293 ? -1.924 -17.720 3.738 1.00 93.31 293 THR A N 1
ATOM 2247 C CA . THR A 1 293 ? -1.446 -19.048 3.337 1.00 93.31 293 THR A CA 1
ATOM 2248 C C . THR A 1 293 ? -2.598 -19.929 2.850 1.00 93.31 293 THR A C 1
ATOM 2250 O O . THR A 1 293 ? -2.456 -20.594 1.824 1.00 93.31 293 THR A O 1
ATOM 2253 N N . ILE A 1 294 ? -3.744 -19.900 3.539 1.00 92.94 294 ILE A N 1
ATOM 2254 C CA . ILE A 1 294 ? -4.961 -20.655 3.190 1.00 92.94 294 ILE A CA 1
ATOM 2255 C C . ILE A 1 294 ? -5.556 -20.184 1.855 1.00 92.94 294 ILE A C 1
ATOM 2257 O O . ILE A 1 294 ? -5.982 -21.003 1.041 1.00 92.94 294 ILE A O 1
ATOM 2261 N N . LEU A 1 295 ? -5.586 -18.872 1.605 1.00 93.81 295 LEU A N 1
ATOM 2262 C CA . LEU A 1 295 ? -6.094 -18.315 0.349 1.00 93.81 295 LEU A CA 1
ATOM 2263 C C . LEU A 1 295 ? -5.161 -18.639 -0.826 1.00 93.81 295 LEU A C 1
ATOM 2265 O O . LEU A 1 295 ? -5.631 -19.012 -1.899 1.00 93.81 295 LEU A O 1
ATOM 2269 N N . ALA A 1 296 ? -3.843 -18.547 -0.629 1.00 93.62 296 ALA A N 1
ATOM 2270 C CA . ALA A 1 296 ? -2.866 -18.870 -1.668 1.00 93.62 296 ALA A CA 1
ATOM 2271 C C . ALA A 1 296 ? -2.791 -20.380 -1.970 1.00 93.62 296 ALA A C 1
ATOM 2273 O O . ALA A 1 296 ? -2.596 -20.764 -3.128 1.00 93.62 296 ALA A O 1
ATOM 2274 N N . SER A 1 297 ? -2.997 -21.240 -0.963 1.00 92.94 297 SER A N 1
ATOM 2275 C CA . SER A 1 297 ? -2.938 -22.701 -1.120 1.00 92.94 297 SER A CA 1
ATOM 2276 C C . SER A 1 297 ? -4.040 -23.273 -2.014 1.00 92.94 297 SER A C 1
ATOM 2278 O O . SER A 1 297 ? -3.891 -24.377 -2.536 1.00 92.94 297 SER A O 1
ATOM 2280 N N . GLN A 1 298 ? -5.107 -22.505 -2.263 1.00 91.81 298 GLN A N 1
ATOM 2281 C CA . GLN A 1 298 ? -6.144 -22.858 -3.238 1.00 91.81 298 GLN A CA 1
ATOM 2282 C C . GLN A 1 298 ? -5.602 -22.945 -4.675 1.00 91.81 298 GLN A C 1
ATOM 2284 O O . GLN A 1 298 ? -6.200 -23.616 -5.515 1.00 91.81 298 GLN A O 1
ATOM 2289 N N . PHE A 1 299 ? -4.488 -22.266 -4.974 1.00 92.19 299 PHE A N 1
ATOM 2290 C CA . PHE A 1 299 ? -3.970 -22.120 -6.340 1.00 92.19 299 PHE A CA 1
ATOM 2291 C C . PHE A 1 299 ? -2.553 -22.666 -6.527 1.00 92.19 299 PHE A C 1
ATOM 2293 O O . PHE A 1 299 ? -2.211 -23.117 -7.622 1.00 92.19 299 PHE A O 1
ATOM 2300 N N . THR A 1 300 ? -1.718 -22.620 -5.487 1.00 93.12 300 THR A N 1
ATOM 2301 C CA . THR A 1 300 ? -0.312 -23.035 -5.559 1.00 93.12 300 THR A CA 1
ATOM 2302 C C . THR A 1 300 ? 0.155 -23.687 -4.262 1.00 93.12 300 THR A C 1
ATOM 2304 O O . THR A 1 300 ? -0.477 -23.567 -3.219 1.00 93.12 300 THR A O 1
ATOM 2307 N N . SER A 1 301 ? 1.288 -24.385 -4.307 1.00 92.69 301 SER A N 1
ATOM 2308 C CA . SER A 1 301 ? 1.937 -24.886 -3.095 1.00 92.69 301 SER A CA 1
ATOM 2309 C C . SER A 1 301 ? 2.555 -23.730 -2.311 1.00 92.69 301 SER A C 1
ATOM 2311 O O . SER A 1 301 ? 3.296 -22.915 -2.867 1.00 92.69 301 SER A O 1
ATOM 2313 N N . THR A 1 302 ? 2.285 -23.682 -1.010 1.00 91.50 302 THR A N 1
ATOM 2314 C CA . THR A 1 302 ? 2.725 -22.596 -0.130 1.00 91.50 302 THR A CA 1
ATOM 2315 C C . THR A 1 302 ? 3.711 -23.085 0.926 1.00 91.50 302 THR A C 1
ATOM 2317 O O . THR A 1 302 ? 3.735 -24.262 1.294 1.00 91.50 302 THR A O 1
ATOM 2320 N N . ARG A 1 303 ? 4.552 -22.171 1.414 1.00 86.25 303 ARG A N 1
ATOM 2321 C CA . ARG A 1 303 ? 5.347 -22.377 2.628 1.00 86.25 303 ARG A CA 1
ATOM 2322 C C . ARG A 1 303 ? 4.571 -21.830 3.824 1.00 86.25 303 ARG A C 1
ATOM 2324 O O . ARG A 1 303 ? 4.035 -20.728 3.747 1.00 86.25 303 ARG A O 1
ATOM 2331 N N . SER A 1 304 ? 4.519 -22.587 4.920 1.00 70.38 304 SER A N 1
ATOM 2332 C CA . SER A 1 304 ? 3.988 -22.046 6.175 1.00 70.38 304 SER A CA 1
ATOM 2333 C C . SER A 1 304 ? 4.966 -21.007 6.707 1.00 70.38 304 SER A C 1
ATOM 2335 O O . SER A 1 304 ? 6.143 -21.315 6.889 1.00 70.38 304 SER A O 1
ATOM 2337 N N . MET A 1 305 ? 4.474 -19.794 6.944 1.00 66.06 305 MET A N 1
ATOM 2338 C CA . MET A 1 305 ? 5.215 -18.737 7.642 1.00 66.06 305 MET A CA 1
ATOM 2339 C C . MET A 1 305 ? 5.013 -18.810 9.166 1.00 66.06 305 MET A C 1
ATOM 2341 O O . MET A 1 305 ? 5.644 -18.061 9.900 1.00 66.06 305 MET A O 1
ATOM 2345 N N . LEU A 1 306 ? 4.133 -19.704 9.630 1.00 66.44 306 LEU A N 1
ATOM 2346 C CA . LEU A 1 306 ? 3.859 -19.978 11.040 1.00 66.44 306 LEU A CA 1
ATOM 2347 C C . LEU A 1 306 ? 4.568 -21.269 11.470 1.00 66.44 306 LEU A C 1
ATOM 2349 O O . LEU A 1 306 ? 4.604 -22.241 10.700 1.00 66.44 306 LEU A O 1
ATOM 2353 N N . ASP A 1 307 ? 5.093 -21.283 12.697 1.00 57.88 307 ASP A N 1
ATOM 2354 C CA . ASP A 1 307 ? 5.663 -22.482 13.312 1.00 57.88 307 ASP A CA 1
ATOM 2355 C C . ASP A 1 307 ? 4.587 -23.560 13.501 1.00 57.88 307 ASP A C 1
ATOM 2357 O O . ASP A 1 307 ? 3.450 -23.289 13.893 1.00 57.88 307 ASP A O 1
ATOM 2361 N N . LYS A 1 308 ? 4.946 -24.815 13.202 1.00 52.97 308 LYS A N 1
ATOM 2362 C CA . LYS A 1 308 ? 4.013 -25.959 13.227 1.00 52.97 308 LYS A CA 1
ATOM 2363 C C . LYS A 1 308 ? 3.512 -26.314 14.631 1.00 52.97 308 LYS A C 1
ATOM 2365 O O . LYS A 1 308 ? 2.508 -27.013 14.741 1.00 52.97 308 LYS A O 1
ATOM 2370 N N . ASP A 1 309 ? 4.192 -25.841 15.672 1.00 44.72 309 ASP A N 1
ATOM 2371 C CA . ASP A 1 309 ? 4.005 -26.314 17.045 1.00 44.72 309 ASP A CA 1
ATOM 2372 C C . ASP A 1 309 ? 3.095 -25.412 17.903 1.00 44.72 309 ASP A C 1
ATOM 2374 O O . ASP A 1 309 ? 2.770 -25.789 19.029 1.00 44.72 309 ASP A O 1
ATOM 2378 N N . THR A 1 310 ? 2.642 -24.250 17.407 1.00 46.47 310 THR A N 1
ATOM 2379 C CA . THR A 1 310 ? 2.044 -23.214 18.276 1.00 46.47 310 THR A CA 1
ATOM 2380 C C . THR A 1 310 ? 0.548 -22.929 18.147 1.00 46.47 310 THR A C 1
ATOM 2382 O O . THR A 1 310 ? 0.031 -22.258 19.039 1.00 46.47 310 THR A O 1
ATOM 2385 N N . HIS A 1 311 ? -0.209 -23.420 17.155 1.00 52.97 311 HIS A N 1
ATOM 2386 C CA . HIS A 1 311 ? -1.574 -22.888 16.969 1.00 52.97 311 HIS A CA 1
ATOM 2387 C C . HIS A 1 311 ? -2.680 -23.924 16.745 1.00 52.97 311 HIS A C 1
ATOM 2389 O O . HIS A 1 311 ? -2.758 -24.592 15.717 1.00 52.97 311 HIS A O 1
ATOM 2395 N N . THR A 1 312 ? -3.646 -23.938 17.670 1.00 50.94 312 THR A N 1
ATOM 2396 C CA . THR A 1 312 ? -5.047 -24.249 17.358 1.00 50.94 312 THR A CA 1
ATOM 2397 C C . THR A 1 312 ? -5.611 -23.099 16.526 1.00 50.94 312 THR A C 1
ATOM 2399 O O . THR A 1 312 ? -6.227 -22.178 17.066 1.00 50.94 312 THR A O 1
ATOM 2402 N N . LEU A 1 313 ? -5.348 -23.114 15.218 1.00 60.03 313 LEU A N 1
ATOM 2403 C CA . LEU A 1 313 ? -6.035 -22.230 14.280 1.00 60.03 313 LEU A CA 1
ATOM 2404 C C . LEU A 1 313 ? -7.547 -22.433 14.439 1.00 60.03 313 LEU A C 1
ATOM 2406 O O . LEU A 1 313 ? -8.021 -23.555 14.634 1.00 60.03 313 LEU A O 1
ATOM 2410 N N . SER A 1 314 ? -8.305 -21.338 14.412 1.00 63.06 314 SER A N 1
ATOM 2411 C CA . SER A 1 314 ? -9.765 -21.428 14.421 1.00 63.06 314 SER A CA 1
ATOM 2412 C C . SER A 1 314 ? -10.203 -22.244 13.200 1.00 63.06 314 SER A C 1
ATOM 2414 O O . SER A 1 314 ? -9.829 -21.914 12.075 1.00 63.06 314 SER A O 1
ATOM 2416 N N . ALA A 1 315 ? -11.026 -23.275 13.420 1.00 64.12 315 ALA A N 1
ATOM 2417 C CA . ALA A 1 315 ? -11.646 -24.055 12.345 1.00 64.12 315 ALA A CA 1
ATOM 2418 C C . ALA A 1 315 ? -12.427 -23.168 11.351 1.00 64.12 315 ALA A C 1
ATOM 2420 O O . ALA A 1 315 ? -12.633 -23.554 10.205 1.00 64.12 315 ALA A O 1
ATOM 2421 N N . ASP A 1 316 ? -12.813 -21.953 11.761 1.00 72.81 316 ASP A N 1
ATOM 2422 C CA . ASP A 1 316 ? -13.507 -21.001 10.899 1.00 72.81 316 ASP A CA 1
ATOM 2423 C C . ASP A 1 316 ? -12.614 -20.461 9.772 1.00 72.81 316 ASP A C 1
ATOM 2425 O O . ASP A 1 316 ? -13.154 -20.053 8.746 1.00 72.81 316 ASP A O 1
ATOM 2429 N N . LEU A 1 317 ? -11.280 -20.439 9.939 1.00 80.88 317 LEU A N 1
ATOM 2430 C CA . LEU A 1 317 ? -10.336 -19.943 8.924 1.00 80.88 317 LEU A CA 1
ATOM 2431 C C . LEU A 1 317 ? -10.290 -20.855 7.691 1.00 80.88 317 LEU A C 1
ATOM 2433 O O . LEU A 1 317 ? -10.288 -20.354 6.565 1.00 80.88 317 LEU A O 1
ATOM 2437 N N . ASP A 1 318 ? -10.312 -22.172 7.893 1.00 81.62 318 ASP A N 1
ATOM 2438 C CA . ASP A 1 318 ? -10.240 -23.162 6.810 1.00 81.62 318 ASP A CA 1
ATOM 2439 C C . ASP A 1 318 ? -11.512 -23.184 5.952 1.00 81.62 318 ASP A C 1
ATOM 2441 O O . ASP A 1 318 ? -11.476 -23.522 4.768 1.00 81.62 318 ASP A O 1
ATOM 2445 N N . GLU A 1 319 ? -12.648 -22.772 6.517 1.00 85.50 319 GLU A N 1
ATOM 2446 C CA . GLU A 1 319 ? -13.915 -22.696 5.790 1.00 85.50 319 GLU A CA 1
ATOM 2447 C C . GLU A 1 319 ? -14.040 -21.430 4.928 1.00 85.50 319 GLU A C 1
ATOM 2449 O O . GLU A 1 319 ? -14.893 -21.377 4.037 1.00 85.50 319 GLU A O 1
ATOM 2454 N N . ILE A 1 320 ? -13.205 -20.408 5.155 1.00 88.62 320 ILE A N 1
ATOM 2455 C CA . ILE A 1 320 ? -13.307 -19.112 4.471 1.00 88.62 320 ILE A CA 1
ATOM 2456 C C . ILE A 1 320 ? -13.293 -19.241 2.944 1.00 88.62 320 ILE A C 1
ATOM 2458 O O . ILE A 1 320 ? -14.208 -18.686 2.330 1.00 88.62 320 ILE A O 1
ATOM 2462 N N . PRO A 1 321 ? -12.335 -19.949 2.307 1.00 89.06 321 PRO A N 1
ATOM 2463 C CA . PRO A 1 321 ? -12.262 -20.009 0.847 1.00 89.06 321 PRO A CA 1
ATOM 2464 C C . PRO A 1 321 ? -13.552 -20.530 0.209 1.00 89.06 321 PRO A C 1
ATOM 2466 O O . PRO A 1 321 ? -13.984 -20.016 -0.819 1.00 89.06 321 PRO A O 1
ATOM 2469 N N . SER A 1 322 ? -14.220 -21.488 0.862 1.00 88.75 322 SER A N 1
ATOM 2470 C CA . SER A 1 322 ? -15.475 -22.073 0.371 1.00 88.75 322 SER A CA 1
ATOM 2471 C C . SER A 1 322 ? -16.655 -21.093 0.368 1.00 88.75 322 SER A C 1
ATOM 2473 O O . SER A 1 322 ? -17.627 -21.301 -0.354 1.00 88.75 322 SER A O 1
ATOM 2475 N N . ARG A 1 323 ? -16.574 -20.010 1.151 1.00 90.38 323 ARG A N 1
ATOM 2476 C CA . ARG A 1 323 ? -17.636 -19.005 1.320 1.00 90.38 323 ARG A CA 1
ATOM 2477 C C . ARG A 1 323 ? -17.462 -17.778 0.412 1.00 90.38 323 ARG A C 1
ATOM 2479 O O . ARG A 1 323 ? -18.328 -16.898 0.432 1.00 90.38 323 ARG A O 1
ATOM 2486 N N . MET A 1 324 ? -16.368 -17.701 -0.349 1.00 92.06 324 MET A N 1
ATOM 2487 C CA . MET A 1 324 ? -16.015 -16.551 -1.192 1.00 92.06 324 MET A CA 1
ATOM 2488 C C . MET A 1 324 ? -16.740 -16.557 -2.539 1.00 92.06 324 MET A C 1
ATOM 2490 O O . MET A 1 324 ? -17.070 -17.611 -3.078 1.00 92.06 324 MET A O 1
ATOM 2494 N N . ALA A 1 325 ? -16.964 -15.369 -3.108 1.00 89.12 325 ALA A N 1
ATOM 2495 C CA . ALA A 1 325 ? -17.583 -15.224 -4.429 1.00 89.12 325 ALA A CA 1
ATOM 2496 C C . ALA A 1 325 ? -16.604 -15.504 -5.581 1.00 89.12 325 ALA A C 1
ATOM 2498 O O . ALA A 1 325 ? -17.023 -15.844 -6.688 1.00 89.12 325 ALA A O 1
ATOM 2499 N N . GLY A 1 326 ? -15.307 -15.330 -5.334 1.00 89.44 326 GLY A N 1
ATOM 2500 C CA . GLY A 1 326 ? -14.247 -15.504 -6.317 1.00 89.44 326 GLY A CA 1
ATOM 2501 C C . GLY A 1 326 ? -12.864 -15.378 -5.678 1.00 89.44 326 GLY A C 1
ATOM 2502 O O . GLY A 1 326 ? -12.749 -15.438 -4.452 1.00 89.44 326 GLY A O 1
ATOM 2503 N N . PRO A 1 327 ? -11.800 -15.200 -6.480 1.00 90.94 327 PRO A N 1
ATOM 2504 C CA . PRO A 1 327 ? -10.449 -15.073 -5.951 1.00 90.94 327 PRO A CA 1
ATOM 2505 C C . PRO A 1 327 ? -10.316 -13.848 -5.037 1.00 90.94 327 PRO A C 1
ATOM 2507 O O . PRO A 1 327 ? -10.751 -12.740 -5.371 1.00 90.94 327 PRO A O 1
ATOM 2510 N N . VAL A 1 328 ? -9.671 -14.066 -3.892 1.00 95.00 328 VAL A N 1
ATOM 2511 C CA . VAL A 1 328 ? -9.240 -13.026 -2.957 1.00 95.00 328 VAL A CA 1
ATOM 2512 C C . VAL A 1 328 ? -7.724 -13.083 -2.880 1.00 95.00 328 VAL A C 1
ATOM 2514 O O . VAL A 1 328 ? -7.148 -14.102 -2.506 1.00 95.00 328 VAL A O 1
ATOM 2517 N N . VAL A 1 329 ? -7.079 -11.984 -3.250 1.00 95.81 329 VAL A N 1
ATOM 2518 C CA . VAL A 1 329 ? -5.629 -11.826 -3.158 1.00 95.81 329 VAL A CA 1
ATOM 2519 C C . VAL A 1 329 ? -5.325 -11.141 -1.835 1.00 95.81 329 VAL A C 1
ATOM 2521 O O . VAL A 1 329 ? -5.875 -10.077 -1.560 1.00 95.81 329 VAL A O 1
ATOM 2524 N N . MET A 1 330 ? -4.459 -11.744 -1.024 1.00 96.94 330 MET A N 1
ATOM 2525 C CA . MET A 1 330 ? -4.062 -11.226 0.285 1.00 96.94 330 MET A CA 1
ATOM 2526 C C . MET A 1 330 ? -2.540 -11.280 0.421 1.00 96.94 330 MET A C 1
ATOM 2528 O O . MET A 1 330 ? -1.971 -12.346 0.625 1.00 96.94 330 MET A O 1
ATOM 2532 N N . GLY A 1 331 ? -1.871 -10.139 0.301 1.00 97.25 331 GLY A N 1
ATOM 2533 C CA . GLY A 1 331 ? -0.433 -10.003 0.516 1.00 97.25 331 GLY A CA 1
ATOM 2534 C C . GLY A 1 331 ? -0.136 -9.470 1.914 1.00 97.25 331 GLY A C 1
ATOM 2535 O O . GLY A 1 331 ? -0.667 -8.431 2.287 1.00 97.25 331 GLY A O 1
ATOM 2536 N N . VAL A 1 332 ? 0.713 -10.152 2.679 1.00 97.50 332 VAL A N 1
ATOM 2537 C CA . VAL A 1 332 ? 1.154 -9.738 4.017 1.00 97.50 332 VAL A CA 1
ATOM 2538 C C . VAL A 1 332 ? 2.648 -9.436 3.989 1.00 97.50 332 VAL A C 1
ATOM 2540 O O . VAL A 1 332 ? 3.447 -10.270 3.567 1.00 97.50 332 VAL A O 1
ATOM 2543 N N . THR A 1 333 ? 3.013 -8.253 4.473 1.00 97.38 333 THR A N 1
ATOM 2544 C CA . THR A 1 333 ? 4.390 -7.841 4.749 1.00 97.38 333 THR A CA 1
ATOM 2545 C C . THR A 1 333 ? 4.550 -7.707 6.268 1.00 97.38 333 THR A C 1
ATOM 2547 O O . THR A 1 333 ? 4.016 -6.750 6.844 1.00 97.38 333 THR A O 1
ATOM 2550 N N . PRO A 1 334 ? 5.235 -8.648 6.942 1.00 95.62 334 PRO A N 1
ATOM 2551 C CA . PRO A 1 334 ? 5.612 -8.484 8.342 1.00 95.62 334 PRO A CA 1
ATOM 2552 C C . PRO A 1 334 ? 6.738 -7.449 8.484 1.00 95.62 334 PRO A C 1
ATOM 2554 O O . PRO A 1 334 ? 7.470 -7.185 7.530 1.00 95.62 334 PRO A O 1
ATOM 2557 N N . ASP A 1 335 ? 6.854 -6.867 9.676 1.00 94.38 335 ASP A N 1
ATOM 2558 C CA . ASP A 1 335 ? 7.897 -5.909 10.077 1.00 94.38 335 ASP A CA 1
ATOM 2559 C C . ASP A 1 335 ? 8.133 -4.762 9.077 1.00 94.38 335 ASP A C 1
ATOM 2561 O O . ASP A 1 335 ? 9.260 -4.359 8.779 1.00 94.38 335 ASP A O 1
ATOM 2565 N N . ALA A 1 336 ? 7.038 -4.211 8.549 1.00 94.06 336 ALA A N 1
ATOM 2566 C CA . ALA A 1 336 ? 7.042 -3.103 7.605 1.00 94.06 336 ALA A CA 1
ATOM 2567 C C . ALA A 1 336 ? 7.577 -1.822 8.271 1.00 94.06 336 ALA A C 1
ATOM 2569 O O . ALA A 1 336 ? 6.871 -1.137 9.013 1.00 94.06 336 ALA A O 1
ATOM 2570 N N . GLY A 1 337 ? 8.847 -1.502 8.014 1.00 90.81 337 GLY A N 1
ATOM 2571 C CA . GLY A 1 337 ? 9.531 -0.291 8.487 1.00 90.81 337 GLY A CA 1
ATOM 2572 C C . GLY A 1 337 ? 9.951 -0.323 9.963 1.00 90.81 337 GLY A C 1
ATOM 2573 O O . GLY A 1 337 ? 10.986 0.243 10.308 1.00 90.81 337 GLY A O 1
ATOM 2574 N N . ARG A 1 338 ? 9.196 -1.008 10.829 1.00 93.56 338 ARG A N 1
ATOM 2575 C CA . ARG A 1 338 ? 9.527 -1.245 12.242 1.00 93.56 338 ARG A CA 1
ATOM 2576 C C . ARG A 1 338 ? 9.015 -2.615 12.676 1.00 93.56 338 ARG A C 1
ATOM 2578 O O . ARG A 1 338 ? 7.894 -2.983 12.322 1.00 93.56 338 ARG A O 1
ATOM 2585 N N . GLU A 1 339 ? 9.806 -3.308 13.490 1.00 94.62 339 GLU A N 1
ATOM 2586 C CA . GLU A 1 339 ? 9.428 -4.577 14.120 1.00 94.62 339 GLU A CA 1
ATOM 2587 C C . GLU A 1 339 ? 8.055 -4.481 14.803 1.00 94.62 339 GLU A C 1
ATOM 2589 O O . GLU A 1 339 ? 7.705 -3.462 15.411 1.00 94.62 339 GLU A O 1
ATOM 2594 N N . GLY A 1 340 ? 7.241 -5.522 14.635 1.00 93.88 340 GLY A N 1
ATOM 2595 C CA . GLY A 1 340 ? 5.882 -5.587 15.166 1.00 93.88 340 GLY A CA 1
ATOM 2596 C C . GLY A 1 340 ? 4.836 -4.820 14.349 1.00 93.88 340 GLY A C 1
ATOM 2597 O O . GLY A 1 340 ? 3.650 -4.896 14.688 1.00 93.88 340 GLY A O 1
ATOM 2598 N N . THR A 1 341 ? 5.232 -4.120 13.277 1.00 97.31 341 THR A N 1
ATOM 2599 C CA . THR A 1 341 ? 4.325 -3.482 12.307 1.00 97.31 341 THR A CA 1
ATOM 2600 C C . THR A 1 341 ? 4.079 -4.412 11.127 1.00 97.31 341 THR A C 1
ATOM 2602 O O . THR A 1 341 ? 5.006 -4.780 10.422 1.00 97.31 341 THR A O 1
ATOM 2605 N N . MET A 1 342 ? 2.830 -4.764 10.859 1.00 98.00 342 MET A N 1
ATOM 2606 C CA . MET A 1 342 ? 2.432 -5.598 9.728 1.00 98.00 342 MET A CA 1
ATOM 2607 C C . MET A 1 342 ? 1.531 -4.802 8.788 1.00 98.00 342 MET A C 1
ATOM 2609 O O . MET A 1 342 ? 0.600 -4.129 9.233 1.00 98.00 342 MET A O 1
ATOM 2613 N N . VAL A 1 343 ? 1.781 -4.917 7.485 1.00 98.38 343 VAL A N 1
ATOM 2614 C CA . VAL A 1 343 ? 0.912 -4.370 6.438 1.00 98.38 343 VAL A CA 1
ATOM 2615 C C . VAL A 1 343 ? 0.305 -5.516 5.645 1.00 98.38 343 VAL A C 1
ATOM 2617 O O . VAL A 1 343 ? 1.005 -6.419 5.195 1.00 98.38 343 VAL A O 1
ATOM 2620 N N . VAL A 1 344 ? -1.006 -5.465 5.458 1.00 98.38 344 VAL A N 1
ATOM 2621 C CA . VAL A 1 344 ? -1.784 -6.428 4.688 1.00 98.38 344 VAL A CA 1
ATOM 2622 C C . VAL A 1 344 ? -2.476 -5.689 3.548 1.00 98.38 344 VAL A C 1
ATOM 2624 O O . VAL A 1 344 ? -3.194 -4.716 3.775 1.00 98.38 344 VAL A O 1
ATOM 2627 N N . ARG A 1 345 ? -2.272 -6.149 2.317 1.00 97.81 345 ARG A N 1
ATOM 2628 C CA . ARG A 1 345 ? -2.915 -5.638 1.103 1.00 97.81 345 ARG A CA 1
ATOM 2629 C C . ARG A 1 345 ? -3.888 -6.675 0.577 1.00 97.81 345 ARG A C 1
ATOM 2631 O O . ARG A 1 345 ? -3.513 -7.832 0.392 1.00 97.81 345 ARG A O 1
ATOM 2638 N N . LEU A 1 346 ? -5.130 -6.273 0.341 1.00 97.25 346 LEU A N 1
ATOM 2639 C CA . LEU A 1 346 ? -6.187 -7.180 -0.092 1.00 97.25 346 LEU A CA 1
ATOM 2640 C C . LEU A 1 346 ? -6.866 -6.677 -1.355 1.00 97.25 346 LEU A C 1
ATOM 2642 O O . LEU A 1 346 ? -7.172 -5.493 -1.466 1.00 97.25 346 LEU A O 1
ATOM 2646 N N . ALA A 1 347 ? -7.186 -7.594 -2.260 1.00 96.31 347 ALA A N 1
ATOM 2647 C CA . ALA A 1 347 ? -8.069 -7.344 -3.388 1.00 96.31 347 ALA A CA 1
ATOM 2648 C C . ALA A 1 347 ? -9.082 -8.484 -3.517 1.00 96.31 347 ALA A C 1
ATOM 2650 O O . ALA A 1 347 ? -8.717 -9.655 -3.427 1.00 96.31 347 ALA A O 1
ATOM 2651 N N . ALA A 1 348 ? -10.353 -8.155 -3.745 1.00 95.62 348 ALA A N 1
ATOM 2652 C CA . ALA A 1 348 ? -11.409 -9.157 -3.895 1.00 95.62 348 ALA A CA 1
ATOM 2653 C C . ALA A 1 348 ? -12.361 -8.844 -5.050 1.00 95.62 348 ALA A C 1
ATOM 2655 O O . ALA A 1 348 ? -12.566 -7.688 -5.430 1.00 95.62 348 ALA A O 1
ATOM 2656 N N . THR A 1 349 ? -12.986 -9.892 -5.585 1.00 93.56 349 THR A N 1
ATOM 2657 C CA . THR A 1 349 ? -14.036 -9.773 -6.610 1.00 93.56 349 THR A CA 1
ATOM 2658 C C . THR A 1 349 ? -15.385 -9.325 -6.040 1.00 93.56 349 THR A C 1
ATOM 2660 O O . THR A 1 349 ? -16.210 -8.799 -6.785 1.00 93.56 349 THR A O 1
ATOM 2663 N N . ALA A 1 350 ? -15.607 -9.447 -4.728 1.00 93.19 350 ALA A N 1
ATOM 2664 C CA . ALA A 1 350 ? -16.794 -8.937 -4.049 1.00 93.19 350 ALA A CA 1
ATOM 2665 C C . ALA A 1 350 ? -16.436 -8.184 -2.759 1.00 93.19 350 ALA A C 1
ATOM 2667 O O . ALA A 1 350 ? -15.536 -8.571 -2.019 1.00 93.19 350 ALA A O 1
ATOM 2668 N N . ASN A 1 351 ? -17.194 -7.132 -2.435 1.00 93.56 351 ASN A N 1
ATOM 2669 C CA . ASN A 1 351 ? -16.996 -6.384 -1.185 1.00 93.56 351 ASN A CA 1
ATOM 2670 C C . ASN A 1 351 ? -17.302 -7.246 0.054 1.00 93.56 351 ASN A C 1
ATOM 2672 O O . ASN A 1 351 ? -16.685 -7.062 1.099 1.00 93.56 351 ASN A O 1
ATOM 2676 N N . GLU A 1 352 ? -18.257 -8.180 -0.059 1.00 93.75 352 GLU A N 1
ATOM 2677 C CA . GLU A 1 352 ? -18.623 -9.099 1.030 1.00 93.75 352 GLU A CA 1
ATOM 2678 C C . GLU A 1 352 ? -17.474 -10.034 1.415 1.00 93.75 352 GLU A C 1
ATOM 2680 O O . GLU A 1 352 ? -17.303 -10.328 2.596 1.00 93.75 352 GLU A O 1
ATOM 2685 N N . ASP A 1 353 ? -16.626 -10.405 0.455 1.00 95.44 353 ASP A N 1
ATOM 2686 C CA . ASP A 1 353 ? -15.443 -11.228 0.703 1.00 95.44 353 ASP A CA 1
ATOM 2687 C C . ASP A 1 353 ? -14.447 -10.514 1.626 1.00 95.44 353 ASP A C 1
ATOM 2689 O O . ASP A 1 353 ? -13.959 -11.110 2.586 1.00 95.44 353 ASP A O 1
ATOM 2693 N N . LEU A 1 354 ? -14.213 -9.210 1.429 1.00 95.81 354 LEU A N 1
ATOM 2694 C CA . LEU A 1 354 ? -13.358 -8.439 2.338 1.00 95.81 354 LEU A CA 1
ATOM 2695 C C . LEU A 1 354 ? -13.988 -8.258 3.722 1.00 95.81 354 LEU A C 1
ATOM 2697 O O . LEU A 1 354 ? -13.275 -8.359 4.717 1.00 95.81 354 LEU A O 1
ATOM 2701 N N . TYR A 1 355 ? -15.311 -8.078 3.823 1.00 95.94 355 TYR A N 1
ATOM 2702 C CA . TYR A 1 355 ? -15.979 -8.076 5.132 1.00 95.94 355 TYR A CA 1
ATOM 2703 C C . TYR A 1 355 ? -15.764 -9.393 5.887 1.00 95.94 355 TYR A C 1
ATOM 2705 O O . TYR A 1 355 ? -15.505 -9.358 7.089 1.00 95.94 355 TYR A O 1
ATOM 2713 N N . ARG A 1 356 ? -15.830 -10.544 5.200 1.00 94.94 356 ARG A N 1
ATOM 2714 C CA . ARG A 1 356 ? -15.535 -11.858 5.798 1.00 94.94 356 ARG A CA 1
ATOM 2715 C C . ARG A 1 356 ? -14.089 -11.953 6.261 1.00 94.94 356 ARG A C 1
ATOM 2717 O O . ARG A 1 356 ? -13.858 -12.343 7.400 1.00 94.94 356 ARG A O 1
ATOM 2724 N N . VAL A 1 357 ? -13.139 -11.555 5.412 1.00 96.00 357 VAL A N 1
ATOM 2725 C CA . VAL A 1 357 ? -11.713 -11.554 5.763 1.00 96.00 357 VAL A CA 1
ATOM 2726 C C . VAL A 1 357 ? -11.465 -10.693 7.001 1.00 96.00 357 VAL A C 1
ATOM 2728 O O . VAL A 1 357 ? -10.895 -11.175 7.977 1.00 96.00 357 VAL A O 1
ATOM 2731 N N . PHE A 1 358 ? -11.948 -9.447 7.018 1.00 97.06 358 PHE A N 1
ATOM 2732 C CA . PHE A 1 358 ? -11.772 -8.573 8.176 1.00 97.06 358 PHE A CA 1
ATOM 2733 C C . PHE A 1 358 ? -12.454 -9.114 9.426 1.00 97.06 358 PHE A C 1
ATOM 2735 O O . PHE A 1 358 ? -11.863 -9.070 10.501 1.00 97.06 358 PHE A O 1
ATOM 2742 N N . HIS A 1 359 ? -13.678 -9.632 9.309 1.00 95.94 359 HIS A N 1
ATOM 2743 C CA . HIS A 1 359 ? -14.392 -10.191 10.451 1.00 95.94 359 HIS A CA 1
ATOM 2744 C C . HIS A 1 359 ? -13.605 -11.333 11.099 1.00 95.94 359 HIS A C 1
ATOM 2746 O O . HIS A 1 359 ? -13.426 -11.323 12.319 1.00 95.94 359 HIS A O 1
ATOM 2752 N N . THR A 1 360 ? -13.088 -12.272 10.301 1.00 94.06 360 THR A N 1
ATOM 2753 C CA . THR A 1 360 ? -12.347 -13.408 10.852 1.00 94.06 360 THR A CA 1
ATOM 2754 C C . THR A 1 360 ? -10.989 -12.991 11.404 1.00 94.06 360 THR A C 1
ATOM 2756 O O . THR A 1 360 ? -10.641 -13.377 12.520 1.00 94.06 360 THR A O 1
ATOM 2759 N N . CYS A 1 361 ? -10.242 -12.142 10.692 1.00 95.50 361 CYS A N 1
ATOM 2760 C CA . CYS A 1 361 ? -8.957 -11.650 11.187 1.00 95.50 361 CYS A CA 1
ATOM 2761 C C . CYS A 1 361 ? -9.112 -10.890 12.515 1.00 95.50 361 CYS A C 1
ATOM 2763 O O . CYS A 1 361 ? -8.332 -11.111 13.438 1.00 95.50 361 CYS A O 1
ATOM 2765 N N . LEU A 1 362 ? -10.151 -10.057 12.653 1.00 96.75 362 LEU A N 1
ATOM 2766 C CA . LEU A 1 362 ? -10.412 -9.246 13.849 1.00 96.75 362 LEU A CA 1
ATOM 2767 C C . LEU A 1 362 ? -11.191 -9.977 14.955 1.00 96.75 362 LEU A C 1
ATOM 2769 O O . LEU A 1 362 ? -11.425 -9.387 16.015 1.00 96.75 362 LEU A O 1
ATOM 2773 N N . ALA A 1 363 ? -11.574 -11.243 14.762 1.00 95.06 363 ALA A N 1
ATOM 2774 C CA . ALA A 1 363 ? -12.324 -12.025 15.746 1.00 95.06 363 ALA A CA 1
ATOM 2775 C C . ALA A 1 363 ? -11.717 -12.012 17.171 1.00 95.06 363 ALA A C 1
ATOM 2777 O O . ALA A 1 363 ? -12.496 -11.840 18.122 1.00 95.06 363 ALA A O 1
ATOM 2778 N N . PRO A 1 364 ? -10.375 -12.076 17.364 1.00 95.06 364 PRO A N 1
ATOM 2779 C CA . PRO A 1 364 ? -9.749 -11.994 18.690 1.00 95.06 364 PRO A CA 1
ATOM 2780 C C . PRO A 1 364 ? -10.089 -10.714 19.472 1.00 95.06 364 PRO A C 1
ATOM 2782 O O . PRO A 1 364 ? -10.115 -10.713 20.703 1.00 95.06 364 PRO A O 1
ATOM 2785 N N . LEU A 1 365 ? -10.428 -9.621 18.781 1.00 96.06 365 LEU A N 1
ATOM 2786 C CA . LEU A 1 365 ? -10.757 -8.335 19.405 1.00 96.06 365 LEU A CA 1
ATOM 2787 C C . LEU A 1 365 ? -12.164 -8.297 20.015 1.00 96.06 365 LEU A C 1
ATOM 2789 O O . LEU A 1 365 ? -12.486 -7.364 20.756 1.00 96.06 365 LEU A O 1
ATOM 2793 N N . THR A 1 366 ? -12.990 -9.320 19.776 1.00 95.06 366 THR A N 1
ATOM 2794 C CA . THR A 1 366 ? -14.358 -9.398 20.309 1.00 95.06 366 THR A CA 1
ATOM 2795 C C . THR A 1 366 ? -14.379 -9.335 21.836 1.00 95.06 366 THR A C 1
ATOM 2797 O O . THR A 1 366 ? -15.186 -8.605 22.412 1.00 95.06 366 THR A O 1
ATOM 2800 N N . GLY A 1 367 ? -13.467 -10.047 22.507 1.00 92.44 367 GLY A N 1
ATOM 2801 C CA . GLY A 1 367 ? -13.351 -10.017 23.970 1.00 92.44 367 GLY A CA 1
ATOM 2802 C C . GLY A 1 367 ? -12.847 -8.674 24.508 1.00 92.44 367 GLY A C 1
ATOM 2803 O O . GLY A 1 367 ? -13.237 -8.254 25.596 1.00 92.44 367 GLY A O 1
ATOM 2804 N N . VAL A 1 368 ? -12.030 -7.968 23.721 1.00 94.31 368 VAL A N 1
ATOM 2805 C CA . VAL A 1 368 ? -11.430 -6.679 24.094 1.00 94.31 368 VAL A CA 1
ATOM 2806 C C . VAL A 1 368 ? -12.441 -5.539 23.987 1.00 94.31 368 VAL A C 1
ATOM 2808 O O . VAL A 1 368 ? -12.452 -4.654 24.844 1.00 94.31 368 VAL A O 1
ATOM 2811 N N . PHE A 1 369 ? -13.292 -5.563 22.958 1.00 96.25 369 PHE A N 1
ATOM 2812 C CA . PHE A 1 369 ? -14.251 -4.494 22.672 1.00 96.25 369 PHE A CA 1
ATOM 2813 C C . PHE A 1 369 ? -15.690 -4.805 23.078 1.00 96.25 369 PHE A C 1
ATOM 2815 O O . PHE A 1 369 ? -16.512 -3.892 23.111 1.00 96.25 369 PHE A O 1
ATOM 2822 N N . GLY A 1 370 ? -16.025 -6.068 23.360 1.00 94.81 370 GLY A N 1
ATOM 2823 C CA . GLY A 1 370 ? -17.416 -6.495 23.526 1.00 94.81 370 GLY A CA 1
ATOM 2824 C C . GLY A 1 370 ? -18.255 -6.244 22.266 1.00 94.81 370 GLY A C 1
ATOM 2825 O O . GLY A 1 370 ? -19.451 -5.967 22.364 1.00 94.81 370 GLY A O 1
ATOM 2826 N N . HIS A 1 371 ? -17.614 -6.269 21.095 1.00 95.06 371 HIS A N 1
ATOM 2827 C CA . HIS A 1 371 ? -18.200 -5.981 19.790 1.00 95.06 371 HIS A CA 1
ATOM 2828 C C . HIS A 1 371 ? -17.485 -6.798 18.707 1.00 95.06 371 HIS A C 1
ATOM 2830 O O . HIS A 1 371 ? -16.260 -6.894 18.718 1.00 95.06 371 HIS A O 1
ATOM 2836 N N . GLN A 1 372 ? -18.252 -7.370 17.779 1.00 94.88 372 GLN A N 1
ATOM 2837 C CA . GLN A 1 372 ? -17.732 -8.134 16.646 1.00 94.88 372 GLN A CA 1
ATOM 2838 C C . GLN A 1 372 ? -17.642 -7.234 15.412 1.00 94.88 372 GLN A C 1
ATOM 2840 O O . GLN A 1 372 ? -18.664 -6.873 14.827 1.00 94.88 372 GLN A O 1
ATOM 2845 N N . PHE A 1 373 ? -16.423 -6.883 15.005 1.00 95.69 373 PHE A N 1
ATOM 2846 C CA . PHE A 1 373 ? -16.190 -6.034 13.836 1.00 95.69 373 PHE A CA 1
ATOM 2847 C C . PHE A 1 373 ? -16.697 -6.709 12.551 1.00 95.69 373 PHE A C 1
ATOM 2849 O O . PHE A 1 373 ? -16.456 -7.897 12.340 1.00 95.69 373 PHE A O 1
ATOM 2856 N N . TYR A 1 374 ? -17.410 -5.947 11.712 1.00 95.19 374 TYR A N 1
ATOM 2857 C CA . TYR A 1 374 ? -17.989 -6.342 10.413 1.00 95.19 374 TYR A CA 1
ATOM 2858 C C . TYR A 1 374 ? -19.017 -7.484 10.396 1.00 95.19 374 TYR A C 1
ATOM 2860 O O . TYR A 1 374 ? -19.598 -7.738 9.342 1.00 95.19 374 TYR A O 1
ATOM 2868 N N . HIS A 1 375 ? -19.323 -8.117 11.531 1.00 92.75 375 HIS A N 1
ATOM 2869 C CA . HIS A 1 375 ? -20.283 -9.225 11.596 1.00 92.75 375 HIS A CA 1
ATOM 2870 C C . HIS A 1 375 ? -21.640 -8.871 10.958 1.00 92.75 375 HIS A C 1
ATOM 2872 O O . HIS A 1 375 ? -22.164 -9.593 10.119 1.00 92.75 375 HIS A O 1
ATOM 2878 N N . GLU A 1 376 ? -22.161 -7.686 11.275 1.00 90.44 376 GLU A N 1
ATOM 2879 C CA . GLU A 1 376 ? -23.424 -7.140 10.755 1.00 90.44 376 GLU A CA 1
ATOM 2880 C C . GLU A 1 376 ? -23.422 -6.797 9.251 1.00 90.44 376 GLU A C 1
ATOM 2882 O O . GLU A 1 376 ? -24.468 -6.468 8.685 1.00 90.44 376 GLU A O 1
ATOM 2887 N N . ARG A 1 377 ? -22.257 -6.822 8.592 1.00 91.25 377 ARG A N 1
ATOM 2888 C CA . ARG A 1 377 ? -22.119 -6.567 7.149 1.00 91.25 377 ARG A CA 1
ATOM 2889 C C . ARG A 1 377 ? -22.178 -7.845 6.320 1.00 91.25 377 ARG A C 1
ATOM 2891 O O . ARG A 1 377 ? -22.492 -7.764 5.134 1.00 91.25 377 ARG A O 1
ATOM 2898 N N . ILE A 1 378 ? -21.943 -8.998 6.940 1.00 90.00 378 ILE A N 1
ATOM 2899 C CA . ILE A 1 378 ? -22.010 -10.313 6.303 1.00 90.00 378 ILE A CA 1
ATOM 2900 C C . ILE A 1 378 ? -23.470 -10.768 6.326 1.00 90.00 378 ILE A C 1
ATOM 2902 O O . ILE A 1 378 ? -24.055 -10.953 7.391 1.00 90.00 378 ILE A O 1
ATOM 2906 N N . ARG A 1 379 ? -24.092 -10.897 5.151 1.00 85.62 379 ARG A N 1
ATOM 2907 C CA . ARG A 1 379 ? -25.547 -11.123 5.038 1.00 85.62 379 ARG A CA 1
ATOM 2908 C C . ARG A 1 379 ? -25.898 -12.530 4.594 1.00 85.62 379 ARG A C 1
ATOM 2910 O O . ARG A 1 379 ? -27.005 -12.990 4.863 1.00 85.62 379 ARG A O 1
ATOM 2917 N N . ALA A 1 380 ? -24.978 -13.192 3.905 1.00 81.81 380 ALA A N 1
ATOM 2918 C CA . ALA A 1 380 ? -25.166 -14.541 3.402 1.00 81.81 380 ALA A CA 1
ATOM 2919 C C . ALA A 1 380 ? -24.121 -15.506 3.976 1.00 81.81 380 ALA A C 1
ATOM 2921 O O . ALA A 1 380 ? -23.087 -15.099 4.507 1.00 81.81 380 ALA A O 1
ATOM 2922 N N . VAL A 1 381 ? -24.375 -16.809 3.851 1.00 77.56 381 VAL A N 1
ATOM 2923 C CA . VAL A 1 381 ? -23.367 -17.838 4.164 1.00 77.56 381 VAL A CA 1
ATOM 2924 C C . VAL A 1 381 ? -22.262 -17.834 3.105 1.00 77.56 381 VAL A C 1
ATOM 2926 O O . VAL A 1 381 ? -21.089 -17.904 3.453 1.00 77.56 381 VAL A O 1
ATOM 2929 N N . HIS A 1 382 ? -22.650 -17.668 1.838 1.00 79.19 382 HIS A N 1
ATOM 2930 C CA . HIS A 1 382 ? -21.759 -17.560 0.686 1.00 79.19 382 HIS A CA 1
ATOM 2931 C C . HIS A 1 382 ? -21.931 -16.185 0.054 1.00 79.19 382 HIS A C 1
ATOM 2933 O O . HIS A 1 382 ? -23.062 -15.715 -0.095 1.00 79.19 382 HIS A O 1
ATOM 2939 N N . SER A 1 383 ? -20.830 -15.547 -0.325 1.00 82.75 383 SER A N 1
ATOM 2940 C CA . SER A 1 383 ? -20.886 -14.300 -1.080 1.00 82.75 383 SER A CA 1
ATOM 2941 C C . SER A 1 383 ? -21.454 -14.545 -2.480 1.00 82.75 383 SER A C 1
ATOM 2943 O O . SER A 1 383 ? -21.148 -15.543 -3.135 1.00 82.75 383 SER A O 1
ATOM 2945 N N . ALA A 1 384 ? -22.287 -13.624 -2.960 1.00 79.88 384 ALA A N 1
ATOM 2946 C CA . ALA A 1 384 ? -22.827 -13.709 -4.311 1.00 79.88 384 ALA A CA 1
ATOM 2947 C C . ALA A 1 384 ? -21.761 -13.331 -5.350 1.00 79.88 384 ALA A C 1
ATOM 2949 O O . ALA A 1 384 ? -21.105 -12.295 -5.222 1.00 79.88 384 ALA A O 1
ATOM 2950 N N . ALA A 1 385 ? -21.644 -14.134 -6.411 1.00 83.25 385 ALA A N 1
ATOM 2951 C CA . ALA A 1 385 ? -20.806 -13.801 -7.556 1.00 83.25 385 ALA A CA 1
ATOM 2952 C C . ALA A 1 385 ? -21.232 -12.455 -8.161 1.00 83.25 385 ALA A C 1
ATOM 2954 O O . ALA A 1 385 ? -22.412 -12.219 -8.440 1.00 83.25 385 ALA A O 1
ATOM 2955 N N . VAL A 1 386 ? -20.259 -11.572 -8.383 1.00 83.75 386 VAL A N 1
ATOM 2956 C CA . VAL A 1 386 ? -20.486 -10.300 -9.070 1.00 83.75 386 VAL A CA 1
ATOM 2957 C C . VAL A 1 386 ? -20.356 -10.548 -10.578 1.00 83.75 386 VAL A C 1
ATOM 2959 O O . VAL A 1 386 ? -19.301 -11.007 -11.013 1.00 83.75 386 VAL A O 1
ATOM 2962 N N . PRO A 1 387 ? -21.381 -10.250 -11.403 1.00 80.56 387 PRO A N 1
ATOM 2963 C CA . PRO A 1 387 ? -21.315 -10.483 -12.847 1.00 80.56 387 PRO A CA 1
ATOM 2964 C C . PRO A 1 387 ? -20.121 -9.774 -13.490 1.00 80.56 387 PRO A C 1
ATOM 2966 O O . PRO A 1 387 ? -19.807 -8.646 -13.109 1.00 80.56 387 PRO A O 1
ATOM 2969 N N . PHE A 1 388 ? -19.485 -10.366 -14.498 1.00 78.88 388 PHE A N 1
ATOM 2970 C CA . PHE A 1 388 ? -18.485 -9.649 -15.292 1.00 78.88 388 PHE A CA 1
ATOM 2971 C C . PHE A 1 388 ? -19.140 -8.479 -16.021 1.00 78.88 388 PHE A C 1
ATOM 2973 O O . PHE A 1 388 ? -20.207 -8.622 -16.621 1.00 78.88 388 PHE A O 1
ATOM 2980 N N . ALA A 1 389 ? -18.507 -7.310 -15.968 1.00 70.50 389 ALA A N 1
ATOM 2981 C CA . ALA A 1 389 ? -18.910 -6.217 -16.828 1.00 70.50 389 ALA A CA 1
ATOM 2982 C C . ALA A 1 389 ? -18.409 -6.564 -18.228 1.00 70.50 389 ALA A C 1
ATOM 2984 O O . ALA A 1 389 ? -17.200 -6.606 -18.458 1.00 70.50 389 ALA A O 1
ATOM 2985 N N . THR A 1 390 ? -19.328 -6.818 -19.159 1.00 58.19 390 THR A N 1
ATOM 2986 C CA . THR A 1 390 ? -19.001 -6.712 -20.577 1.00 58.19 390 THR A CA 1
ATOM 2987 C C . THR A 1 390 ? -18.634 -5.255 -20.791 1.00 58.19 390 THR A C 1
ATOM 2989 O O . THR A 1 390 ? -19.470 -4.373 -20.580 1.00 58.19 390 THR A O 1
ATOM 2992 N N . VAL A 1 391 ? -17.386 -4.984 -21.167 1.00 50.12 391 VAL A N 1
ATOM 2993 C CA . VAL A 1 391 ? -17.052 -3.686 -21.742 1.00 50.12 391 VAL A CA 1
ATOM 2994 C C . VAL A 1 391 ? -17.945 -3.581 -22.972 1.00 50.12 391 VAL A C 1
ATOM 2996 O O . VAL A 1 391 ? -17.675 -4.204 -23.996 1.00 50.12 391 VAL A O 1
ATOM 2999 N N . LYS A 1 392 ? -19.069 -2.860 -22.873 1.00 36.00 392 LYS A N 1
ATOM 3000 C CA . LYS A 1 392 ? -19.656 -2.285 -24.074 1.00 36.00 392 LYS A CA 1
ATOM 3001 C C . LYS A 1 392 ? -18.540 -1.395 -24.568 1.00 36.00 392 LYS A C 1
ATOM 3003 O O . LYS A 1 392 ? -18.257 -0.394 -23.912 1.00 36.00 392 LYS A O 1
ATOM 3008 N N . ALA A 1 393 ? -17.852 -1.817 -25.630 1.00 31.42 393 ALA A N 1
ATOM 3009 C CA . ALA A 1 393 ? -17.080 -0.891 -26.428 1.00 31.42 393 ALA A CA 1
ATOM 3010 C C . ALA A 1 393 ? -18.034 0.277 -26.632 1.00 31.42 393 ALA A C 1
ATOM 3012 O O . ALA A 1 393 ? -19.102 0.109 -27.223 1.00 31.42 393 ALA A O 1
ATOM 3013 N N . SER A 1 394 ? -17.767 1.395 -25.968 1.00 31.34 394 SER A N 1
ATOM 3014 C CA . SER A 1 394 ? -18.497 2.597 -26.272 1.00 31.34 394 SER A CA 1
ATOM 3015 C C . SER A 1 394 ? -18.172 2.825 -27.735 1.00 31.34 394 SER A C 1
ATOM 3017 O O . SER A 1 394 ? -17.068 3.256 -28.053 1.00 31.34 394 SER A O 1
ATOM 3019 N N . GLU A 1 395 ? -19.125 2.527 -28.614 1.00 28.27 395 GLU A N 1
ATOM 3020 C CA . GLU A 1 395 ? -19.297 3.207 -29.892 1.00 28.27 395 GLU A CA 1
ATOM 3021 C C . GLU A 1 395 ? -19.599 4.689 -29.586 1.00 28.27 395 GLU A C 1
ATOM 3023 O O . GLU A 1 395 ? -20.613 5.248 -29.979 1.00 28.27 395 GLU A O 1
ATOM 3028 N N . GLY A 1 396 ? -18.746 5.335 -28.789 1.00 30.44 396 GLY A N 1
ATOM 3029 C CA . GLY A 1 396 ? -18.425 6.715 -29.037 1.00 30.44 396 GLY A CA 1
ATOM 3030 C C . GLY A 1 396 ? -17.613 6.629 -30.307 1.00 30.44 396 GLY A C 1
ATOM 3031 O O . GLY A 1 396 ? -16.594 5.938 -30.337 1.00 30.44 396 GLY A O 1
ATOM 3032 N N . GLU A 1 397 ? -18.137 7.220 -31.373 1.00 28.45 397 GLU A N 1
ATOM 3033 C CA . GLU A 1 397 ? -17.374 7.505 -32.573 1.00 28.45 397 GLU A CA 1
ATOM 3034 C C . GLU A 1 397 ? -15.933 7.798 -32.161 1.00 28.45 397 GLU A C 1
ATOM 3036 O O . GLU A 1 397 ? -15.689 8.660 -31.312 1.00 28.45 397 GLU A O 1
ATOM 3041 N N . ASN A 1 398 ? -14.985 7.065 -32.741 1.00 30.11 398 ASN A N 1
ATOM 3042 C CA . ASN A 1 398 ? -13.586 7.456 -32.760 1.00 30.11 398 ASN A CA 1
ATOM 3043 C C . ASN A 1 398 ? -13.464 8.766 -33.563 1.00 30.11 398 ASN A C 1
ATOM 3045 O O . ASN A 1 398 ? -12.725 8.838 -34.541 1.00 30.11 398 ASN A O 1
ATOM 3049 N N . ASN A 1 399 ? -14.136 9.837 -33.138 1.00 28.39 399 ASN A N 1
ATOM 3050 C CA . ASN A 1 399 ? -13.521 11.142 -33.123 1.00 28.39 399 ASN A CA 1
ATOM 3051 C C . ASN A 1 399 ? -12.396 11.031 -32.100 1.00 28.39 399 ASN A C 1
ATOM 3053 O O . ASN A 1 399 ? -12.473 11.497 -30.966 1.00 28.39 399 ASN A O 1
ATOM 3057 N N . ILE A 1 400 ? -11.309 10.407 -32.555 1.00 34.88 400 ILE A N 1
ATOM 3058 C CA . ILE A 1 400 ? -9.987 10.908 -32.254 1.00 34.88 400 ILE A CA 1
ATOM 3059 C C . ILE A 1 400 ? -10.059 12.358 -32.736 1.00 34.88 400 ILE A C 1
ATOM 3061 O O . ILE A 1 400 ? -9.727 12.667 -33.882 1.00 34.88 400 ILE A O 1
ATOM 3065 N N . GLU A 1 401 ? -10.566 13.260 -31.890 1.00 30.55 401 GLU A N 1
ATOM 3066 C CA . GLU A 1 401 ? -10.065 14.615 -31.907 1.00 30.55 401 GLU A CA 1
ATOM 3067 C C . GLU A 1 401 ? -8.565 14.402 -31.819 1.00 30.55 401 GLU A C 1
ATOM 3069 O O . GLU A 1 401 ? -8.034 13.967 -30.792 1.00 30.55 401 GLU A O 1
ATOM 3074 N N . LYS A 1 402 ? -7.891 14.571 -32.967 1.00 25.98 402 LYS A N 1
ATOM 3075 C CA . LYS A 1 402 ? -6.448 14.760 -32.991 1.00 25.98 402 LYS A CA 1
ATOM 3076 C C . LYS A 1 402 ? -6.177 15.663 -31.798 1.00 25.98 402 LYS A C 1
ATOM 3078 O O . LYS A 1 402 ? -6.862 16.691 -31.732 1.00 25.98 402 LYS A O 1
ATOM 3083 N N . PRO A 1 403 ? -5.263 15.301 -30.876 1.00 30.95 403 PRO A N 1
ATOM 3084 C CA . PRO A 1 403 ? -4.901 16.214 -29.806 1.00 30.95 403 PRO A CA 1
ATOM 3085 C C . PRO A 1 403 ? -4.717 17.565 -30.477 1.00 30.95 403 PRO A C 1
ATOM 3087 O O . PRO A 1 403 ? -4.008 17.641 -31.486 1.00 30.95 403 PRO A O 1
ATOM 3090 N N . SER A 1 404 ? -5.484 18.570 -30.052 1.00 31.66 404 SER A N 1
ATOM 3091 C CA . SER A 1 404 ? -5.339 19.911 -30.588 1.00 31.66 404 SER A CA 1
ATOM 3092 C C . SER A 1 404 ? -3.932 20.322 -30.198 1.00 31.66 404 SER A C 1
ATOM 3094 O O . SER A 1 404 ? -3.691 20.768 -29.078 1.00 31.66 404 SER A O 1
ATOM 3096 N N . VAL A 1 405 ? -2.983 20.050 -31.090 1.00 33.59 405 VAL A N 1
ATOM 3097 C CA . VAL A 1 405 ? -1.616 20.509 -30.993 1.00 33.59 405 VAL A CA 1
ATOM 3098 C C . VAL A 1 405 ? -1.765 22.011 -31.103 1.00 33.59 405 VAL A C 1
ATOM 3100 O O . VAL A 1 405 ? -1.917 22.557 -32.195 1.00 33.59 405 VAL A O 1
ATOM 3103 N N . SER A 1 406 ? -1.825 22.679 -29.954 1.00 31.80 406 SER A N 1
ATOM 3104 C CA . SER A 1 406 ? -1.489 24.089 -29.877 1.00 31.80 406 SER A CA 1
ATOM 3105 C C . SER A 1 406 ? -0.177 24.248 -30.654 1.00 31.80 406 SER A C 1
ATOM 3107 O O . SER A 1 406 ? 0.775 23.533 -30.328 1.00 31.80 406 SER A O 1
ATOM 3109 N N . PRO A 1 407 ? -0.101 25.112 -31.684 1.00 34.25 407 PRO A N 1
ATOM 3110 C CA . PRO A 1 407 ? 1.095 25.234 -32.522 1.00 34.25 407 PRO A CA 1
ATOM 3111 C C . PRO A 1 407 ? 2.353 25.670 -31.752 1.00 34.25 407 PRO A C 1
ATOM 3113 O O . PRO A 1 407 ? 3.449 25.635 -32.301 1.00 34.25 407 PRO A O 1
ATOM 3116 N N . ASP A 1 408 ? 2.210 26.028 -30.476 1.00 37.28 408 ASP A N 1
ATOM 3117 C CA . ASP A 1 408 ? 3.248 26.630 -29.649 1.00 37.28 408 ASP A CA 1
ATOM 3118 C C . ASP A 1 408 ? 3.812 25.661 -28.602 1.00 37.28 408 ASP A C 1
ATOM 3120 O O . ASP A 1 408 ? 3.844 25.948 -27.408 1.00 37.28 408 ASP A O 1
ATOM 3124 N N . CYS A 1 409 ? 4.286 24.494 -29.035 1.00 36.75 409 CYS A N 1
ATOM 3125 C CA . CYS A 1 409 ? 5.316 23.782 -28.280 1.00 36.75 409 CYS A CA 1
ATOM 3126 C C . CYS A 1 409 ? 6.103 22.859 -29.211 1.00 36.75 409 CYS A C 1
ATOM 3128 O O . CYS A 1 409 ? 5.888 21.649 -29.266 1.00 36.75 409 CYS A O 1
ATOM 3130 N N . ALA A 1 410 ? 7.035 23.429 -29.976 1.00 37.12 410 ALA A N 1
ATOM 3131 C CA . ALA A 1 410 ? 8.147 22.619 -30.450 1.00 37.12 410 ALA A CA 1
ATOM 3132 C C . ALA A 1 410 ? 8.817 22.028 -29.196 1.00 37.12 410 ALA A C 1
ATOM 3134 O O . ALA A 1 410 ? 9.177 22.811 -28.311 1.00 37.12 410 ALA A O 1
ATOM 3135 N N . PRO A 1 411 ? 8.981 20.696 -29.066 1.00 42.94 411 PRO A N 1
ATOM 3136 C CA . PRO A 1 411 ? 9.769 20.165 -27.969 1.00 42.94 411 PRO A CA 1
ATOM 3137 C C . PRO A 1 411 ? 11.142 20.816 -28.094 1.00 42.94 411 PRO A C 1
ATOM 3139 O O . PRO A 1 411 ? 11.788 20.695 -29.141 1.00 42.94 411 PRO A O 1
ATOM 3142 N N . MET A 1 412 ? 11.571 21.560 -27.070 1.00 41.00 412 MET A N 1
ATOM 3143 C CA . MET A 1 412 ? 12.969 21.949 -26.952 1.00 41.00 412 MET A CA 1
ATOM 3144 C C . MET A 1 412 ? 13.751 20.641 -26.936 1.00 41.00 412 MET A C 1
ATOM 3146 O O . MET A 1 412 ? 13.855 19.984 -25.907 1.00 41.00 412 MET A O 1
ATOM 3150 N N . ARG A 1 413 ? 14.249 20.224 -28.102 1.00 44.66 413 ARG A N 1
ATOM 3151 C CA . ARG A 1 413 ? 15.216 19.143 -28.223 1.00 44.66 413 ARG A CA 1
ATOM 3152 C C . ARG A 1 413 ? 16.480 19.659 -27.560 1.00 44.66 413 ARG A C 1
ATOM 3154 O O . ARG A 1 413 ? 17.324 20.266 -28.212 1.00 44.66 413 ARG A O 1
ATOM 3161 N N . THR A 1 414 ? 16.579 19.483 -26.249 1.00 54.00 414 THR A N 1
ATOM 3162 C CA . THR A 1 414 ? 17.860 19.550 -25.566 1.00 54.00 414 THR A CA 1
ATOM 3163 C C . THR A 1 414 ? 18.725 18.498 -26.235 1.00 54.00 414 THR A C 1
ATOM 3165 O O . THR A 1 414 ? 18.387 17.318 -26.233 1.00 54.00 414 THR A O 1
ATOM 3168 N N . THR A 1 415 ? 19.774 18.925 -26.929 1.00 65.62 415 THR A N 1
ATOM 3169 C CA . THR A 1 415 ? 20.688 18.001 -27.591 1.00 65.62 415 THR A CA 1
ATOM 3170 C C . THR A 1 415 ? 21.459 17.258 -26.510 1.00 65.62 415 THR A C 1
ATOM 3172 O O . THR A 1 415 ? 22.424 17.787 -25.959 1.00 65.62 415 THR A O 1
ATOM 3175 N N . THR A 1 416 ? 20.991 16.061 -26.174 1.00 78.31 416 THR A N 1
ATOM 3176 C CA . THR A 1 416 ? 21.641 15.139 -25.244 1.00 78.31 416 THR A CA 1
ATOM 3177 C C . THR A 1 416 ? 23.057 14.869 -25.733 1.00 78.31 416 THR A C 1
ATOM 3179 O O . THR A 1 416 ? 23.273 14.620 -26.923 1.00 78.31 416 THR A O 1
ATOM 3182 N N . SER A 1 417 ? 24.045 14.974 -24.841 1.00 86.88 417 SER A N 1
ATOM 3183 C CA . SER A 1 417 ? 25.439 14.785 -25.242 1.00 86.88 417 SER A CA 1
ATOM 3184 C C . SER A 1 417 ? 25.656 13.351 -25.757 1.00 86.88 417 SER A C 1
ATOM 3186 O O . SER A 1 417 ? 24.984 12.425 -25.288 1.00 86.88 417 SER A O 1
ATOM 3188 N N . PRO A 1 418 ? 26.596 13.117 -26.693 1.00 87.69 418 PRO A N 1
ATOM 3189 C CA . PRO A 1 418 ? 26.893 11.765 -27.168 1.00 87.69 418 PRO A CA 1
ATOM 3190 C C . PRO A 1 418 ? 27.246 10.796 -26.031 1.00 87.69 418 PRO A C 1
ATOM 3192 O O . PRO A 1 418 ? 26.823 9.643 -26.053 1.00 87.69 418 PRO A O 1
ATOM 3195 N N . THR A 1 419 ? 27.958 11.276 -25.006 1.00 87.31 419 THR A N 1
ATOM 3196 C CA . THR A 1 419 ? 28.311 10.498 -23.809 1.00 87.31 419 THR A CA 1
ATOM 3197 C C . THR A 1 419 ? 27.081 10.142 -22.972 1.00 87.31 419 THR A C 1
ATOM 3199 O O . THR A 1 419 ? 26.922 8.989 -22.581 1.00 87.31 419 THR A O 1
ATOM 3202 N N . ALA A 1 420 ? 26.173 11.097 -22.747 1.00 88.69 420 ALA A N 1
ATOM 3203 C CA . ALA A 1 420 ? 24.922 10.865 -22.023 1.00 88.69 420 ALA A CA 1
ATOM 3204 C C . ALA A 1 420 ? 24.036 9.844 -22.748 1.00 88.69 420 ALA A C 1
ATOM 3206 O O . ALA A 1 420 ? 23.487 8.926 -22.137 1.00 88.69 420 ALA A O 1
ATOM 3207 N N . HIS A 1 421 ? 23.951 9.967 -24.074 1.00 90.38 421 HIS A N 1
ATOM 3208 C CA . HIS A 1 421 ? 23.219 9.030 -24.916 1.00 90.38 421 HIS A CA 1
ATOM 3209 C C . HIS A 1 421 ? 23.844 7.627 -24.896 1.00 90.38 421 HIS A C 1
ATOM 3211 O O . HIS A 1 421 ? 23.127 6.632 -24.832 1.00 90.38 421 HIS A O 1
ATOM 3217 N N . TRP A 1 422 ? 25.175 7.525 -24.899 1.00 91.19 422 TRP A N 1
ATOM 3218 C CA . TRP A 1 422 ? 25.868 6.245 -24.753 1.00 91.19 422 TRP A CA 1
ATOM 3219 C C . TRP A 1 422 ? 25.582 5.588 -23.398 1.00 91.19 422 TRP A C 1
ATOM 3221 O O . TRP A 1 422 ? 25.259 4.401 -23.341 1.00 91.19 422 TRP A O 1
ATOM 3231 N N . LEU A 1 423 ? 25.630 6.358 -22.307 1.00 90.81 423 LEU A N 1
ATOM 3232 C CA . LEU A 1 423 ? 25.311 5.842 -20.979 1.00 90.81 423 LEU A CA 1
ATOM 3233 C C . LEU A 1 423 ? 23.861 5.349 -20.885 1.00 90.81 423 LEU A C 1
ATOM 3235 O O . LEU A 1 423 ? 23.608 4.341 -20.231 1.00 90.81 423 LEU A O 1
ATOM 3239 N N . ALA A 1 424 ? 22.917 6.007 -21.559 1.00 92.88 424 ALA A N 1
ATOM 3240 C CA . ALA A 1 424 ? 21.533 5.546 -21.616 1.00 92.88 424 ALA A CA 1
ATOM 3241 C C . ALA A 1 424 ? 21.418 4.108 -22.168 1.00 92.88 424 ALA A C 1
ATOM 3243 O O . ALA A 1 424 ? 20.663 3.300 -21.621 1.00 92.88 424 ALA A O 1
ATOM 3244 N N . HIS A 1 425 ? 22.215 3.750 -23.183 1.00 93.44 425 HIS A N 1
ATOM 3245 C CA . HIS A 1 425 ? 22.295 2.370 -23.688 1.00 93.44 425 HIS A CA 1
ATOM 3246 C C . HIS A 1 425 ? 22.891 1.416 -22.652 1.00 93.44 425 HIS A C 1
ATOM 3248 O O . HIS A 1 425 ? 22.338 0.348 -22.415 1.00 93.44 425 HIS A O 1
ATOM 3254 N N . VAL A 1 426 ? 23.962 1.821 -21.963 1.00 93.06 426 VAL A N 1
ATOM 3255 C CA . VAL A 1 426 ? 24.575 1.012 -20.892 1.00 93.06 426 VAL A CA 1
ATOM 3256 C C . VAL A 1 426 ? 23.586 0.748 -19.750 1.00 93.06 426 VAL A C 1
ATOM 3258 O O . VAL A 1 426 ? 23.501 -0.370 -19.247 1.00 93.06 426 VAL A O 1
ATOM 3261 N N . LEU A 1 427 ? 22.808 1.758 -19.350 1.00 93.12 427 LEU A N 1
ATOM 3262 C CA . LEU A 1 427 ? 21.801 1.642 -18.291 1.00 93.12 427 LEU A CA 1
ATOM 3263 C C . LEU A 1 427 ? 20.633 0.728 -18.671 1.00 93.12 427 LEU A C 1
ATOM 3265 O O . LEU A 1 427 ? 20.038 0.090 -17.802 1.00 93.12 427 LEU A O 1
ATOM 3269 N N . THR A 1 428 ? 20.303 0.670 -19.960 1.00 92.75 428 THR A N 1
ATOM 3270 C CA . THR A 1 428 ? 19.203 -0.139 -20.500 1.00 92.75 428 THR A CA 1
ATOM 3271 C C . THR A 1 428 ? 19.647 -1.504 -21.012 1.00 92.75 428 THR A C 1
ATOM 3273 O O . THR A 1 428 ? 18.812 -2.289 -21.474 1.00 92.75 428 THR A O 1
ATOM 3276 N N . ASP A 1 429 ? 20.927 -1.840 -20.869 1.00 93.12 429 ASP A N 1
ATOM 3277 C CA . ASP A 1 429 ? 21.462 -3.150 -21.209 1.00 93.12 429 ASP A CA 1
ATOM 3278 C C . ASP A 1 429 ? 20.995 -4.204 -20.191 1.00 93.12 429 ASP A C 1
ATOM 3280 O O . ASP A 1 429 ? 20.972 -3.976 -18.977 1.00 93.12 429 ASP A O 1
ATOM 3284 N N . SER A 1 430 ? 20.555 -5.369 -20.673 1.00 89.12 430 SER A N 1
ATOM 3285 C CA . SER A 1 430 ? 20.104 -6.478 -19.818 1.00 89.12 430 SER A CA 1
ATOM 3286 C C . SER A 1 430 ? 21.241 -7.164 -19.055 1.00 89.12 430 SER A C 1
ATOM 3288 O O . SER A 1 430 ? 20.989 -7.854 -18.072 1.00 89.12 430 SER A O 1
ATOM 3290 N N . SER A 1 431 ? 22.481 -6.997 -19.515 1.00 90.50 431 SER A N 1
ATOM 3291 C CA . SER A 1 431 ? 23.693 -7.538 -18.901 1.00 90.50 431 SER A CA 1
ATOM 3292 C C . SER A 1 431 ? 24.248 -6.657 -17.782 1.00 90.50 431 SER A C 1
ATOM 3294 O O . SER A 1 431 ? 25.149 -7.098 -17.063 1.00 90.50 431 SER A O 1
ATOM 3296 N N . LEU A 1 432 ? 23.711 -5.442 -17.589 1.00 91.56 432 LEU A N 1
ATOM 3297 C CA . LEU A 1 432 ? 24.133 -4.564 -16.502 1.00 91.56 432 LEU A CA 1
ATOM 3298 C C . LEU A 1 432 ? 23.921 -5.283 -15.153 1.00 91.56 432 LEU A C 1
ATOM 3300 O O . LEU A 1 432 ? 22.788 -5.653 -14.827 1.00 91.56 432 LEU A O 1
ATOM 3304 N N . PRO A 1 433 ? 24.973 -5.488 -14.335 1.00 91.38 433 PRO A N 1
ATOM 3305 C CA . PRO A 1 433 ? 24.904 -6.351 -13.159 1.00 91.38 433 PRO A CA 1
ATOM 3306 C C . PRO A 1 433 ? 24.281 -5.641 -11.943 1.00 91.38 433 PRO A C 1
ATOM 3308 O O . PRO A 1 433 ? 24.845 -5.624 -10.851 1.00 91.38 433 PRO A O 1
ATOM 3311 N N . THR A 1 434 ? 23.098 -5.052 -12.124 1.00 90.44 434 THR A N 1
ATOM 3312 C CA . THR A 1 434 ? 22.260 -4.511 -11.042 1.00 90.44 434 THR A CA 1
ATOM 3313 C C . THR A 1 434 ? 21.403 -5.585 -10.382 1.00 90.44 434 THR A C 1
ATOM 3315 O O . THR A 1 434 ? 20.900 -5.370 -9.288 1.00 90.44 434 THR A O 1
ATOM 3318 N N . GLY A 1 435 ? 21.239 -6.746 -11.025 1.00 86.44 435 GLY A N 1
ATOM 3319 C CA . GLY A 1 435 ? 20.400 -7.832 -10.519 1.00 86.44 435 GLY A CA 1
ATOM 3320 C C . GLY A 1 435 ? 18.918 -7.711 -10.881 1.00 86.44 435 GLY A C 1
ATOM 3321 O O . GLY A 1 435 ? 18.132 -8.487 -10.355 1.00 86.44 435 GLY A O 1
ATOM 3322 N N . GLY A 1 436 ? 18.527 -6.815 -11.799 1.00 85.25 436 GLY A N 1
ATOM 3323 C CA . GLY A 1 436 ? 17.126 -6.657 -12.236 1.00 85.25 436 GLY A CA 1
ATOM 3324 C C . GLY A 1 436 ? 16.468 -7.972 -12.677 1.00 85.25 436 GLY A C 1
ATOM 3325 O O . GLY A 1 436 ? 15.366 -8.297 -12.244 1.00 85.25 436 GLY A O 1
ATOM 3326 N N . PHE A 1 437 ? 17.204 -8.825 -13.401 1.00 88.75 437 PHE A N 1
ATOM 3327 C CA . PHE A 1 437 ? 16.728 -10.146 -13.832 1.00 88.75 437 PHE A CA 1
ATOM 3328 C C . PHE A 1 437 ? 16.425 -11.124 -12.679 1.00 88.75 437 PHE A C 1
ATOM 3330 O O . PHE A 1 437 ? 15.816 -12.169 -12.909 1.00 88.75 437 PHE A O 1
ATOM 3337 N N . ALA A 1 438 ? 16.886 -10.866 -11.454 1.00 92.31 438 ALA A N 1
ATOM 3338 C CA . ALA A 1 438 ? 16.630 -11.738 -10.310 1.00 92.31 438 ALA A CA 1
ATOM 3339 C C . ALA A 1 438 ? 15.242 -11.516 -9.687 1.00 92.31 438 ALA A C 1
ATOM 3341 O O . ALA A 1 438 ? 14.845 -12.308 -8.835 1.00 92.31 438 ALA A O 1
ATOM 3342 N N . HIS A 1 439 ? 14.510 -10.482 -10.107 1.00 94.19 439 HIS A N 1
ATOM 3343 C CA . HIS A 1 439 ? 13.237 -10.063 -9.525 1.00 94.19 439 HIS A CA 1
ATOM 3344 C C . HIS A 1 439 ? 12.106 -10.178 -10.555 1.00 94.19 439 HIS A C 1
ATOM 3346 O O . HIS A 1 439 ? 12.296 -9.850 -11.722 1.00 94.19 439 HIS A O 1
ATOM 3352 N N . SER A 1 440 ? 10.931 -10.638 -10.121 1.00 95.25 440 SER A N 1
ATOM 3353 C CA . SER A 1 440 ? 9.768 -10.878 -10.989 1.00 95.25 440 SER A CA 1
ATOM 3354 C C . SER A 1 440 ? 8.746 -9.737 -11.002 1.00 95.25 440 SER A C 1
ATOM 3356 O O . SER A 1 440 ? 7.773 -9.793 -11.754 1.00 95.25 440 SER A O 1
ATOM 3358 N N . ALA A 1 441 ? 8.925 -8.734 -10.134 1.00 94.56 441 ALA A N 1
ATOM 3359 C CA . ALA A 1 441 ? 7.947 -7.675 -9.868 1.00 94.56 441 ALA A CA 1
ATOM 3360 C C . ALA A 1 441 ? 6.534 -8.222 -9.560 1.00 94.56 441 ALA A C 1
ATOM 3362 O O . ALA A 1 441 ? 5.533 -7.666 -10.008 1.00 94.56 441 ALA A O 1
ATOM 3363 N N . GLY A 1 442 ? 6.447 -9.350 -8.844 1.00 95.25 442 GLY A N 1
ATOM 3364 C CA . GLY A 1 442 ? 5.190 -10.020 -8.495 1.00 95.25 442 GLY A CA 1
ATOM 3365 C C . GLY A 1 442 ? 4.570 -10.893 -9.596 1.00 95.25 442 GLY A C 1
ATOM 3366 O O . GLY A 1 442 ? 3.602 -11.603 -9.316 1.00 95.25 442 GLY A O 1
ATOM 3367 N N . LEU A 1 443 ? 5.121 -10.913 -10.820 1.00 96.44 443 LEU A N 1
ATOM 3368 C CA . LEU A 1 443 ? 4.554 -11.686 -11.935 1.00 96.44 443 LEU A CA 1
ATOM 3369 C C . LEU A 1 443 ? 4.589 -13.198 -11.665 1.00 96.44 443 LEU A C 1
ATOM 3371 O O . LEU A 1 443 ? 3.671 -13.915 -12.057 1.00 96.44 443 LEU A O 1
ATOM 3375 N N . GLU A 1 444 ? 5.615 -13.687 -10.962 1.00 96.94 444 GLU A N 1
ATOM 3376 C CA . GLU A 1 444 ? 5.696 -15.097 -10.567 1.00 96.94 444 GLU A CA 1
ATOM 3377 C C . GLU A 1 444 ? 4.526 -15.488 -9.651 1.00 96.94 444 GLU A C 1
ATOM 3379 O O . GLU A 1 444 ? 3.866 -16.502 -9.893 1.00 96.94 444 GLU A O 1
ATOM 3384 N N . ALA A 1 445 ? 4.209 -14.653 -8.657 1.00 96.12 445 ALA A N 1
ATOM 3385 C CA . ALA A 1 445 ? 3.055 -14.864 -7.787 1.00 96.12 445 ALA A CA 1
ATOM 3386 C C . ALA A 1 445 ? 1.741 -14.780 -8.576 1.00 96.12 445 ALA A C 1
ATOM 3388 O O . ALA A 1 445 ? 0.892 -15.659 -8.445 1.00 96.12 445 ALA A O 1
ATOM 3389 N N . ALA A 1 446 ? 1.597 -13.784 -9.455 1.00 95.81 446 ALA A N 1
ATOM 3390 C CA . ALA A 1 446 ? 0.411 -13.616 -10.294 1.00 95.81 446 ALA A CA 1
ATOM 3391 C C . ALA A 1 446 ? 0.139 -14.833 -11.200 1.00 95.81 446 ALA A C 1
ATOM 3393 O O . ALA A 1 446 ? -1.009 -15.266 -11.339 1.00 95.81 446 ALA A O 1
ATOM 3394 N N . ALA A 1 447 ? 1.191 -15.410 -11.783 1.00 95.44 447 ALA A N 1
ATOM 3395 C CA . ALA A 1 447 ? 1.105 -16.586 -12.640 1.00 95.44 447 ALA A CA 1
ATOM 3396 C C . ALA A 1 447 ? 0.772 -17.864 -11.852 1.00 95.44 447 ALA A C 1
ATOM 3398 O O . ALA A 1 447 ? -0.069 -18.663 -12.278 1.00 95.44 447 ALA A O 1
ATOM 3399 N N . GLN A 1 448 ? 1.392 -18.059 -10.683 1.00 95.44 448 GLN A N 1
ATOM 3400 C CA . GLN A 1 448 ? 1.099 -19.209 -9.821 1.00 95.44 448 GLN A CA 1
ATOM 3401 C C . GLN A 1 448 ? -0.325 -19.154 -9.252 1.00 95.44 448 GLN A C 1
ATOM 3403 O O . GLN A 1 448 ? -1.006 -20.176 -9.227 1.00 95.44 448 GLN A O 1
ATOM 3408 N N . LEU A 1 449 ? -0.810 -17.960 -8.899 1.00 93.31 449 LEU A N 1
ATOM 3409 C CA . LEU A 1 449 ? -2.182 -17.712 -8.435 1.00 93.31 449 LEU A CA 1
ATOM 3410 C C . LEU A 1 449 ? -3.219 -17.698 -9.565 1.00 93.31 449 LEU A C 1
ATOM 3412 O O . LEU A 1 449 ? -4.392 -17.433 -9.316 1.00 93.31 449 LEU A O 1
ATOM 3416 N N . LYS A 1 450 ? -2.805 -17.982 -10.808 1.00 92.62 450 LYS A N 1
ATOM 3417 C CA . LYS A 1 450 ? -3.691 -18.077 -11.975 1.00 92.62 450 LYS A CA 1
ATOM 3418 C C . LYS A 1 450 ? -4.430 -16.773 -12.301 1.00 92.62 450 LYS A C 1
ATOM 3420 O O . LYS A 1 450 ? -5.452 -16.826 -12.980 1.00 92.62 450 LYS A O 1
ATOM 3425 N N . ILE A 1 451 ? -3.894 -15.626 -11.879 1.00 92.56 451 ILE A N 1
ATOM 3426 C CA . ILE A 1 451 ? -4.439 -14.298 -12.191 1.00 92.56 451 ILE A CA 1
ATOM 3427 C C . ILE A 1 451 ? -4.030 -13.856 -13.600 1.00 92.56 451 ILE A C 1
ATOM 3429 O O . ILE A 1 451 ? -4.865 -13.355 -14.345 1.00 92.56 451 ILE A O 1
ATOM 3433 N N . VAL A 1 452 ? -2.767 -14.087 -13.976 1.00 92.88 452 VAL A N 1
ATOM 3434 C CA . VAL A 1 452 ? -2.219 -13.782 -15.310 1.00 92.88 452 VAL A CA 1
ATOM 3435 C C . VAL A 1 452 ? -2.004 -15.094 -16.055 1.00 92.88 452 VAL A C 1
ATOM 3437 O O . VAL A 1 452 ? -1.210 -15.925 -15.609 1.00 92.88 452 VAL A O 1
ATOM 3440 N N . GLN A 1 453 ? -2.725 -15.306 -17.160 1.00 88.12 453 GLN A N 1
ATOM 3441 C CA . GLN A 1 453 ? -2.720 -16.600 -17.859 1.00 88.12 453 GLN A CA 1
ATOM 3442 C C . GLN A 1 453 ? -2.420 -16.514 -19.353 1.00 88.12 453 GLN A C 1
ATOM 3444 O O . GLN A 1 453 ? -1.946 -17.493 -19.930 1.00 88.12 453 GLN A O 1
ATOM 3449 N N . ASN A 1 454 ? -2.717 -15.386 -19.992 1.00 91.75 454 ASN A N 1
ATOM 3450 C CA . ASN A 1 454 ? -2.582 -15.224 -21.436 1.00 91.75 454 ASN A CA 1
ATOM 3451 C C . ASN A 1 454 ? -1.754 -13.980 -21.796 1.00 91.75 454 ASN A C 1
ATOM 3453 O O . ASN A 1 454 ? -1.344 -13.209 -20.932 1.00 91.75 454 ASN A O 1
ATOM 3457 N N . VAL A 1 455 ? -1.478 -13.804 -23.090 1.00 91.69 455 VAL A N 1
ATOM 3458 C CA . VAL A 1 455 ? -0.629 -12.709 -23.584 1.00 91.69 455 VAL A CA 1
ATOM 3459 C C . VAL A 1 455 ? -1.246 -11.335 -23.310 1.00 91.69 455 VAL A C 1
ATOM 3461 O O . VAL A 1 455 ? -0.507 -10.416 -22.966 1.00 91.69 455 VAL A O 1
ATOM 3464 N N . ASP A 1 456 ? -2.572 -11.211 -23.389 1.00 90.69 456 ASP A N 1
ATOM 3465 C CA . ASP A 1 456 ? -3.279 -9.954 -23.122 1.00 90.69 456 ASP A CA 1
ATOM 3466 C C . ASP A 1 456 ? -3.161 -9.560 -21.639 1.00 90.69 456 ASP A C 1
ATOM 3468 O O . ASP A 1 456 ? -2.896 -8.401 -21.321 1.00 90.69 456 ASP A O 1
ATOM 3472 N N . ASP A 1 457 ? -3.260 -10.534 -20.726 1.00 92.94 457 ASP A N 1
ATOM 3473 C CA . ASP A 1 457 ? -3.016 -10.326 -19.296 1.00 92.94 457 ASP A CA 1
ATOM 3474 C C . ASP A 1 457 ? -1.565 -9.902 -19.043 1.00 92.94 457 ASP A C 1
ATOM 3476 O O . ASP A 1 457 ? -1.316 -9.019 -18.227 1.00 92.94 457 ASP A O 1
ATOM 3480 N N . ILE A 1 458 ? -0.592 -10.505 -19.735 1.00 93.62 458 ILE A N 1
ATOM 3481 C CA . ILE A 1 458 ? 0.828 -10.143 -19.590 1.00 93.62 458 ILE A CA 1
ATOM 3482 C C . ILE A 1 458 ? 1.062 -8.712 -20.073 1.00 93.62 458 ILE A C 1
ATOM 3484 O O . ILE A 1 458 ? 1.761 -7.951 -19.407 1.00 93.62 458 ILE A O 1
ATOM 3488 N N . GLU A 1 459 ? 0.473 -8.324 -21.203 1.00 92.25 459 GLU A N 1
ATOM 3489 C CA . GLU A 1 459 ? 0.554 -6.955 -21.711 1.00 92.25 459 GLU A CA 1
ATOM 3490 C C . GLU A 1 459 ? -0.057 -5.971 -20.707 1.00 92.25 459 GLU A C 1
ATOM 3492 O O . GLU A 1 459 ? 0.615 -5.023 -20.292 1.00 92.25 459 GLU A O 1
ATOM 3497 N N . ALA A 1 460 ? -1.270 -6.242 -20.215 1.00 91.62 460 ALA A N 1
ATOM 3498 C CA . ALA A 1 460 ? -1.906 -5.440 -19.172 1.00 91.62 460 ALA A CA 1
ATOM 3499 C C . ALA A 1 460 ? -1.058 -5.370 -17.886 1.00 91.62 460 ALA A C 1
ATOM 3501 O O . ALA A 1 460 ? -0.977 -4.313 -17.256 1.00 91.62 460 ALA A O 1
ATOM 3502 N N . TYR A 1 461 ? -0.373 -6.457 -17.520 1.00 94.19 461 TYR A N 1
ATOM 3503 C CA . TYR A 1 461 ? 0.504 -6.517 -16.351 1.00 94.19 461 TYR A CA 1
ATOM 3504 C C . TYR A 1 461 ? 1.756 -5.661 -16.528 1.00 94.19 461 TYR A C 1
ATOM 3506 O O . TYR A 1 461 ? 2.138 -4.928 -15.613 1.00 94.19 461 TYR A O 1
ATOM 3514 N N . VAL A 1 462 ? 2.375 -5.702 -17.711 1.00 94.00 462 VAL A N 1
ATOM 3515 C CA . VAL A 1 462 ? 3.507 -4.836 -18.062 1.00 94.00 462 VAL A CA 1
ATOM 3516 C C . VAL A 1 462 ? 3.083 -3.372 -18.001 1.00 94.00 462 VAL A C 1
ATOM 3518 O O . VAL A 1 462 ? 3.756 -2.579 -17.343 1.00 94.00 462 VAL A O 1
ATOM 3521 N N . HIS A 1 463 ? 1.942 -3.019 -18.602 1.00 92.19 463 HIS A N 1
ATOM 3522 C CA . HIS A 1 463 ? 1.404 -1.659 -18.540 1.00 92.19 463 HIS A CA 1
ATOM 3523 C C . HIS A 1 463 ? 1.164 -1.205 -17.096 1.00 92.19 463 HIS A C 1
ATOM 3525 O O . HIS A 1 463 ? 1.625 -0.131 -16.711 1.00 92.19 463 HIS A O 1
ATOM 3531 N N . ALA A 1 464 ? 0.510 -2.039 -16.284 1.00 92.69 464 ALA A N 1
ATOM 3532 C CA . ALA A 1 464 ? 0.214 -1.721 -14.893 1.00 92.69 464 ALA A CA 1
ATOM 3533 C C . ALA A 1 464 ? 1.472 -1.561 -14.035 1.00 92.69 464 ALA A C 1
ATOM 3535 O O . ALA A 1 464 ? 1.559 -0.622 -13.244 1.00 92.69 464 ALA A O 1
ATOM 3536 N N . THR A 1 465 ? 2.464 -2.432 -14.226 1.00 94.31 465 THR A N 1
ATOM 3537 C CA . THR A 1 465 ? 3.733 -2.365 -13.494 1.00 94.31 465 THR A CA 1
ATOM 3538 C C . THR A 1 465 ? 4.493 -1.098 -13.860 1.00 94.31 465 THR A C 1
ATOM 3540 O O . THR A 1 465 ? 4.863 -0.337 -12.973 1.00 94.31 465 THR A O 1
ATOM 3543 N N . VAL A 1 466 ? 4.669 -0.819 -15.156 1.00 93.50 466 VAL A N 1
ATOM 3544 C CA . VAL A 1 466 ? 5.387 0.377 -15.620 1.00 93.50 466 VAL A CA 1
ATOM 3545 C C . VAL A 1 466 ? 4.697 1.643 -15.127 1.00 93.50 466 VAL A C 1
ATOM 3547 O O . VAL A 1 466 ? 5.355 2.510 -14.554 1.00 93.50 466 VAL A O 1
ATOM 3550 N N . GLN A 1 467 ? 3.378 1.746 -15.306 1.00 91.75 467 GLN A N 1
ATOM 3551 C CA . GLN A 1 467 ? 2.635 2.934 -14.904 1.00 91.75 467 GLN A CA 1
ATOM 3552 C C . GLN A 1 467 ? 2.724 3.158 -13.390 1.00 91.75 467 GLN A C 1
ATOM 3554 O O . GLN A 1 467 ? 3.056 4.258 -12.953 1.00 91.75 467 GLN A O 1
ATOM 3559 N N . SER A 1 468 ? 2.514 2.107 -12.591 1.00 92.44 468 SER A N 1
ATOM 3560 C CA . SER A 1 468 ? 2.561 2.210 -11.132 1.00 92.44 468 SER A CA 1
ATOM 3561 C C . SER A 1 468 ? 3.968 2.505 -10.614 1.00 92.44 468 SER A C 1
ATOM 3563 O O . SER A 1 468 ? 4.126 3.333 -9.720 1.00 92.44 468 SER A O 1
ATOM 3565 N N . THR A 1 469 ? 5.007 1.897 -11.197 1.00 93.56 469 THR A N 1
ATOM 3566 C CA . THR A 1 469 ? 6.402 2.200 -10.855 1.00 93.56 469 THR A CA 1
ATOM 3567 C C . THR A 1 469 ? 6.736 3.654 -11.162 1.00 93.56 469 THR A C 1
ATOM 3569 O O . THR A 1 469 ? 7.266 4.345 -10.294 1.00 93.56 469 THR A O 1
ATOM 3572 N N . LEU A 1 470 ? 6.407 4.146 -12.359 1.00 92.81 470 LEU A N 1
ATOM 3573 C CA . LEU A 1 470 ? 6.673 5.535 -12.731 1.00 92.81 470 LEU A CA 1
ATOM 3574 C C . LEU A 1 470 ? 5.921 6.511 -11.833 1.00 92.81 470 LEU A C 1
ATOM 3576 O O . LEU A 1 470 ? 6.519 7.478 -11.365 1.00 92.81 470 LEU A O 1
ATOM 3580 N N . GLN A 1 471 ? 4.644 6.258 -11.558 1.00 91.94 471 GLN A N 1
ATOM 3581 C CA . GLN A 1 471 ? 3.839 7.113 -10.694 1.00 91.94 471 GLN A CA 1
ATOM 3582 C C . GLN A 1 471 ? 4.408 7.208 -9.272 1.00 91.94 471 GLN A C 1
ATOM 3584 O O . GLN A 1 471 ? 4.390 8.285 -8.666 1.00 91.94 471 GLN A O 1
ATOM 3589 N N . LEU A 1 472 ? 4.952 6.100 -8.767 1.00 94.12 472 LEU A N 1
ATOM 3590 C CA . LEU A 1 472 ? 5.565 6.022 -7.450 1.00 94.12 472 LEU A CA 1
ATOM 3591 C C . LEU A 1 472 ? 6.890 6.790 -7.389 1.00 94.12 472 LEU A C 1
ATOM 3593 O O . LEU A 1 472 ? 7.101 7.572 -6.467 1.00 94.12 472 LEU A O 1
ATOM 3597 N N . VAL A 1 473 ? 7.782 6.575 -8.361 1.00 95.38 473 VAL A N 1
ATOM 3598 C CA . VAL A 1 473 ? 9.187 7.012 -8.260 1.00 95.38 473 VAL A CA 1
ATOM 3599 C C . VAL A 1 473 ? 9.505 8.313 -8.997 1.00 95.38 473 VAL A C 1
ATOM 3601 O O . VAL A 1 473 ? 10.546 8.911 -8.737 1.00 95.38 473 VAL A O 1
ATOM 3604 N N . THR A 1 474 ? 8.638 8.791 -9.896 1.00 94.44 474 THR A N 1
ATOM 3605 C CA . THR A 1 474 ? 8.871 10.045 -10.642 1.00 94.44 474 THR A CA 1
ATOM 3606 C C . THR A 1 474 ? 9.111 11.252 -9.722 1.00 94.44 474 THR A C 1
ATOM 3608 O O . THR A 1 474 ? 10.059 11.993 -9.983 1.00 94.44 474 THR A O 1
ATOM 3611 N N . PRO A 1 475 ? 8.362 11.455 -8.619 1.00 94.94 475 PRO A N 1
ATOM 3612 C CA . PRO A 1 475 ? 8.628 12.555 -7.682 1.00 94.94 475 PRO A CA 1
ATOM 3613 C C . PRO A 1 475 ? 9.998 12.456 -6.996 1.00 94.94 475 PRO A C 1
ATOM 3615 O O . PRO A 1 475 ? 10.670 13.469 -6.784 1.00 94.94 475 PRO A O 1
ATOM 3618 N N . THR A 1 476 ? 10.453 11.233 -6.715 1.00 96.25 476 THR A N 1
ATOM 3619 C CA . THR A 1 476 ? 11.799 10.963 -6.197 1.00 96.25 476 THR A CA 1
ATOM 3620 C C . THR A 1 476 ? 12.862 11.302 -7.242 1.00 96.25 476 THR A C 1
ATOM 3622 O O . THR A 1 476 ? 13.823 12.001 -6.931 1.00 96.25 476 THR A O 1
ATOM 3625 N N . LEU A 1 477 ? 12.676 10.875 -8.498 1.00 96.38 477 LEU A N 1
ATOM 3626 C CA . LEU A 1 477 ? 13.575 11.224 -9.605 1.00 96.38 477 LEU A CA 1
ATOM 3627 C C . LEU A 1 477 ? 13.653 12.740 -9.807 1.00 96.38 477 LEU A C 1
ATOM 3629 O O . LEU A 1 477 ? 14.748 13.276 -9.951 1.00 96.38 477 LEU A O 1
ATOM 3633 N N . ALA A 1 478 ? 12.513 13.433 -9.765 1.00 95.81 478 ALA A N 1
ATOM 3634 C CA . ALA A 1 478 ? 12.448 14.886 -9.881 1.00 95.81 478 ALA A CA 1
ATOM 3635 C C . ALA A 1 478 ? 13.226 15.578 -8.751 1.00 95.81 478 ALA A C 1
ATOM 3637 O O . ALA A 1 478 ? 14.041 16.459 -9.020 1.00 95.81 478 ALA A O 1
ATOM 3638 N N . SER A 1 479 ? 13.038 15.125 -7.507 1.00 96.25 479 SER A N 1
ATOM 3639 C CA . SER A 1 479 ? 13.763 15.641 -6.339 1.00 96.25 479 SER A CA 1
ATOM 3640 C C . SER A 1 479 ? 15.274 15.433 -6.449 1.00 96.25 479 SER A C 1
ATOM 3642 O O . SER A 1 479 ? 16.045 16.326 -6.108 1.00 96.25 479 SER A O 1
ATOM 3644 N N . VAL A 1 480 ? 15.710 14.279 -6.964 1.00 96.69 480 VAL A N 1
ATOM 3645 C CA . VAL A 1 480 ? 17.131 13.989 -7.193 1.00 96.69 480 VAL A CA 1
ATOM 3646 C C . VAL A 1 480 ? 17.713 14.852 -8.306 1.00 96.69 480 VAL A C 1
ATOM 3648 O O . VAL A 1 480 ? 18.780 15.434 -8.125 1.00 96.69 480 VAL A O 1
ATOM 3651 N N . HIS A 1 481 ? 17.022 14.962 -9.443 1.00 96.06 481 HIS A N 1
ATOM 3652 C CA . HIS A 1 481 ? 17.448 15.801 -10.568 1.00 96.06 481 HIS A CA 1
ATOM 3653 C C . HIS A 1 481 ? 17.613 17.259 -10.136 1.00 96.06 481 HIS A C 1
ATOM 3655 O O . HIS A 1 481 ? 18.615 17.898 -10.458 1.00 96.06 481 HIS A O 1
ATOM 3661 N N . GLU A 1 482 ? 16.666 17.772 -9.352 1.00 96.38 482 GLU A N 1
ATOM 3662 C CA . GLU A 1 482 ? 16.750 19.107 -8.767 1.00 96.38 482 GLU A CA 1
ATOM 3663 C C . GLU A 1 482 ? 17.926 19.230 -7.785 1.00 96.38 482 GLU A C 1
ATOM 3665 O O . GLU A 1 482 ? 18.696 20.185 -7.873 1.00 96.38 482 GLU A O 1
ATOM 3670 N N . ALA A 1 483 ? 18.114 18.257 -6.888 1.00 96.06 483 ALA A N 1
ATOM 3671 C CA . ALA A 1 483 ? 19.211 18.268 -5.922 1.00 96.06 483 ALA A CA 1
ATOM 3672 C C . ALA A 1 483 ? 20.594 18.231 -6.596 1.00 96.06 483 ALA A C 1
ATOM 3674 O O . ALA A 1 483 ? 21.494 18.954 -6.172 1.00 96.06 483 ALA A O 1
ATOM 3675 N N . VAL A 1 484 ? 20.765 17.446 -7.665 1.00 94.75 484 VAL A N 1
ATOM 3676 C CA . VAL A 1 484 ? 22.001 17.420 -8.466 1.00 94.75 484 VAL A CA 1
ATOM 3677 C C . VAL A 1 484 ? 22.213 18.764 -9.163 1.00 94.75 484 VAL A C 1
ATOM 3679 O O . VAL A 1 484 ? 23.291 19.344 -9.059 1.00 94.75 484 VAL A O 1
ATOM 3682 N N . LYS A 1 485 ? 21.175 19.307 -9.811 1.00 94.31 485 LYS A N 1
ATOM 3683 C CA . LYS A 1 485 ? 21.240 20.603 -10.503 1.00 94.31 485 LYS A CA 1
ATOM 3684 C C . LYS A 1 485 ? 21.609 21.757 -9.565 1.00 94.31 485 LYS A C 1
ATOM 3686 O O . LYS A 1 485 ? 22.351 22.651 -9.962 1.00 94.31 485 LYS A O 1
ATOM 3691 N N . CYS A 1 486 ? 21.094 21.742 -8.339 1.00 95.75 486 CYS A N 1
ATOM 3692 C CA . CYS A 1 486 ? 21.347 22.767 -7.327 1.00 95.75 486 CYS A CA 1
ATOM 3693 C C . CYS A 1 486 ? 22.589 22.488 -6.462 1.00 95.75 486 CYS A C 1
ATOM 3695 O O . CYS A 1 486 ? 22.872 23.281 -5.568 1.00 95.75 486 CYS A O 1
ATOM 3697 N N . ASN A 1 487 ? 23.321 21.393 -6.706 1.00 93.38 487 ASN A N 1
ATOM 3698 C CA . ASN A 1 487 ? 24.455 20.940 -5.892 1.00 93.38 487 ASN A CA 1
ATOM 3699 C C . ASN A 1 487 ? 24.110 20.814 -4.389 1.00 93.38 487 ASN A C 1
ATOM 3701 O O . ASN A 1 487 ? 24.835 21.302 -3.528 1.00 93.38 487 ASN A O 1
ATOM 3705 N N . GLN A 1 488 ? 22.962 20.192 -4.103 1.00 94.75 488 GLN A N 1
ATOM 3706 C CA . GLN A 1 488 ? 22.384 19.967 -2.767 1.00 94.75 488 GLN A CA 1
ATOM 3707 C C . GLN A 1 488 ? 22.116 18.478 -2.494 1.00 94.75 488 GLN A C 1
ATOM 3709 O O . GLN A 1 488 ? 21.290 18.126 -1.646 1.00 94.75 488 GLN A O 1
ATOM 3714 N N . LEU A 1 489 ? 22.739 17.583 -3.266 1.00 93.56 489 LEU A N 1
ATOM 3715 C CA . LEU A 1 489 ? 22.512 16.146 -3.134 1.00 93.56 489 LEU A CA 1
ATOM 3716 C C . LEU A 1 489 ? 22.944 15.635 -1.754 1.00 93.56 489 LEU A C 1
ATOM 3718 O O . LEU A 1 489 ? 22.232 14.839 -1.161 1.00 93.56 489 LEU A O 1
ATOM 3722 N N . ASP A 1 490 ? 24.060 16.127 -1.229 1.00 92.25 490 ASP A N 1
ATOM 3723 C CA . ASP A 1 490 ? 24.578 15.830 0.109 1.00 92.25 490 ASP A CA 1
ATOM 3724 C C . ASP A 1 490 ? 23.567 16.126 1.226 1.00 92.25 490 ASP A C 1
ATOM 3726 O O . ASP A 1 490 ? 23.390 15.312 2.131 1.00 92.25 490 ASP A O 1
ATOM 3730 N N . VAL A 1 491 ? 22.860 17.255 1.133 1.00 93.44 491 VAL A N 1
ATOM 3731 C CA . VAL A 1 491 ? 21.871 17.672 2.137 1.00 93.44 491 VAL A CA 1
ATOM 3732 C C . VAL A 1 491 ? 20.541 16.938 1.959 1.00 93.44 491 VAL A C 1
ATOM 3734 O O . VAL A 1 491 ? 19.918 16.550 2.942 1.00 93.44 491 VAL A O 1
ATOM 3737 N N . ARG A 1 492 ? 20.091 16.734 0.713 1.00 94.62 492 ARG A N 1
ATOM 3738 C CA . ARG A 1 492 ? 18.753 16.188 0.414 1.00 94.62 492 ARG A CA 1
ATOM 3739 C C . ARG A 1 492 ? 18.708 14.664 0.295 1.00 94.62 492 ARG A C 1
ATOM 3741 O O . ARG A 1 492 ? 17.616 14.101 0.312 1.00 94.62 492 ARG A O 1
ATOM 3748 N N . TRP A 1 493 ? 19.851 13.987 0.151 1.00 95.00 493 TRP A N 1
ATOM 3749 C CA . TRP A 1 493 ? 19.911 12.542 -0.109 1.00 95.00 493 TRP A CA 1
ATOM 3750 C C . TRP A 1 493 ? 19.153 11.726 0.936 1.00 95.00 493 TRP A C 1
ATOM 3752 O O . TRP A 1 493 ? 18.360 10.857 0.573 1.00 95.00 493 TRP A O 1
ATOM 3762 N N . LYS A 1 494 ? 19.376 12.027 2.220 1.00 93.38 494 LYS A N 1
ATOM 3763 C CA . LYS A 1 494 ? 18.756 11.298 3.327 1.00 93.38 494 LYS A CA 1
ATOM 3764 C C . LYS A 1 494 ? 17.230 11.385 3.265 1.00 93.38 494 LYS A C 1
ATOM 3766 O O . LYS A 1 494 ? 16.582 10.346 3.264 1.00 93.38 494 LYS A O 1
ATOM 3771 N N . ASP A 1 495 ? 16.682 12.589 3.128 1.00 93.62 495 ASP A N 1
ATOM 3772 C CA . ASP A 1 495 ? 15.231 12.807 3.093 1.00 93.62 495 ASP A CA 1
ATOM 3773 C C . ASP A 1 495 ? 14.587 12.132 1.871 1.00 93.62 495 ASP A C 1
ATOM 3775 O O . ASP A 1 495 ? 13.577 11.445 1.997 1.00 93.62 495 ASP A O 1
ATOM 3779 N N . ILE A 1 496 ? 15.211 12.257 0.691 1.00 95.19 496 ILE A N 1
ATOM 3780 C CA . ILE A 1 496 ? 14.751 11.604 -0.549 1.00 95.19 496 ILE A CA 1
ATOM 3781 C C . ILE A 1 496 ? 14.734 10.077 -0.387 1.00 95.19 496 ILE A C 1
ATOM 3783 O O . ILE A 1 496 ? 13.807 9.402 -0.843 1.00 95.19 496 ILE A O 1
ATOM 3787 N N . HIS A 1 497 ? 15.781 9.526 0.229 1.00 95.12 497 HIS A N 1
ATOM 3788 C CA . HIS A 1 497 ? 15.908 8.097 0.474 1.00 95.12 497 HIS A CA 1
ATOM 3789 C C . HIS A 1 497 ? 14.871 7.601 1.490 1.00 95.12 497 HIS A C 1
ATOM 3791 O O . HIS A 1 497 ? 14.206 6.599 1.236 1.00 95.12 497 HIS A O 1
ATOM 3797 N N . GLU A 1 498 ? 14.719 8.295 2.621 1.00 93.88 498 GLU A N 1
ATOM 3798 C CA . GLU A 1 498 ? 13.773 7.944 3.686 1.00 93.88 498 GLU A CA 1
ATOM 3799 C C . GLU A 1 498 ? 12.315 8.054 3.225 1.00 93.88 498 GLU A C 1
ATOM 3801 O O . GLU A 1 498 ? 11.511 7.182 3.558 1.00 93.88 498 GLU A O 1
ATOM 3806 N N . GLU A 1 499 ? 11.972 9.042 2.392 1.00 94.31 499 GLU A N 1
ATOM 3807 C CA . GLU A 1 499 ? 10.626 9.153 1.824 1.00 94.31 499 GLU A CA 1
ATOM 3808 C C . GLU A 1 499 ? 10.292 7.951 0.926 1.00 94.31 499 GLU A C 1
ATOM 3810 O O . GLU A 1 499 ? 9.227 7.346 1.074 1.00 94.31 499 GLU A O 1
ATOM 3815 N N . LEU A 1 500 ? 11.201 7.550 0.025 1.00 96.12 500 LEU A N 1
ATOM 3816 C CA . LEU A 1 500 ? 10.970 6.373 -0.820 1.00 96.12 500 LEU A CA 1
ATOM 3817 C C . LEU A 1 500 ? 10.962 5.070 -0.005 1.00 96.12 500 LEU A C 1
ATOM 3819 O O . LEU A 1 500 ? 10.156 4.182 -0.293 1.00 96.12 500 LEU A O 1
ATOM 3823 N N . GLN A 1 501 ? 11.810 4.962 1.021 1.00 96.38 501 GLN A N 1
ATOM 3824 C CA . GLN A 1 501 ? 11.789 3.831 1.947 1.00 96.38 501 GLN A CA 1
ATOM 3825 C C . GLN A 1 501 ? 10.407 3.710 2.594 1.00 96.38 501 GLN A C 1
ATOM 3827 O O . GLN A 1 501 ? 9.799 2.643 2.527 1.00 96.38 501 GLN A O 1
ATOM 3832 N N . ALA A 1 502 ? 9.863 4.802 3.137 1.00 96.56 502 ALA A N 1
ATOM 3833 C CA . ALA A 1 502 ? 8.547 4.806 3.769 1.00 96.56 502 ALA A CA 1
ATOM 3834 C C . ALA A 1 502 ? 7.419 4.390 2.801 1.00 96.56 502 ALA A C 1
ATOM 3836 O O . ALA A 1 502 ? 6.466 3.730 3.214 1.00 96.56 502 ALA A O 1
ATOM 3837 N N . MET A 1 503 ? 7.540 4.708 1.508 1.00 95.94 503 MET A N 1
ATOM 3838 C CA . MET A 1 503 ? 6.596 4.272 0.470 1.00 95.94 503 MET A CA 1
ATOM 3839 C C . MET A 1 503 ? 6.706 2.774 0.132 1.00 95.94 503 MET A C 1
ATOM 3841 O O . MET A 1 503 ? 5.703 2.129 -0.168 1.00 95.94 503 MET A O 1
ATOM 3845 N N . LEU A 1 504 ? 7.918 2.205 0.146 1.00 96.62 504 LEU A N 1
ATOM 3846 C CA . LEU A 1 504 ? 8.167 0.830 -0.302 1.00 96.62 504 LEU A CA 1
ATOM 3847 C C . LEU A 1 504 ? 8.086 -0.216 0.813 1.00 96.62 504 LEU A C 1
ATOM 3849 O O . LEU A 1 504 ? 7.780 -1.368 0.513 1.00 96.62 504 LEU A O 1
ATOM 3853 N N . VAL A 1 505 ? 8.317 0.139 2.083 1.00 96.06 505 VAL A N 1
ATOM 3854 C CA . VAL A 1 505 ? 8.325 -0.828 3.206 1.00 96.06 505 VAL A CA 1
ATOM 3855 C C . VAL A 1 505 ? 7.015 -1.598 3.376 1.00 96.06 505 VAL A C 1
ATOM 3857 O O . VAL A 1 505 ? 7.029 -2.699 3.916 1.00 96.06 505 VAL A O 1
ATOM 3860 N N . ALA A 1 506 ? 5.894 -1.061 2.883 1.00 94.56 506 ALA A N 1
ATOM 3861 C CA . ALA A 1 506 ? 4.603 -1.751 2.844 1.00 94.56 506 ALA A CA 1
ATOM 3862 C C . ALA A 1 506 ? 4.628 -3.032 1.988 1.00 94.56 506 ALA A C 1
ATOM 3864 O O . ALA A 1 506 ? 3.798 -3.925 2.165 1.00 94.56 506 ALA A O 1
ATOM 3865 N N . ASN A 1 507 ? 5.562 -3.109 1.040 1.00 95.75 507 ASN A N 1
ATOM 3866 C CA . ASN A 1 507 ? 5.738 -4.199 0.096 1.00 95.75 507 ASN A CA 1
ATOM 3867 C C . ASN A 1 507 ? 7.166 -4.745 0.226 1.00 95.75 507 ASN A C 1
ATOM 3869 O O . ASN A 1 507 ? 8.090 -4.297 -0.455 1.00 95.75 507 ASN A O 1
ATOM 3873 N N . GLY A 1 508 ? 7.341 -5.715 1.128 1.00 95.12 508 GLY A N 1
ATOM 3874 C CA . GLY A 1 508 ? 8.651 -6.261 1.490 1.00 95.12 508 GLY A CA 1
ATOM 3875 C C . GLY A 1 508 ? 9.487 -6.710 0.283 1.00 95.12 508 GLY A C 1
ATOM 3876 O O . GLY A 1 508 ? 10.618 -6.239 0.135 1.00 95.12 508 GLY A O 1
ATOM 3877 N N . PRO A 1 509 ? 8.956 -7.563 -0.615 1.00 95.94 509 PRO A N 1
ATOM 3878 C CA . PRO A 1 509 ? 9.666 -7.979 -1.824 1.00 95.94 509 PRO A CA 1
ATOM 3879 C C . PRO A 1 509 ? 10.060 -6.811 -2.743 1.00 95.94 509 PRO A C 1
ATOM 3881 O O . PRO A 1 509 ? 11.222 -6.729 -3.146 1.00 95.94 509 PRO A O 1
ATOM 3884 N N . ALA A 1 510 ? 9.162 -5.852 -3.002 1.00 95.19 510 ALA A N 1
ATOM 3885 C CA . ALA A 1 510 ? 9.488 -4.670 -3.810 1.00 95.19 510 ALA A CA 1
ATOM 3886 C C . ALA A 1 510 ? 10.592 -3.810 -3.179 1.00 95.19 510 ALA A C 1
ATOM 3888 O O . ALA A 1 510 ? 11.505 -3.354 -3.870 1.00 95.19 510 ALA A O 1
ATOM 3889 N N . CYS A 1 511 ? 10.521 -3.606 -1.862 1.00 96.56 511 CYS A N 1
ATOM 3890 C CA . CYS A 1 511 ? 11.506 -2.841 -1.109 1.00 96.56 511 CYS A CA 1
ATOM 3891 C C . CYS A 1 511 ? 12.896 -3.483 -1.204 1.00 96.56 511 CYS A C 1
ATOM 3893 O O . CYS A 1 511 ? 13.859 -2.817 -1.591 1.00 96.56 511 CYS A O 1
ATOM 3895 N N . ARG A 1 512 ? 12.988 -4.801 -0.969 1.00 95.94 512 ARG A N 1
ATOM 3896 C CA . ARG A 1 512 ? 14.241 -5.561 -1.113 1.00 95.94 512 ARG A CA 1
ATOM 3897 C C . ARG A 1 512 ? 14.793 -5.485 -2.533 1.00 95.94 512 ARG A C 1
ATOM 3899 O O . ARG A 1 512 ? 15.971 -5.191 -2.699 1.00 95.94 512 ARG A O 1
ATOM 3906 N N . ALA A 1 513 ? 13.949 -5.671 -3.550 1.00 96.19 513 ALA A N 1
ATOM 3907 C CA . ALA A 1 513 ? 14.363 -5.554 -4.948 1.00 96.19 513 ALA A CA 1
ATOM 3908 C C . ALA A 1 513 ? 14.938 -4.166 -5.266 1.00 96.19 513 ALA A C 1
ATOM 3910 O O . ALA A 1 513 ? 15.984 -4.052 -5.904 1.00 96.19 513 ALA A O 1
ATOM 3911 N N . SER A 1 514 ? 14.294 -3.104 -4.775 1.00 97.25 514 SER A N 1
ATOM 3912 C CA . SER A 1 514 ? 14.777 -1.736 -4.953 1.00 97.25 514 SER A CA 1
ATOM 3913 C C . SER A 1 514 ? 16.121 -1.494 -4.258 1.00 97.25 514 SER A C 1
ATOM 3915 O O . SER A 1 514 ? 16.980 -0.827 -4.835 1.00 97.25 514 SER A O 1
ATOM 3917 N N . LEU A 1 515 ? 16.304 -1.977 -3.027 1.00 96.88 515 LEU A N 1
ATOM 3918 C CA . LEU A 1 515 ? 17.544 -1.797 -2.263 1.00 96.88 515 LEU A CA 1
ATOM 3919 C C . LEU A 1 515 ? 18.706 -2.608 -2.856 1.00 96.88 515 LEU A C 1
ATOM 3921 O O . LEU A 1 515 ? 19.817 -2.087 -2.986 1.00 96.88 515 LEU A O 1
ATOM 3925 N N . ASP A 1 516 ? 18.451 -3.849 -3.274 1.00 95.44 516 ASP A N 1
ATOM 3926 C CA . ASP A 1 516 ? 19.441 -4.719 -3.920 1.00 95.44 516 ASP A CA 1
ATOM 3927 C C . ASP A 1 516 ? 19.940 -4.104 -5.236 1.00 95.44 516 ASP A C 1
ATOM 3929 O O . ASP A 1 516 ? 21.154 -3.987 -5.465 1.00 95.44 516 ASP A O 1
ATOM 3933 N N . GLN A 1 517 ? 19.008 -3.653 -6.082 1.00 95.88 517 GLN A N 1
ATOM 3934 C CA . GLN A 1 517 ? 19.333 -3.055 -7.374 1.00 95.88 517 GLN A CA 1
ATOM 3935 C C . GLN A 1 517 ? 20.028 -1.701 -7.234 1.00 95.88 517 GLN A C 1
ATOM 3937 O O . GLN A 1 517 ? 21.008 -1.442 -7.936 1.00 95.88 517 GLN A O 1
ATOM 3942 N N . GLY A 1 518 ? 19.571 -0.838 -6.323 1.00 96.31 518 GLY A N 1
ATOM 3943 C CA . GLY A 1 518 ? 20.183 0.475 -6.123 1.00 96.31 518 GLY A CA 1
ATOM 3944 C C . GLY A 1 518 ? 21.570 0.399 -5.502 1.00 96.31 518 GLY A C 1
ATOM 3945 O O . GLY A 1 518 ? 22.486 1.072 -5.973 1.00 96.31 518 GLY A O 1
ATOM 3946 N N . THR A 1 519 ? 21.779 -0.492 -4.532 1.00 94.88 519 THR A N 1
ATOM 3947 C CA . THR A 1 519 ? 23.107 -0.734 -3.945 1.00 94.88 519 THR A CA 1
ATOM 3948 C C . THR A 1 519 ? 24.087 -1.266 -4.994 1.00 94.88 519 THR A C 1
ATOM 3950 O O . THR A 1 519 ? 25.247 -0.845 -5.046 1.00 94.88 519 THR A O 1
ATOM 3953 N N . SER A 1 520 ? 23.623 -2.164 -5.866 1.00 94.94 520 SER A N 1
ATOM 3954 C CA . SER A 1 520 ? 24.430 -2.697 -6.967 1.00 94.94 520 SER A CA 1
ATOM 3955 C C . SER A 1 520 ? 24.751 -1.620 -8.007 1.00 94.94 520 SER A C 1
ATOM 3957 O O . SER A 1 520 ? 25.916 -1.464 -8.376 1.00 94.94 520 SER A O 1
ATOM 3959 N N . LEU A 1 521 ? 23.765 -0.811 -8.409 1.00 95.12 521 LEU A N 1
ATOM 3960 C CA . LEU A 1 521 ? 23.973 0.305 -9.332 1.00 95.12 521 LEU A CA 1
ATOM 3961 C C . LEU A 1 521 ? 24.941 1.347 -8.759 1.00 95.12 521 LEU A C 1
ATOM 3963 O O . LEU A 1 521 ? 25.843 1.782 -9.465 1.00 95.12 521 LEU A O 1
ATOM 3967 N N . LEU A 1 522 ? 24.821 1.701 -7.477 1.00 93.56 522 LEU A N 1
ATOM 3968 C CA . LEU A 1 522 ? 25.708 2.667 -6.823 1.00 93.56 522 LEU A CA 1
ATOM 3969 C C . LEU A 1 522 ? 27.163 2.176 -6.812 1.00 93.56 522 LEU A C 1
ATOM 3971 O O . LEU A 1 522 ? 28.095 2.958 -7.006 1.00 93.56 522 LEU A O 1
ATOM 3975 N N . ARG A 1 523 ? 27.374 0.869 -6.610 1.00 92.12 523 ARG A N 1
ATOM 3976 C CA . ARG A 1 523 ? 28.706 0.251 -6.674 1.00 92.12 523 ARG A CA 1
ATOM 3977 C C . ARG A 1 523 ? 29.313 0.339 -8.075 1.00 92.12 523 ARG A C 1
ATOM 3979 O O . ARG A 1 523 ? 30.513 0.587 -8.178 1.00 92.12 523 ARG A O 1
ATOM 3986 N N . LEU A 1 524 ? 28.507 0.131 -9.117 1.00 92.81 524 LEU A N 1
ATOM 3987 C CA . LEU A 1 524 ? 28.938 0.227 -10.516 1.00 92.81 524 LEU A CA 1
ATOM 3988 C C . LEU A 1 524 ? 29.202 1.676 -10.922 1.00 92.81 524 LEU A C 1
ATOM 3990 O O . LEU A 1 524 ? 30.249 1.968 -11.488 1.00 92.81 524 LEU A O 1
ATOM 3994 N N . ALA A 1 525 ? 28.299 2.588 -10.561 1.00 91.50 525 ALA A N 1
ATOM 3995 C CA . ALA A 1 525 ? 28.382 3.993 -10.934 1.00 91.50 525 ALA A CA 1
ATOM 3996 C C . ALA A 1 525 ? 29.668 4.666 -10.446 1.00 91.50 525 ALA A C 1
ATOM 3998 O O . ALA A 1 525 ? 30.246 5.483 -11.151 1.00 91.50 525 ALA A O 1
ATOM 3999 N N . ARG A 1 526 ? 30.178 4.254 -9.280 1.00 89.12 526 ARG A N 1
ATOM 4000 C CA . ARG A 1 526 ? 31.463 4.717 -8.726 1.00 89.12 526 ARG A CA 1
ATOM 4001 C C . ARG A 1 526 ? 32.693 4.326 -9.551 1.00 89.12 526 ARG A C 1
ATOM 4003 O O . ARG A 1 526 ? 33.781 4.809 -9.255 1.00 89.12 526 ARG A O 1
ATOM 4010 N N . GLN A 1 527 ? 32.553 3.411 -10.506 1.00 88.69 527 GLN A N 1
ATOM 4011 C CA . GLN A 1 527 ? 33.636 2.974 -11.389 1.00 88.69 527 GLN A CA 1
ATOM 4012 C C . GLN A 1 527 ? 33.594 3.683 -12.747 1.00 88.69 527 GLN A C 1
ATOM 4014 O O . GLN A 1 527 ? 34.527 3.531 -13.533 1.00 88.69 527 GLN A O 1
ATOM 4019 N N . TRP A 1 528 ? 32.533 4.441 -13.043 1.00 88.00 528 TRP A N 1
ATOM 4020 C CA . TRP A 1 528 ? 32.431 5.170 -14.300 1.00 88.00 528 TRP A CA 1
ATOM 4021 C C . TRP A 1 528 ? 33.250 6.466 -14.247 1.00 88.00 528 TRP A C 1
ATOM 4023 O O . TRP A 1 528 ? 33.075 7.255 -13.320 1.00 88.00 528 TRP A O 1
ATOM 4033 N N . PRO A 1 529 ? 34.132 6.711 -15.234 1.00 78.25 529 PRO A N 1
ATOM 4034 C CA . PRO A 1 529 ? 35.070 7.835 -15.204 1.00 78.25 529 PRO A CA 1
ATOM 4035 C C . PRO A 1 529 ? 34.374 9.202 -15.246 1.00 78.25 529 PRO A C 1
ATOM 4037 O O . PRO A 1 529 ? 34.860 10.149 -14.635 1.00 78.25 529 PRO A O 1
ATOM 4040 N N . ASP A 1 530 ? 33.223 9.285 -15.917 1.00 77.44 530 ASP A N 1
ATOM 4041 C CA . ASP A 1 530 ? 32.474 10.532 -16.109 1.00 77.44 530 ASP A CA 1
ATOM 4042 C C . ASP A 1 530 ? 31.476 10.822 -14.972 1.00 77.44 530 ASP A C 1
ATOM 4044 O O . ASP A 1 530 ? 30.821 11.863 -14.970 1.00 77.44 530 ASP A O 1
ATOM 4048 N N . ILE A 1 531 ? 31.355 9.920 -13.987 1.00 81.38 531 ILE A N 1
ATOM 4049 C CA . ILE A 1 531 ? 30.426 10.058 -12.862 1.00 81.38 531 ILE A CA 1
ATOM 4050 C C . ILE A 1 531 ? 31.210 10.182 -11.553 1.00 81.38 531 ILE A C 1
ATOM 4052 O O . ILE A 1 531 ? 31.630 9.198 -10.945 1.00 81.38 531 ILE A O 1
ATOM 4056 N N . SER A 1 532 ? 31.366 11.419 -11.079 1.00 78.56 532 SER A N 1
ATOM 4057 C CA . SER A 1 532 ? 31.954 11.692 -9.766 1.00 78.56 532 SER A CA 1
ATOM 4058 C C . SER A 1 532 ? 30.877 11.643 -8.680 1.00 78.56 532 SER A C 1
ATOM 4060 O O . SER A 1 532 ? 30.041 12.540 -8.579 1.00 78.56 532 SER A O 1
ATOM 4062 N N . LEU A 1 533 ? 30.884 10.580 -7.871 1.00 82.56 533 LEU A N 1
ATOM 4063 C CA . LEU A 1 533 ? 30.001 10.420 -6.712 1.00 82.56 533 LEU A CA 1
ATOM 4064 C C . LEU A 1 533 ? 30.826 10.426 -5.432 1.00 82.56 533 LEU A C 1
ATOM 4066 O O . LEU A 1 533 ? 31.512 9.444 -5.129 1.00 82.56 533 LEU A O 1
ATOM 4070 N N . ASP A 1 534 ? 30.727 11.510 -4.663 1.00 82.12 534 ASP A N 1
ATOM 4071 C CA . ASP A 1 534 ? 31.353 11.569 -3.346 1.00 82.12 534 ASP A CA 1
ATOM 4072 C C . ASP A 1 534 ? 30.765 10.474 -2.441 1.00 82.12 534 ASP A C 1
ATOM 4074 O O . ASP A 1 534 ? 29.551 10.310 -2.301 1.00 82.12 534 ASP A O 1
ATOM 4078 N N . ARG A 1 535 ? 31.651 9.685 -1.829 1.00 81.44 535 ARG A N 1
ATOM 4079 C CA . ARG A 1 535 ? 31.279 8.601 -0.916 1.00 81.44 535 ARG A CA 1
ATOM 4080 C C . ARG A 1 535 ? 30.606 9.132 0.345 1.00 81.44 535 ARG A C 1
ATOM 4082 O O . ARG A 1 535 ? 29.793 8.404 0.910 1.00 81.44 535 ARG A O 1
ATOM 4089 N N . SER A 1 536 ? 30.940 10.354 0.765 1.00 84.31 536 SER A N 1
ATOM 4090 C CA . SER A 1 536 ? 30.409 10.979 1.979 1.00 84.31 536 SER A CA 1
ATOM 4091 C C . SER A 1 536 ? 28.880 11.115 1.940 1.00 84.31 536 SER A C 1
ATOM 4093 O O . SER A 1 536 ? 28.223 10.823 2.936 1.00 84.31 536 SER A O 1
ATOM 4095 N N . ILE A 1 537 ? 28.316 11.419 0.762 1.00 85.56 537 ILE A N 1
ATOM 4096 C CA . ILE A 1 537 ? 26.873 11.601 0.523 1.00 85.56 537 ILE A CA 1
ATOM 4097 C C . ILE A 1 537 ? 26.074 10.360 0.936 1.00 85.56 537 ILE A C 1
ATOM 4099 O O . ILE A 1 537 ? 24.991 10.458 1.500 1.00 85.56 537 ILE A O 1
ATOM 4103 N N . PHE A 1 538 ? 26.630 9.175 0.680 1.00 87.69 538 PHE A N 1
ATOM 4104 C CA . PHE A 1 538 ? 25.951 7.893 0.883 1.00 87.69 538 PHE A CA 1
ATOM 4105 C C . PHE A 1 538 ? 26.362 7.198 2.185 1.00 87.69 538 PHE A C 1
ATOM 4107 O O . PHE A 1 538 ? 25.954 6.064 2.428 1.00 87.69 538 PHE A O 1
ATOM 4114 N N . ALA A 1 539 ? 27.211 7.825 3.005 1.00 83.06 539 ALA A N 1
ATOM 4115 C CA . ALA A 1 539 ? 27.808 7.181 4.175 1.00 83.06 539 ALA A CA 1
ATOM 4116 C C . ALA A 1 539 ? 26.770 6.793 5.242 1.00 83.06 539 ALA A C 1
ATOM 4118 O O . ALA A 1 539 ? 26.973 5.831 5.978 1.00 83.06 539 ALA A O 1
ATOM 4119 N N . THR A 1 540 ? 25.653 7.520 5.307 1.00 80.25 540 THR A N 1
ATOM 4120 C CA . THR A 1 540 ? 24.555 7.301 6.260 1.00 80.25 540 THR A CA 1
ATOM 4121 C C . THR A 1 540 ? 23.514 6.289 5.774 1.00 80.25 540 THR A C 1
ATOM 4123 O O . THR A 1 540 ? 22.643 5.906 6.549 1.00 80.25 540 THR A O 1
ATOM 4126 N N . THR A 1 541 ? 23.608 5.825 4.523 1.00 83.12 541 THR A N 1
ATOM 4127 C CA . THR A 1 541 ? 22.663 4.885 3.902 1.00 83.12 541 THR A CA 1
ATOM 4128 C C . THR A 1 541 ? 23.396 3.601 3.489 1.00 83.12 541 THR A C 1
ATOM 4130 O O . THR A 1 541 ? 23.983 3.561 2.404 1.00 83.12 541 THR A O 1
ATOM 4133 N N . PRO A 1 542 ? 23.401 2.543 4.329 1.00 82.00 542 PRO A N 1
ATOM 4134 C CA . PRO A 1 542 ? 24.123 1.295 4.043 1.00 82.00 542 PRO A CA 1
ATOM 4135 C C . PRO A 1 542 ? 23.654 0.597 2.762 1.00 82.00 542 PRO A C 1
ATOM 4137 O O . PRO A 1 542 ? 24.447 -0.023 2.053 1.00 82.00 542 PRO A O 1
ATOM 4140 N N . GLN A 1 543 ? 22.359 0.712 2.479 1.00 91.62 543 GLN A N 1
ATOM 4141 C CA . GLN A 1 543 ? 21.716 0.293 1.243 1.00 91.62 543 GLN A CA 1
ATOM 4142 C C . GLN A 1 543 ? 21.050 1.513 0.612 1.00 91.62 543 GLN A C 1
ATOM 4144 O O . GLN A 1 543 ? 20.683 2.448 1.321 1.00 91.62 543 GLN A O 1
ATOM 4149 N N . ALA A 1 544 ? 20.919 1.506 -0.712 1.00 93.94 544 ALA A N 1
ATOM 4150 C CA . ALA A 1 544 ? 20.316 2.601 -1.460 1.00 93.94 544 ALA A CA 1
ATOM 4151 C C . ALA A 1 544 ? 19.253 2.072 -2.421 1.00 93.94 544 ALA A C 1
ATOM 4153 O O . ALA A 1 544 ? 19.476 1.074 -3.106 1.00 93.94 544 ALA A O 1
ATOM 4154 N N . HIS A 1 545 ? 18.115 2.759 -2.505 1.00 97.12 545 HIS A N 1
ATOM 4155 C CA . HIS A 1 545 ? 17.065 2.422 -3.464 1.00 97.12 545 HIS A CA 1
ATOM 4156 C C . HIS A 1 545 ? 17.482 2.688 -4.915 1.00 97.12 545 HIS A C 1
ATOM 4158 O O . HIS A 1 545 ? 18.189 3.651 -5.217 1.00 97.12 545 HIS A O 1
ATOM 4164 N N . TYR A 1 546 ? 16.977 1.858 -5.829 1.00 97.12 546 TYR A N 1
ATOM 4165 C CA . TYR A 1 546 ? 17.282 1.923 -7.254 1.00 97.12 546 TYR A CA 1
ATOM 4166 C C . TYR A 1 546 ? 16.906 3.259 -7.887 1.00 97.12 546 TYR A C 1
ATOM 4168 O O . TYR A 1 546 ? 17.761 3.877 -8.512 1.00 97.12 546 TYR A O 1
ATOM 4176 N N . ALA A 1 547 ? 15.677 3.744 -7.688 1.00 96.81 547 ALA A N 1
ATOM 4177 C CA . ALA A 1 547 ? 15.215 4.962 -8.351 1.00 96.81 547 ALA A CA 1
ATOM 4178 C C . ALA A 1 547 ? 16.042 6.219 -7.993 1.00 96.81 547 ALA A C 1
ATOM 4180 O O . ALA A 1 547 ? 16.482 6.889 -8.925 1.00 96.81 547 ALA A O 1
ATOM 4181 N N . PRO A 1 548 ? 16.346 6.533 -6.714 1.00 96.75 548 PRO A N 1
ATOM 4182 C CA . PRO A 1 548 ? 17.225 7.650 -6.381 1.00 96.75 548 PRO A CA 1
ATOM 4183 C C . PRO A 1 548 ? 18.608 7.530 -7.018 1.00 96.75 548 PRO A C 1
ATOM 4185 O O . PRO A 1 548 ? 19.082 8.484 -7.626 1.00 96.75 548 PRO A O 1
ATOM 4188 N N . VAL A 1 549 ? 19.246 6.356 -6.936 1.00 96.19 549 VAL A N 1
ATOM 4189 C CA . VAL A 1 549 ? 20.581 6.139 -7.518 1.00 96.19 549 VAL A CA 1
ATOM 4190 C C . VAL A 1 549 ? 20.542 6.275 -9.041 1.00 96.19 549 VAL A C 1
ATOM 4192 O O . VAL A 1 549 ? 21.409 6.923 -9.623 1.00 96.19 549 VAL A O 1
ATOM 4195 N N . PHE A 1 550 ? 19.519 5.715 -9.687 1.00 96.88 550 PHE A N 1
ATOM 4196 C CA . PHE A 1 550 ? 19.287 5.843 -11.124 1.00 96.88 550 PHE A CA 1
ATOM 4197 C C . PHE A 1 550 ? 19.096 7.311 -11.528 1.00 96.88 550 PHE A C 1
ATOM 4199 O O . PHE A 1 550 ? 19.703 7.774 -12.491 1.00 96.88 550 PHE A O 1
ATOM 4206 N N . GLY A 1 551 ? 18.321 8.070 -10.749 1.00 96.44 551 GLY A N 1
ATOM 4207 C CA . GLY A 1 551 ? 18.149 9.513 -10.913 1.00 96.44 551 GLY A CA 1
ATOM 4208 C C . GLY A 1 551 ? 19.459 10.287 -10.771 1.00 96.44 551 GLY A C 1
ATOM 4209 O O . GLY A 1 551 ? 19.726 11.168 -11.579 1.00 96.44 551 GLY A O 1
ATOM 4210 N N . VAL A 1 552 ? 20.305 9.933 -9.797 1.00 95.31 552 VAL A N 1
ATOM 4211 C CA . VAL A 1 552 ? 21.604 10.592 -9.591 1.00 95.31 552 VAL A CA 1
ATOM 4212 C C . VAL A 1 552 ? 22.493 10.361 -10.807 1.00 95.31 552 VAL A C 1
ATOM 4214 O O . VAL A 1 552 ? 23.004 11.317 -11.374 1.00 95.31 552 VAL A O 1
ATOM 4217 N N . VAL A 1 553 ? 22.637 9.103 -11.230 1.00 94.69 553 VAL A N 1
ATOM 4218 C CA . VAL A 1 553 ? 23.468 8.704 -12.376 1.00 94.69 553 VAL A CA 1
ATOM 4219 C C . VAL A 1 553 ? 23.031 9.399 -13.663 1.00 94.69 553 VAL A C 1
ATOM 4221 O O . VAL A 1 553 ? 23.860 9.892 -14.426 1.00 94.69 553 VAL A O 1
ATOM 4224 N N . THR A 1 554 ? 21.728 9.429 -13.925 1.00 95.00 554 THR A N 1
ATOM 4225 C CA . THR A 1 554 ? 21.184 10.042 -15.142 1.00 95.00 554 THR A CA 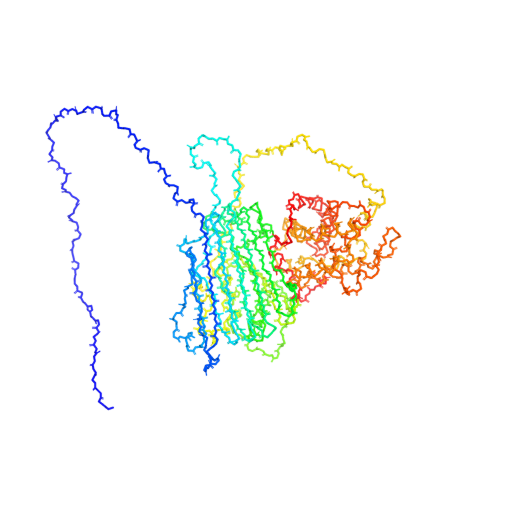1
ATOM 4226 C C . THR A 1 554 ? 21.334 11.562 -15.119 1.00 95.00 554 THR A C 1
ATOM 4228 O O . THR A 1 554 ? 21.804 12.135 -16.103 1.00 95.00 554 THR A O 1
ATOM 4231 N N . ALA A 1 555 ? 21.041 12.207 -13.986 1.00 94.31 555 ALA A N 1
ATOM 4232 C CA . ALA A 1 555 ? 21.185 13.651 -13.821 1.00 94.31 555 ALA A CA 1
ATOM 4233 C C . ALA A 1 555 ? 22.646 14.117 -13.936 1.00 94.31 555 ALA A C 1
ATOM 4235 O O . ALA A 1 555 ? 22.919 15.086 -14.643 1.00 94.31 555 ALA A O 1
ATOM 4236 N N . THR A 1 556 ? 23.601 13.427 -13.297 1.00 92.25 556 THR A N 1
ATOM 4237 C CA . THR A 1 556 ? 25.032 13.784 -13.381 1.00 92.25 556 THR A CA 1
ATOM 4238 C C . THR A 1 556 ? 25.597 13.596 -14.783 1.00 92.25 556 THR A C 1
ATOM 4240 O O . THR A 1 556 ? 26.505 14.319 -15.184 1.00 92.25 556 THR A O 1
ATOM 4243 N N . SER A 1 557 ? 25.021 12.674 -15.551 1.00 90.81 557 SER A N 1
ATOM 4244 C CA . SER A 1 557 ? 25.409 12.417 -16.939 1.00 90.81 557 SER A CA 1
ATOM 4245 C C . SER A 1 557 ? 24.758 13.376 -17.934 1.00 90.81 557 SER A C 1
ATOM 4247 O O . SER A 1 557 ? 25.078 13.328 -19.117 1.00 90.81 557 SER A O 1
ATOM 4249 N N . GLY A 1 558 ? 23.862 14.258 -17.478 1.00 91.00 558 GLY A N 1
ATOM 4250 C CA . GLY A 1 558 ? 23.207 15.267 -18.309 1.00 91.00 558 GLY A CA 1
ATOM 4251 C C . GLY A 1 558 ? 21.958 14.782 -19.049 1.00 91.00 558 GLY A C 1
ATOM 4252 O O . GLY A 1 558 ? 21.524 15.455 -19.982 1.00 91.00 558 GLY A O 1
ATOM 4253 N N . LEU A 1 559 ? 21.379 13.643 -18.655 1.00 93.62 559 LEU A N 1
ATOM 4254 C CA . LEU A 1 559 ? 20.060 13.222 -19.133 1.00 93.62 559 LEU A CA 1
ATOM 4255 C C . LEU A 1 559 ? 18.974 14.044 -18.433 1.00 93.62 559 LEU A C 1
ATOM 4257 O O . LEU A 1 559 ? 19.049 14.304 -17.232 1.00 93.62 559 LEU A O 1
ATOM 4261 N N . SER A 1 560 ? 17.944 14.434 -19.176 1.00 93.69 560 SER A N 1
ATOM 4262 C CA . SER A 1 560 ? 16.774 15.113 -18.619 1.00 93.69 560 SER A CA 1
ATOM 4263 C C . SER A 1 560 ? 15.933 14.176 -17.742 1.00 93.69 560 SER A C 1
ATOM 4265 O O . SER A 1 560 ? 16.017 12.945 -17.831 1.00 93.69 560 SER A O 1
ATOM 4267 N N . LEU A 1 561 ? 15.068 14.753 -16.902 1.00 92.75 561 LEU A N 1
ATOM 4268 C CA . LEU A 1 561 ? 14.100 13.985 -16.114 1.00 92.75 561 LEU A CA 1
ATOM 4269 C C . LEU A 1 561 ? 13.182 13.144 -17.014 1.00 92.75 561 LEU A C 1
ATOM 4271 O O . LEU A 1 561 ? 12.847 12.014 -16.667 1.00 92.75 561 LEU A O 1
ATOM 4275 N N . ASP A 1 562 ? 12.795 13.675 -18.174 1.00 91.25 562 ASP A N 1
ATOM 4276 C CA . ASP A 1 562 ? 11.922 12.969 -19.108 1.00 91.25 562 ASP A CA 1
ATOM 4277 C C . ASP A 1 562 ? 12.621 11.761 -19.743 1.00 91.25 562 ASP A C 1
ATOM 4279 O O . ASP A 1 562 ? 12.087 10.653 -19.709 1.00 91.25 562 ASP A O 1
ATOM 4283 N N . GLU A 1 563 ? 13.863 11.922 -20.209 1.00 93.06 563 GLU A N 1
ATOM 4284 C CA . GLU A 1 563 ? 14.678 10.799 -20.691 1.00 93.06 563 GLU A CA 1
ATOM 4285 C C . GLU A 1 563 ? 14.893 9.753 -19.591 1.00 93.06 563 GLU A C 1
ATOM 4287 O O . GLU A 1 563 ? 14.757 8.557 -19.832 1.00 93.06 563 GLU A O 1
ATOM 4292 N N . THR A 1 564 ? 15.152 10.194 -18.358 1.00 94.69 564 THR A N 1
ATOM 4293 C CA . THR A 1 564 ? 15.319 9.308 -17.196 1.00 94.69 564 THR A CA 1
ATOM 4294 C C . THR A 1 564 ? 14.069 8.464 -16.943 1.00 94.69 564 THR A C 1
ATOM 4296 O O . THR A 1 564 ? 14.175 7.252 -16.745 1.00 94.69 564 THR A O 1
ATOM 4299 N N . ARG A 1 565 ? 12.878 9.080 -16.985 1.00 92.81 565 ARG A N 1
ATOM 4300 C CA . ARG A 1 565 ? 11.589 8.379 -16.846 1.00 92.81 565 ARG A CA 1
ATOM 4301 C C . ARG A 1 565 ? 11.404 7.347 -17.954 1.00 92.81 565 ARG A C 1
ATOM 4303 O O . ARG A 1 565 ? 11.037 6.215 -17.658 1.00 92.81 565 ARG A O 1
ATOM 4310 N N . HIS A 1 566 ? 11.703 7.704 -19.203 1.00 92.25 566 HIS A N 1
ATOM 4311 C CA . HIS A 1 566 ? 11.596 6.788 -20.340 1.00 92.25 566 HIS A CA 1
ATOM 4312 C C . HIS A 1 566 ? 12.545 5.591 -20.224 1.00 92.25 566 HIS A C 1
ATOM 4314 O O . HIS A 1 566 ? 12.132 4.456 -20.467 1.00 92.25 566 HIS A O 1
ATOM 4320 N N . LEU A 1 567 ? 13.795 5.820 -19.810 1.00 94.19 567 LEU A N 1
ATOM 4321 C CA . LEU A 1 567 ? 14.766 4.745 -19.603 1.00 94.19 567 LEU A CA 1
ATOM 4322 C C . LEU A 1 567 ? 14.321 3.806 -18.480 1.00 94.19 567 LEU A C 1
ATOM 4324 O O . LEU A 1 567 ? 14.345 2.592 -18.666 1.00 94.19 567 LEU A O 1
ATOM 4328 N N . LEU A 1 568 ? 13.857 4.352 -17.351 1.00 94.31 568 LEU A N 1
ATOM 4329 C CA . LEU A 1 568 ? 13.365 3.549 -16.231 1.00 94.31 568 LEU A CA 1
ATOM 4330 C C . LEU A 1 568 ? 12.095 2.760 -16.589 1.00 94.31 568 LEU A C 1
ATOM 4332 O O . LEU A 1 568 ? 11.921 1.615 -16.170 1.00 94.31 568 LEU A O 1
ATOM 4336 N N . ALA A 1 569 ? 11.206 3.355 -17.383 1.00 93.25 569 ALA A N 1
ATOM 4337 C CA . ALA A 1 569 ? 10.021 2.680 -17.895 1.00 93.25 569 ALA A CA 1
ATOM 4338 C C . ALA A 1 569 ? 10.399 1.482 -18.770 1.00 93.25 569 ALA A C 1
ATOM 4340 O O . ALA A 1 569 ? 9.860 0.388 -18.602 1.00 93.25 569 ALA A O 1
ATOM 4341 N N . TYR A 1 570 ? 11.355 1.685 -19.680 1.00 94.19 570 TYR A N 1
ATOM 4342 C CA . TYR A 1 570 ? 11.850 0.635 -20.555 1.00 94.19 570 TYR A CA 1
ATOM 4343 C C . TYR A 1 570 ? 12.524 -0.491 -19.768 1.00 94.19 570 TYR A C 1
ATOM 4345 O O . TYR A 1 570 ? 12.211 -1.653 -20.017 1.00 94.19 570 TYR A O 1
ATOM 4353 N N . THR A 1 571 ? 13.401 -0.186 -18.802 1.00 94.50 571 THR A N 1
ATOM 4354 C CA . THR A 1 571 ? 14.047 -1.227 -17.980 1.00 94.50 571 THR A CA 1
ATOM 4355 C C . THR A 1 571 ? 13.022 -2.022 -17.179 1.00 94.50 571 THR A C 1
ATOM 4357 O O . THR A 1 571 ? 13.077 -3.250 -17.182 1.00 94.50 571 THR A O 1
ATOM 4360 N N . THR A 1 572 ? 12.028 -1.348 -16.595 1.00 94.56 572 THR A N 1
ATOM 4361 C CA . THR A 1 572 ? 10.921 -2.000 -15.878 1.00 94.56 572 THR A CA 1
ATOM 4362 C C . THR A 1 572 ? 10.128 -2.927 -16.804 1.00 94.56 572 THR A C 1
ATOM 4364 O O . THR A 1 572 ? 9.931 -4.098 -16.486 1.00 94.56 572 THR A O 1
ATOM 4367 N N . ALA A 1 573 ? 9.717 -2.444 -17.983 1.00 95.00 573 ALA A N 1
ATOM 4368 C CA . ALA A 1 573 ? 8.981 -3.246 -18.960 1.00 95.00 573 ALA A CA 1
ATOM 4369 C C . ALA A 1 573 ? 9.798 -4.456 -19.433 1.00 95.00 573 ALA A C 1
ATOM 4371 O O . ALA A 1 573 ? 9.307 -5.584 -19.440 1.00 95.00 573 ALA A O 1
ATOM 4372 N N . ARG A 1 574 ? 11.065 -4.228 -19.791 1.00 94.50 574 ARG A N 1
ATOM 4373 C CA . ARG A 1 574 ? 12.008 -5.256 -20.242 1.00 94.50 574 ARG A CA 1
ATOM 4374 C C . ARG A 1 574 ? 12.169 -6.356 -19.197 1.00 94.50 574 ARG A C 1
ATOM 4376 O O . ARG A 1 574 ? 12.149 -7.530 -19.562 1.00 94.50 574 ARG A O 1
ATOM 4383 N N . ASP A 1 575 ? 12.307 -6.002 -17.923 1.00 94.62 575 ASP A N 1
ATOM 4384 C CA . ASP A 1 575 ? 12.533 -6.970 -16.846 1.00 94.62 575 ASP A CA 1
ATOM 4385 C C . ASP A 1 575 ? 11.284 -7.824 -16.575 1.00 94.62 575 ASP A C 1
ATOM 4387 O O . ASP A 1 575 ? 11.388 -9.048 -16.441 1.00 94.62 575 ASP A O 1
ATOM 4391 N N . VAL A 1 576 ? 10.088 -7.226 -16.608 1.00 95.31 576 VAL A N 1
ATOM 4392 C CA . VAL A 1 576 ? 8.816 -7.964 -16.488 1.00 95.31 576 VAL A CA 1
ATOM 4393 C C . VAL A 1 576 ? 8.587 -8.877 -17.697 1.00 95.31 576 VAL A C 1
ATOM 4395 O O . VAL A 1 576 ? 8.204 -10.036 -17.543 1.00 95.31 576 VAL A O 1
ATOM 4398 N N . VAL A 1 577 ? 8.877 -8.405 -18.910 1.00 95.31 577 VAL A N 1
ATOM 4399 C CA . VAL A 1 577 ? 8.756 -9.206 -20.137 1.00 95.31 577 VAL A CA 1
ATOM 4400 C C . VAL A 1 577 ? 9.755 -10.367 -20.146 1.00 95.31 577 VAL A C 1
ATOM 4402 O O . VAL A 1 577 ? 9.391 -11.499 -20.462 1.00 95.31 577 VAL A O 1
ATOM 4405 N N . SER A 1 578 ? 11.001 -10.117 -19.740 1.00 94.88 578 SER A N 1
ATOM 4406 C CA . SER A 1 578 ? 12.026 -11.152 -19.552 1.00 94.88 578 SER A CA 1
ATOM 4407 C C . SER A 1 578 ? 11.587 -12.198 -18.523 1.00 94.88 578 SER A C 1
ATOM 4409 O O . SER A 1 578 ? 11.733 -13.403 -18.744 1.00 94.88 578 SER A O 1
ATOM 4411 N N . THR A 1 579 ? 10.965 -11.753 -17.429 1.00 95.88 579 THR A N 1
ATOM 4412 C CA . THR A 1 579 ? 10.356 -12.627 -16.419 1.00 95.88 579 THR A CA 1
ATOM 4413 C C . THR A 1 579 ? 9.257 -13.496 -17.028 1.00 95.88 579 THR A C 1
ATOM 4415 O O . THR A 1 579 ? 9.283 -14.712 -16.842 1.00 95.88 579 THR A O 1
ATOM 4418 N N . ALA A 1 580 ? 8.343 -12.920 -17.815 1.00 96.38 580 ALA A N 1
ATOM 4419 C CA . ALA A 1 580 ? 7.276 -13.667 -18.485 1.00 96.38 580 ALA A CA 1
ATOM 4420 C C . ALA A 1 580 ? 7.825 -14.769 -19.409 1.00 96.38 580 ALA A C 1
ATOM 4422 O O . ALA A 1 580 ? 7.304 -15.886 -19.423 1.00 96.38 580 ALA A O 1
ATOM 4423 N N . VAL A 1 581 ? 8.911 -14.482 -20.135 1.00 96.19 581 VAL A N 1
ATOM 4424 C CA . VAL A 1 581 ? 9.591 -15.468 -20.989 1.00 96.19 581 VAL A CA 1
ATOM 4425 C C . VAL A 1 581 ? 10.216 -16.589 -20.158 1.00 96.19 581 VAL A C 1
ATOM 4427 O O . VAL A 1 581 ? 10.046 -17.765 -20.474 1.00 96.19 581 VAL A O 1
ATOM 4430 N N . ARG A 1 582 ? 10.898 -16.256 -19.058 1.00 95.31 582 ARG A N 1
ATOM 4431 C CA . ARG A 1 582 ? 11.547 -17.240 -18.170 1.00 95.31 582 ARG A CA 1
ATOM 4432 C C . ARG A 1 582 ? 10.560 -18.099 -17.381 1.00 95.31 582 ARG A C 1
ATOM 4434 O O . ARG A 1 582 ? 10.885 -19.235 -17.056 1.00 95.31 582 ARG A O 1
ATOM 4441 N N . LEU A 1 583 ? 9.367 -17.576 -17.108 1.00 95.50 583 LEU A N 1
ATOM 4442 C CA . LEU A 1 583 ? 8.238 -18.325 -16.550 1.00 95.50 583 LEU A CA 1
ATOM 4443 C C . LEU A 1 583 ? 7.495 -19.164 -17.603 1.00 95.50 583 LEU A C 1
ATOM 4445 O O . LEU A 1 583 ? 6.527 -19.839 -17.262 1.00 95.50 583 LEU A O 1
ATOM 4449 N N . ASN A 1 584 ? 7.928 -19.128 -18.870 1.00 95.31 584 ASN A N 1
ATOM 4450 C CA . ASN A 1 584 ? 7.274 -19.792 -19.998 1.00 95.31 584 ASN A CA 1
ATOM 4451 C C . ASN A 1 584 ? 5.804 -19.358 -20.198 1.00 95.31 584 ASN A C 1
ATOM 4453 O O . ASN A 1 584 ? 4.973 -20.139 -20.657 1.00 95.31 584 ASN A O 1
ATOM 4457 N N . LEU A 1 585 ? 5.482 -18.107 -19.848 1.00 94.50 585 LEU A N 1
ATOM 4458 C CA . LEU A 1 585 ? 4.172 -17.487 -20.092 1.00 94.50 585 LEU A CA 1
ATOM 4459 C C . LEU A 1 585 ? 4.105 -16.842 -21.482 1.00 94.50 585 LEU A C 1
ATOM 4461 O O . LEU A 1 585 ? 3.032 -16.703 -22.061 1.00 94.50 585 LEU A O 1
ATOM 4465 N N . LEU A 1 586 ? 5.263 -16.437 -22.012 1.00 94.69 586 LEU A N 1
ATOM 4466 C CA . LEU A 1 586 ? 5.400 -15.738 -23.283 1.00 94.69 586 LEU A CA 1
ATOM 4467 C C . LEU A 1 586 ? 6.584 -16.297 -24.077 1.00 94.69 586 LEU A C 1
ATOM 4469 O O . LEU A 1 586 ? 7.666 -16.501 -23.535 1.00 94.69 586 LEU A O 1
ATOM 4473 N N . GLY A 1 587 ? 6.407 -16.517 -25.380 1.00 94.00 587 GLY A N 1
ATOM 4474 C CA . GLY A 1 587 ? 7.511 -16.924 -26.255 1.00 94.00 587 GLY A CA 1
ATOM 4475 C C . GLY A 1 587 ? 8.483 -15.763 -26.552 1.00 94.00 587 GLY A C 1
ATOM 4476 O O . GLY A 1 587 ? 8.022 -14.631 -26.713 1.00 94.00 587 GLY A O 1
ATOM 4477 N N . PRO A 1 588 ? 9.797 -16.011 -26.740 1.00 93.75 588 PRO A N 1
ATOM 4478 C CA . PRO A 1 588 ? 10.786 -14.955 -27.012 1.00 93.75 588 PRO A CA 1
ATOM 4479 C C . PRO A 1 588 ? 10.517 -14.095 -28.259 1.00 93.75 588 PRO A C 1
ATOM 4481 O O . PRO A 1 588 ? 10.923 -12.942 -28.321 1.00 93.75 588 PRO A O 1
ATOM 4484 N N . LEU A 1 589 ? 9.843 -14.630 -29.283 1.00 93.50 589 LEU A N 1
ATOM 4485 C CA . LEU A 1 589 ? 9.470 -13.837 -30.464 1.00 93.50 589 LEU A CA 1
ATOM 4486 C C . LEU A 1 589 ? 8.233 -12.968 -30.207 1.00 93.50 589 LEU A C 1
ATOM 4488 O O . LEU A 1 589 ? 8.137 -11.859 -30.726 1.00 93.50 589 LEU A O 1
ATOM 4492 N N . ALA A 1 590 ? 7.303 -13.450 -29.378 1.00 91.62 590 ALA A N 1
ATOM 4493 C CA . ALA A 1 590 ? 6.093 -12.720 -29.011 1.00 91.62 590 ALA A CA 1
ATOM 4494 C C . ALA A 1 590 ? 6.380 -11.571 -28.027 1.00 91.62 590 ALA A C 1
ATOM 4496 O O . ALA A 1 590 ? 5.604 -10.620 -27.949 1.00 91.62 590 ALA A O 1
ATOM 4497 N N . SER A 1 591 ? 7.513 -11.613 -27.318 1.00 93.44 591 SER A N 1
ATOM 4498 C CA . SER A 1 591 ? 7.919 -10.557 -26.390 1.00 93.44 591 SER A CA 1
ATOM 4499 C C . SER A 1 591 ? 8.353 -9.261 -27.072 1.00 93.44 591 SER A C 1
ATOM 4501 O O . SER A 1 591 ? 8.158 -8.187 -26.510 1.00 93.44 591 SER A O 1
ATOM 4503 N N . VAL A 1 592 ? 8.905 -9.338 -28.287 1.00 92.38 592 VAL A N 1
ATOM 4504 C CA . VAL A 1 592 ? 9.378 -8.168 -29.047 1.00 92.38 592 VAL A CA 1
ATOM 4505 C C . VAL A 1 592 ? 8.253 -7.160 -29.330 1.00 92.38 592 VAL A C 1
ATOM 4507 O O . VAL A 1 592 ? 8.400 -5.997 -28.948 1.00 92.38 592 VAL A O 1
ATOM 4510 N N . PRO A 1 593 ? 7.116 -7.547 -29.947 1.00 92.25 593 PRO A N 1
ATOM 4511 C CA . PRO A 1 593 ? 6.032 -6.602 -30.200 1.00 92.25 593 PRO A CA 1
ATOM 4512 C C . PRO A 1 593 ? 5.351 -6.117 -28.913 1.00 92.25 593 PRO A C 1
ATOM 4514 O O . PRO A 1 593 ? 4.888 -4.980 -28.881 1.00 92.25 593 PRO A O 1
ATOM 4517 N N . LEU A 1 594 ? 5.312 -6.936 -27.855 1.00 90.69 594 LEU A N 1
ATOM 4518 C CA . LEU A 1 594 ? 4.766 -6.533 -26.555 1.00 90.69 594 LEU A CA 1
ATOM 4519 C C . LEU A 1 594 ? 5.623 -5.424 -25.926 1.00 90.69 594 LEU A C 1
ATOM 4521 O O . LEU A 1 594 ? 5.101 -4.373 -25.559 1.00 90.69 594 LEU A O 1
ATOM 4525 N N . LEU A 1 595 ? 6.949 -5.597 -25.889 1.00 91.06 595 LEU A N 1
ATOM 4526 C CA . LEU A 1 595 ? 7.865 -4.580 -25.365 1.00 91.06 595 LEU A CA 1
ATOM 4527 C C . LEU A 1 595 ? 7.798 -3.271 -26.168 1.00 91.06 595 LEU A C 1
ATOM 4529 O O . LEU A 1 595 ? 7.841 -2.193 -25.583 1.00 91.06 595 LEU A O 1
ATOM 4533 N N . ALA A 1 596 ? 7.633 -3.349 -27.493 1.00 89.19 596 ALA A N 1
ATOM 4534 C CA . ALA A 1 596 ? 7.461 -2.165 -28.334 1.00 89.19 596 ALA A CA 1
ATOM 4535 C C . ALA A 1 596 ? 6.184 -1.371 -27.989 1.00 89.19 596 ALA A C 1
ATOM 4537 O O . ALA A 1 596 ? 6.206 -0.140 -27.996 1.00 89.19 596 ALA A O 1
ATOM 4538 N N . ARG A 1 597 ? 5.079 -2.053 -27.651 1.00 88.50 597 ARG A N 1
ATOM 4539 C CA . ARG A 1 597 ? 3.814 -1.410 -27.243 1.00 88.50 597 ARG A CA 1
ATOM 4540 C C . ARG A 1 597 ? 3.821 -0.895 -25.805 1.00 88.50 597 ARG A C 1
ATOM 4542 O O . ARG A 1 597 ? 3.087 0.048 -25.507 1.00 88.50 597 ARG A O 1
ATOM 4549 N N . ALA A 1 598 ? 4.687 -1.431 -24.940 1.00 83.50 598 ALA A N 1
ATOM 4550 C CA . ALA A 1 598 ? 4.802 -1.014 -23.539 1.00 83.50 598 ALA A CA 1
ATOM 4551 C C . ALA A 1 598 ? 5.082 0.493 -23.370 1.00 83.50 598 ALA A C 1
ATOM 4553 O O . ALA A 1 598 ? 4.719 1.070 -22.346 1.00 83.50 598 ALA A O 1
ATOM 4554 N N . HIS A 1 599 ? 5.642 1.157 -24.390 1.00 81.81 599 HIS A N 1
ATOM 4555 C CA . HIS A 1 599 ? 5.811 2.614 -24.422 1.00 81.81 599 HIS A CA 1
ATOM 4556 C C . HIS A 1 599 ? 4.505 3.386 -24.145 1.00 81.81 599 HIS A C 1
ATOM 4558 O O . HIS A 1 599 ? 4.546 4.432 -23.500 1.00 81.81 599 HIS A O 1
ATOM 4564 N N . ASN A 1 600 ? 3.335 2.851 -24.524 1.00 79.31 600 ASN A N 1
ATOM 4565 C CA . ASN A 1 600 ? 2.045 3.502 -24.258 1.00 79.31 600 ASN A CA 1
ATOM 4566 C C . ASN A 1 600 ? 1.763 3.687 -22.753 1.00 79.31 600 ASN A C 1
ATOM 4568 O O . ASN A 1 600 ? 0.998 4.574 -22.387 1.00 79.31 600 ASN A O 1
ATOM 4572 N N . ALA A 1 601 ? 2.407 2.908 -21.870 1.00 73.06 601 ALA A N 1
ATOM 4573 C CA . ALA A 1 601 ? 2.295 3.070 -20.415 1.00 73.06 601 ALA A CA 1
ATOM 4574 C C . ALA A 1 601 ? 2.887 4.396 -19.895 1.00 73.06 601 ALA A C 1
ATOM 4576 O O . ALA A 1 601 ? 2.605 4.800 -18.767 1.00 73.06 601 ALA A O 1
ATOM 4577 N N . ILE A 1 602 ? 3.739 5.059 -20.685 1.00 73.75 602 ILE A N 1
ATOM 4578 C CA . ILE A 1 602 ? 4.490 6.252 -20.271 1.00 73.75 602 ILE A CA 1
ATOM 4579 C C . ILE A 1 602 ? 3.659 7.530 -20.459 1.00 73.75 602 ILE A C 1
ATOM 4581 O O . ILE A 1 602 ? 3.835 8.490 -19.712 1.00 73.75 602 ILE A O 1
ATOM 4585 N N . LEU A 1 603 ? 2.705 7.521 -21.397 1.00 63.94 603 LEU A N 1
ATOM 4586 C CA . LEU A 1 603 ? 2.012 8.710 -21.913 1.00 63.94 603 LEU A CA 1
ATOM 4587 C C . LEU A 1 603 ? 1.149 9.469 -20.883 1.00 63.94 603 LEU A C 1
ATOM 4589 O O . LEU A 1 603 ? 0.633 10.538 -21.206 1.00 63.94 603 LEU A O 1
ATOM 4593 N N . HIS A 1 604 ? 0.961 8.949 -19.664 1.00 60.44 604 HIS A N 1
ATOM 4594 C CA . HIS A 1 604 ? -0.032 9.450 -18.699 1.00 60.44 604 HIS A CA 1
ATOM 4595 C C . HIS A 1 604 ? 0.500 9.695 -17.270 1.00 60.44 604 HIS A C 1
ATOM 4597 O O . HIS A 1 604 ? -0.285 9.733 -16.325 1.00 60.44 604 HIS A O 1
ATOM 4603 N N . ASN A 1 605 ? 1.813 9.884 -17.076 1.00 61.84 605 ASN A N 1
ATOM 4604 C CA . ASN A 1 605 ? 2.424 9.939 -15.734 1.00 61.84 605 ASN A CA 1
ATOM 4605 C C . ASN A 1 605 ? 2.910 11.326 -15.280 1.00 61.84 605 ASN A C 1
ATOM 4607 O O . ASN A 1 605 ? 4.030 11.449 -14.788 1.00 61.84 605 ASN A O 1
ATOM 4611 N N . ASP A 1 606 ? 2.088 12.369 -15.382 1.00 63.59 606 ASP A N 1
ATOM 4612 C CA . ASP A 1 606 ? 2.414 13.693 -14.821 1.00 63.59 606 ASP A CA 1
ATOM 4613 C C . ASP A 1 606 ? 1.969 13.794 -13.354 1.00 63.59 606 ASP A C 1
ATOM 4615 O O . ASP A 1 606 ? 1.007 14.484 -12.985 1.00 63.59 606 ASP A O 1
ATOM 4619 N N . THR A 1 607 ? 2.641 13.030 -12.491 1.00 68.81 607 THR A N 1
ATOM 4620 C CA . THR A 1 607 ? 2.369 13.025 -11.051 1.00 68.81 607 THR A CA 1
ATOM 4621 C C . THR A 1 607 ? 3.430 13.785 -10.269 1.00 68.81 607 THR A C 1
ATOM 4623 O O . THR A 1 607 ? 4.633 13.612 -10.438 1.00 68.81 607 THR A O 1
ATOM 4626 N N . THR A 1 608 ? 2.953 14.646 -9.373 1.00 74.31 608 THR A N 1
ATOM 4627 C CA . THR A 1 608 ? 3.780 15.443 -8.458 1.00 74.31 608 THR A CA 1
ATOM 4628 C C . THR A 1 608 ? 3.921 14.802 -7.079 1.00 74.31 608 THR A C 1
ATOM 4630 O O . THR A 1 608 ? 4.715 15.268 -6.271 1.00 74.31 608 THR A O 1
ATOM 4633 N N . SER A 1 609 ? 3.156 13.745 -6.785 1.00 85.62 609 SER A N 1
ATOM 4634 C CA . SER A 1 609 ? 3.147 13.067 -5.487 1.00 85.62 609 SER A CA 1
ATOM 4635 C C . SER A 1 609 ? 3.275 11.559 -5.666 1.00 85.62 609 SER A C 1
ATOM 4637 O O . SER A 1 609 ? 2.584 10.970 -6.503 1.00 85.62 609 SER A O 1
ATOM 4639 N N . ALA A 1 610 ? 4.176 10.957 -4.886 1.00 92.00 610 ALA A N 1
ATOM 4640 C CA . ALA A 1 610 ? 4.492 9.539 -4.967 1.00 92.00 610 ALA A CA 1
ATOM 4641 C C . ALA A 1 610 ? 3.272 8.723 -4.545 1.00 92.00 610 ALA A C 1
ATOM 4643 O O . ALA A 1 610 ? 2.713 8.931 -3.464 1.00 92.00 610 ALA A O 1
ATOM 4644 N N . SER A 1 611 ? 2.831 7.831 -5.427 1.00 92.81 611 SER A N 1
ATOM 4645 C CA . SER A 1 611 ? 1.649 7.000 -5.216 1.00 92.81 611 SER A CA 1
ATOM 4646 C C . SER A 1 611 ? 1.629 5.811 -6.167 1.00 92.81 611 SER A C 1
ATOM 4648 O O . SER A 1 611 ? 2.258 5.829 -7.221 1.00 92.81 611 SER A O 1
ATOM 4650 N N . SER A 1 612 ? 0.873 4.791 -5.793 1.00 90.69 612 SER A N 1
ATOM 4651 C CA . SER A 1 612 ? 0.596 3.622 -6.617 1.00 90.69 612 SER A CA 1
ATOM 4652 C C . SER A 1 612 ? -0.693 3.785 -7.413 1.00 90.69 612 SER A C 1
ATOM 4654 O O . SER A 1 612 ? -1.630 4.445 -6.956 1.00 90.69 612 SER A O 1
ATOM 4656 N N . CYS A 1 613 ? -0.774 3.156 -8.583 1.00 90.25 613 CYS A N 1
ATOM 4657 C CA . CYS A 1 613 ? -2.003 3.095 -9.384 1.00 90.25 613 CYS A CA 1
ATOM 4658 C C . CYS A 1 613 ? -2.401 1.686 -9.814 1.00 90.25 613 CYS A C 1
ATOM 4660 O O . CYS A 1 613 ? -3.401 1.533 -10.513 1.00 90.25 613 CYS A O 1
ATOM 4662 N N . ALA A 1 614 ? -1.681 0.659 -9.350 1.00 91.38 614 ALA A N 1
ATOM 4663 C CA . ALA A 1 614 ? -2.011 -0.741 -9.597 1.00 91.38 614 ALA A CA 1
ATOM 4664 C C . ALA A 1 614 ? -2.172 -1.521 -8.274 1.00 91.38 614 ALA A C 1
ATOM 4666 O O . ALA A 1 614 ? -1.328 -2.349 -7.933 1.00 91.38 614 ALA A O 1
ATOM 4667 N N . PRO A 1 615 ? -3.260 -1.301 -7.512 1.00 90.12 615 PRO A N 1
ATOM 4668 C CA . PRO A 1 615 ? -3.395 -1.843 -6.158 1.00 90.12 615 PRO A CA 1
ATOM 4669 C C . PRO A 1 615 ? -3.356 -3.378 -6.084 1.00 90.12 615 PRO A C 1
ATOM 4671 O O . PRO A 1 615 ? -2.779 -3.946 -5.162 1.00 90.12 615 PRO A O 1
ATOM 4674 N N . VAL A 1 616 ? -3.890 -4.093 -7.082 1.00 92.44 616 VAL A N 1
ATOM 4675 C CA . VAL A 1 616 ? -3.808 -5.568 -7.104 1.00 92.44 616 VAL A CA 1
ATOM 4676 C C . VAL A 1 616 ? -2.360 -6.049 -7.215 1.00 92.44 616 VAL A C 1
ATOM 4678 O O . VAL A 1 616 ? -2.012 -7.043 -6.585 1.00 92.44 616 VAL A O 1
ATOM 4681 N N . LEU A 1 617 ? -1.496 -5.344 -7.954 1.00 93.94 617 LEU A N 1
ATOM 4682 C CA . LEU A 1 617 ? -0.069 -5.681 -8.027 1.00 93.94 617 LEU A CA 1
ATOM 4683 C C . LEU A 1 617 ? 0.591 -5.525 -6.649 1.00 93.94 617 LEU A C 1
ATOM 4685 O O . LEU A 1 617 ? 1.418 -6.353 -6.270 1.00 93.94 617 LEU A O 1
ATOM 4689 N N . GLU A 1 618 ? 0.177 -4.530 -5.859 1.00 92.31 618 GLU A N 1
ATOM 4690 C CA . GLU A 1 618 ? 0.649 -4.364 -4.477 1.00 92.31 618 GLU A CA 1
ATOM 4691 C C . GLU A 1 618 ? 0.187 -5.478 -3.540 1.00 92.31 618 GLU A C 1
ATOM 4693 O O . GLU A 1 618 ? 0.904 -5.811 -2.600 1.00 92.31 618 GLU A O 1
ATOM 4698 N N . ALA A 1 619 ? -0.980 -6.073 -3.795 1.00 95.19 619 ALA A N 1
ATOM 4699 C CA . ALA A 1 619 ? -1.451 -7.247 -3.064 1.00 95.19 619 ALA A CA 1
ATOM 4700 C C . ALA A 1 619 ? -0.769 -8.548 -3.524 1.00 95.19 619 ALA A C 1
ATOM 4702 O O . ALA A 1 619 ? -0.549 -9.448 -2.715 1.00 95.19 619 ALA A O 1
ATOM 4703 N N . LEU A 1 620 ? -0.406 -8.648 -4.806 1.00 95.38 620 LEU A N 1
ATOM 4704 C CA . LEU A 1 620 ? 0.239 -9.828 -5.386 1.00 95.38 620 LEU A CA 1
ATOM 4705 C C . LEU A 1 620 ? 1.715 -9.948 -5.008 1.00 95.38 620 LEU A C 1
ATOM 4707 O O . LEU A 1 620 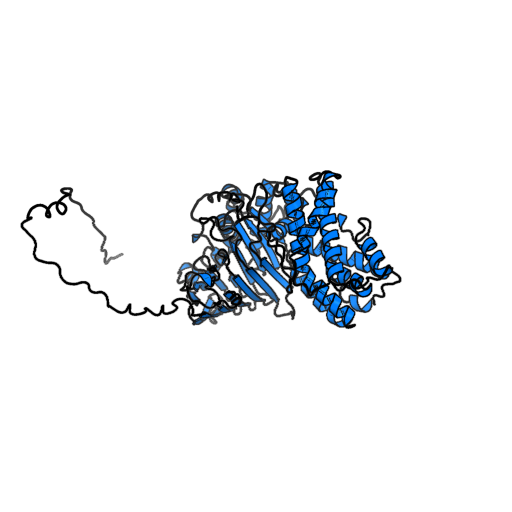? 2.191 -11.044 -4.737 1.00 95.38 620 LEU A O 1
ATOM 4711 N N . HIS A 1 621 ? 2.457 -8.845 -4.994 1.00 94.44 621 HIS A N 1
ATOM 4712 C CA . HIS A 1 621 ? 3.909 -8.900 -4.828 1.00 94.44 621 HIS A CA 1
ATOM 4713 C C . HIS A 1 621 ? 4.348 -9.505 -3.473 1.00 94.44 621 HIS A C 1
ATOM 4715 O O . HIS A 1 621 ? 5.201 -10.394 -3.494 1.00 94.44 621 HIS A O 1
ATOM 4721 N N . PRO A 1 622 ? 3.738 -9.170 -2.311 1.00 96.00 622 PRO A N 1
ATOM 4722 C CA . PRO A 1 622 ? 4.067 -9.813 -1.035 1.00 96.00 622 PRO A CA 1
ATOM 4723 C C . PRO A 1 622 ? 3.816 -11.329 -1.011 1.00 96.00 622 PRO A C 1
ATOM 4725 O O . PRO A 1 622 ? 4.456 -12.043 -0.243 1.00 96.00 622 PRO A O 1
ATOM 4728 N N . LEU A 1 623 ? 2.930 -11.855 -1.869 1.00 95.69 623 LEU A N 1
ATOM 4729 C CA . LEU A 1 623 ? 2.689 -13.300 -1.970 1.00 95.69 623 LEU A CA 1
ATOM 4730 C C . LEU A 1 623 ? 3.886 -14.070 -2.530 1.00 95.69 623 LEU A C 1
ATOM 4732 O O . LEU A 1 623 ? 3.937 -15.286 -2.352 1.00 95.69 623 LEU A O 1
ATOM 4736 N N . HIS A 1 624 ? 4.877 -13.401 -3.134 1.00 95.12 624 HIS A N 1
ATOM 4737 C CA . HIS A 1 624 ? 6.137 -14.046 -3.517 1.00 95.12 624 HIS A CA 1
ATOM 4738 C C . HIS A 1 624 ? 6.824 -14.716 -2.324 1.00 95.12 624 HIS A C 1
ATOM 4740 O O . HIS A 1 624 ? 7.372 -15.812 -2.440 1.00 95.12 624 HIS A O 1
ATOM 4746 N N . ASP A 1 625 ? 6.708 -14.115 -1.140 1.00 93.62 625 ASP A N 1
ATOM 4747 C CA . ASP A 1 625 ? 7.212 -14.684 0.103 1.00 93.62 625 ASP A CA 1
ATOM 4748 C C . ASP A 1 625 ? 6.341 -15.823 0.654 1.00 93.62 625 ASP A C 1
ATOM 4750 O O . ASP A 1 625 ? 6.624 -16.323 1.733 1.00 93.62 625 ASP A O 1
ATOM 4754 N N . VAL A 1 626 ? 5.316 -16.294 -0.048 1.00 93.50 626 VAL A N 1
ATOM 4755 C CA . VAL A 1 626 ? 4.487 -17.437 0.382 1.00 93.50 626 VAL A CA 1
ATOM 4756 C C . VAL A 1 626 ? 4.646 -18.635 -0.552 1.00 93.50 626 VAL A C 1
ATOM 4758 O O . VAL A 1 626 ? 4.351 -19.766 -0.169 1.00 93.50 626 VAL A O 1
ATOM 4761 N N . LEU A 1 627 ? 5.162 -18.424 -1.762 1.00 94.69 627 LEU A N 1
ATOM 4762 C CA . LEU A 1 627 ? 5.327 -19.482 -2.757 1.00 94.69 627 LEU A CA 1
ATOM 4763 C C . LEU A 1 627 ? 6.356 -20.521 -2.285 1.00 94.69 627 LEU A C 1
ATOM 4765 O O . LEU A 1 627 ? 7.466 -20.174 -1.870 1.00 94.69 627 LEU A O 1
ATOM 4769 N N . ALA A 1 628 ? 6.009 -21.806 -2.383 1.00 93.88 628 ALA A N 1
ATOM 4770 C CA . ALA A 1 628 ? 6.927 -22.894 -2.041 1.00 93.88 628 ALA A CA 1
ATOM 4771 C C . ALA A 1 628 ? 8.046 -23.062 -3.083 1.00 93.88 628 ALA A C 1
ATOM 4773 O O . ALA A 1 628 ? 9.187 -23.359 -2.730 1.00 93.88 628 ALA A O 1
ATOM 4774 N N . VAL A 1 629 ? 7.726 -22.858 -4.364 1.00 92.31 629 VAL A N 1
ATOM 4775 C CA . VAL A 1 629 ? 8.667 -22.971 -5.487 1.00 92.31 629 VAL A CA 1
ATOM 4776 C C . VAL A 1 629 ? 8.826 -21.601 -6.129 1.00 92.31 629 VAL A C 1
ATOM 4778 O O . VAL A 1 629 ? 7.835 -20.988 -6.524 1.00 92.31 629 VAL A O 1
ATOM 4781 N N . ARG A 1 630 ? 10.071 -21.119 -6.205 1.00 94.12 630 ARG A N 1
ATOM 4782 C CA . ARG A 1 630 ? 10.409 -19.774 -6.687 1.00 94.12 630 ARG A CA 1
ATOM 4783 C C . ARG A 1 630 ? 11.630 -19.825 -7.593 1.00 94.12 630 ARG A C 1
ATOM 4785 O O . ARG A 1 630 ? 12.650 -20.402 -7.220 1.00 94.12 630 ARG A O 1
ATOM 4792 N N . LEU A 1 631 ? 11.517 -19.217 -8.765 1.00 94.88 631 LEU A N 1
ATOM 4793 C CA . LEU A 1 631 ? 12.605 -18.999 -9.717 1.00 94.88 631 LEU A CA 1
ATOM 4794 C C . LEU A 1 631 ? 13.275 -17.637 -9.507 1.00 94.88 631 LEU A C 1
ATOM 4796 O O . LEU A 1 631 ? 14.445 -17.471 -9.859 1.00 94.88 631 LEU A O 1
ATOM 4800 N N . PHE A 1 632 ? 12.545 -16.676 -8.939 1.00 96.06 632 PHE A N 1
ATOM 4801 C CA . PHE A 1 632 ? 13.019 -15.321 -8.667 1.00 96.06 632 PHE A CA 1
ATOM 4802 C C . PHE A 1 632 ? 13.229 -15.098 -7.167 1.00 96.06 632 PHE A C 1
ATOM 4804 O O . PHE A 1 632 ? 12.792 -15.885 -6.326 1.00 96.06 632 PHE A O 1
ATOM 4811 N N . ARG A 1 633 ? 13.938 -14.022 -6.816 1.00 91.88 633 ARG A N 1
ATOM 4812 C CA . ARG A 1 633 ? 14.172 -13.609 -5.426 1.00 91.88 633 ARG A CA 1
ATOM 4813 C C . ARG A 1 633 ? 12.984 -12.871 -4.811 1.00 91.88 633 ARG A C 1
ATOM 4815 O O . ARG A 1 633 ? 12.836 -12.929 -3.591 1.00 91.88 633 ARG A O 1
ATOM 4822 N N . THR A 1 634 ? 12.201 -12.169 -5.634 1.00 84.81 634 THR A N 1
ATOM 4823 C CA . THR A 1 634 ? 11.035 -11.357 -5.239 1.00 84.81 634 THR A CA 1
ATOM 4824 C C . THR A 1 634 ? 9.974 -11.322 -6.328 1.00 84.81 634 THR A C 1
ATOM 4826 O O . THR A 1 634 ? 10.339 -11.479 -7.523 1.00 84.81 634 THR A O 1
#

Foldseek 3Di:
DDDDDDDDDDDDDDDDDDDDDDDPDDDDDDDDDDDDDDDDPPDDPPPPPPPPPPPPDAAEKEWEWEWDQDPVGLQAIDTPDTDMDPQKHKDWDDDPLLRVLRATEIEIEGVPQAAEFQHEYEYEYEFEASHHYEYEYPEAHEFDAFDDPVVDPDPDDDDDDDGRAYEYEYEYEWDANTAYAYFYHAHAYAANHHYYYEYEYEYEQNGWYKHKYKHFQHDLVVVRGLRYQKDWHKYFDYYPPDDGGLAIAIAMRHDSDPQQQDDPPAGWGMKMKIKTAHDLLVQLVVLLLLLQLLLLVVQADWDRPDDPPDDPDPPLSNCLVVQELDRKFKFKFAQLSHHRMIMIIITGQDSLSVLSSCQRSCVVCCSNRVDRRSPVVNDDSHDHHRDDRDPPVPPPPPPPVPPPPPVPPDPPPPPQDPQLVVVLCVLLDPPQPLCLLQAQLLVVLCVSSVVQFAPVSLLSVLLQQLLFVLLQQLLLLVQLLVCLVVVNLLVCVVVSQSVSSNHCSSQVRSSVSQQSSLQSLLVVQVPDPQRDDDPNSCVVPPTGGNSSSLSNSSSSSPHDSLSSSQSSSLSSSVSNLSSCVVVVSDPPVRSVVSSVVSSVSSPPRPHNDRHGHNSVSSSSRSCQNTHPDDPHPD